Protein 3P1W (pdb70)

Sequence (442 aa):
QGEHYDVIILGTGLKECILSGLLSHYGKKILVLDRNPYYGGETASLNLTNLYNTFKPKENIPSKYGENRHWNVDLIPKFILVGGNLVKILKKTRVTNYLEWLVVEGSYVYQHQKKGFLTSEKFIHKVPATDMEALVSPLLSLLMMEKNRCKNFYQYVSEWDANKRNTWDNLDPYKLTMLEIYKHFNLCQLTIDFLGHAVALYLNDDYLKQPAYLTLERIKLYMQSIISAFGKSPFIYPLYGLGGIPEGFSRMCAINTFMLNKNVVDFVFDDDNKVCGIKSSDGEIAYCDKVICDPSYVMHHLKNNKIKKIGQVIRCICILSNPIPETNQTNSCQIIIPQNNQLNNRKSDIYINLVSFQHGVTLKGKYIIAIVSATVETNNNPIKEIEKKPLELLGTIEEKFVKISDLYVSTSKKPADNIFVTSSYDATSHFETATNDLLQIWENLWWGQKLNF

Nearest PDB structures (foldseek):
  3p1w-assembly1_A  TM=1.002E+00  e=5.437E-101  Plasmodium falciparum 3D7
  1d5t-assembly1_A  TM=9.720E-01  e=1.118E-64  Bos taurus
  1gnd-assembly1_A  TM=9.706E-01  e=2.286E-63  Bos taurus
  6c87-assembly1_A  TM=9.485E-01  e=7.546E-61  Naegleria fowleri
  3cph-assembly1_G  TM=9.203E-01  e=1.746E-58  Saccharomyces cerevisiae

Foldseek 3Di:
DFAEFAEEEEAQALLSLLLLLVCLLVLGGYEYEYQAPAHHVLFAWFFQVRLCCPFPVPDDRDCVQPDRQLATHTNFFFWAFQLDCVVVSCVSSVLPVLFDKDFFQFEKEFDWDDCDPPDGTDTIFGDDQALVCLLVGPLADNVLSNLVSVVRVLLLQDDLPDPVSCPPDNQQPDALLVVCVVSPHDDSRVQCLVCRQLNDWDCPSRRHRNVSSSVSNNSQNVQCVVPVSGSIMATQSGPSSSSVSSQVSSVVSHHYYSWAWDDFDADPVRATFWTATPVGGIHTHRAYEYAPVVCPVPPQWKDWDAKKKKKKFKDQFFQPPRPRGQWYKYKYRQVNLPHDTIKIKIKHESVSSRGDPRMIIIMIMDTDDDPCVVVVCPVVVVRGPDTPDIRMDMGTWMDTNDLADPNRYHYATDDHRHNHCNVNVVRSQSNVCNNVVHGDDD

Organism: Plasmodium falciparum (isolate 3D7) (NCBI:txid36329)

CATH classification: 3.50.50.60 (+2 more: 3.30.519.10, 1.10.405.10)

Structure (mmCIF, N/CA/C/O backbone):
data_3P1W
#
_entry.id   3P1W
#
_cell.length_a   80.885
_cell.length_b   116.565
_cell.length_c   125.916
_cell.angle_alpha   90.000
_cell.angle_beta   90.000
_cell.angle_gamma   90.000
#
_symmetry.space_group_name_H-M   'C 2 2 21'
#
loop_
_entity.id
_entity.type
_entity.pdbx_description
1 polymer 'RabGDI protein'
2 water water
#
loop_
_atom_site.group_PDB
_atom_site.id
_atom_site.type_symbol
_atom_site.label_atom_id
_atom_site.label_alt_id
_atom_site.label_comp_id
_atom_site.label_asym_id
_atom_site.label_entity_id
_atom_site.label_seq_id
_atom_site.pdbx_PDB_ins_code
_atom_site.Cartn_x
_atom_site.Cartn_y
_atom_site.Cartn_z
_atom_site.occupancy
_atom_site.B_iso_or_equiv
_atom_site.auth_seq_id
_atom_site.auth_comp_id
_atom_site.auth_asym_id
_atom_site.auth_atom_id
_atom_site.pdbx_PDB_model_num
ATOM 1 N N . GLN A 1 17 ? -5.631 46.276 44.938 1.00 63.45 1 GLN A N 1
ATOM 2 C CA . GLN A 1 17 ? -4.705 47.299 45.506 1.00 63.00 1 GLN A CA 1
ATOM 3 C C . GLN A 1 17 ? -3.244 46.794 45.556 1.00 60.73 1 GLN A C 1
ATOM 4 O O . GLN A 1 17 ? -2.387 47.300 44.823 1.00 61.20 1 GLN A O 1
ATOM 6 N N . GLY A 1 18 ? -2.976 45.781 46.384 1.00 58.32 2 GLY A N 1
ATOM 7 C CA . GLY A 1 18 ? -1.604 45.335 46.667 1.00 55.85 2 GLY A CA 1
ATOM 8 C C . GLY A 1 18 ? -0.941 44.507 45.572 1.00 54.70 2 GLY A C 1
ATOM 9 O O . GLY A 1 18 ? -1.607 44.033 44.657 1.00 55.62 2 GLY A O 1
ATOM 10 N N . GLU A 1 19 ? 0.379 44.340 45.669 1.00 52.66 3 GLU A N 1
ATOM 11 C CA . GLU A 1 19 ? 1.143 43.462 44.755 1.00 51.37 3 GLU A CA 1
ATOM 12 C C . GLU A 1 19 ? 0.571 42.042 44.733 1.00 49.73 3 GLU A C 1
ATOM 13 O O . GLU A 1 19 ? 0.207 41.514 45.787 1.00 49.18 3 GLU A O 1
ATOM 19 N N . HIS A 1 20 ? 0.492 41.431 43.552 1.00 49.06 4 HIS A N 1
ATOM 20 C CA . HIS A 1 20 ? -0.033 40.062 43.430 1.00 47.90 4 HIS A CA 1
ATOM 21 C C . HIS A 1 20 ? 0.798 39.203 42.482 1.00 46.47 4 HIS A C 1
ATOM 22 O O . HIS A 1 20 ? 1.135 39.627 41.374 1.00 47.78 4 HIS A O 1
ATOM 29 N N . TYR A 1 21 ? 1.090 37.978 42.919 1.00 43.23 5 TYR A N 1
ATOM 30 C CA . TYR A 1 21 ? 1.865 37.028 42.131 1.00 41.37 5 TYR A CA 1
ATOM 31 C C . TYR A 1 21 ? 1.127 35.698 42.053 1.00 40.62 5 TYR A C 1
ATOM 32 O O . TYR A 1 21 ? 0.351 35.346 42.936 1.00 39.94 5 TYR A O 1
ATOM 41 N N . ASP A 1 22 ? 1.378 34.947 40.993 1.00 40.02 6 ASP A N 1
ATOM 42 C CA . ASP A 1 22 ? 0.858 33.587 40.915 1.00 39.04 6 ASP A CA 1
ATOM 43 C C . ASP A 1 22 ? 1.523 32.737 42.007 1.00 36.39 6 ASP A C 1
ATOM 44 O O . ASP A 1 22 ? 0.847 32.046 42.771 1.00 36.28 6 ASP A O 1
ATOM 49 N N . VAL A 1 23 ? 2.848 32.813 42.080 1.00 34.63 7 VAL A N 1
ATOM 50 C CA . VAL A 1 23 ? 3.606 32.045 43.070 1.00 31.27 7 VAL A CA 1
ATOM 51 C C . VAL A 1 23 ? 4.664 32.949 43.689 1.00 30.10 7 VAL A C 1
ATOM 52 O O . VAL A 1 23 ? 5.344 33.695 42.979 1.00 30.19 7 VAL A O 1
ATOM 56 N N . ILE A 1 24 ? 4.782 32.898 45.013 1.00 28.47 8 ILE A N 1
ATOM 57 C CA . ILE A 1 24 ? 5.941 33.474 45.700 1.00 27.19 8 ILE A CA 1
ATOM 58 C C . ILE A 1 24 ? 6.826 32.295 46.169 1.00 25.50 8 ILE A C 1
ATOM 59 O O . ILE A 1 24 ? 6.344 31.296 46.716 1.00 23.49 8 ILE A O 1
ATOM 64 N N . ILE A 1 25 ? 8.116 32.430 45.918 1.00 25.08 9 ILE A N 1
ATOM 65 C CA . ILE A 1 25 ? 9.073 31.369 46.194 1.00 23.85 9 ILE A CA 1
ATOM 66 C C . ILE A 1 25 ? 10.010 31.877 47.262 1.00 23.41 9 ILE A C 1
ATOM 67 O O . ILE A 1 25 ? 10.533 32.975 47.128 1.00 24.68 9 ILE A O 1
ATOM 72 N N . LEU A 1 26 ? 10.217 31.096 48.333 1.00 22.66 10 LEU A N 1
ATOM 73 C CA . LEU A 1 26 ? 11.035 31.522 49.444 1.00 22.55 10 LEU A CA 1
ATOM 74 C C . LEU A 1 26 ? 12.240 30.583 49.520 1.00 22.28 10 LEU A C 1
ATOM 75 O O . LEU A 1 26 ? 12.058 29.376 49.650 1.00 22.58 10 LEU A O 1
ATOM 80 N N . GLY A 1 27 ? 13.440 31.155 49.429 1.00 22.72 11 GLY A N 1
ATOM 81 C CA . GLY A 1 27 ? 14.701 30.404 49.401 1.00 22.06 11 GLY A CA 1
ATOM 82 C C . GLY A 1 27 ? 15.200 30.355 47.970 1.00 23.00 11 GLY A C 1
ATOM 83 O O . GLY A 1 27 ? 14.385 30.296 47.041 1.00 24.44 11 GLY A O 1
ATOM 84 N N . THR A 1 28 ? 16.522 30.412 47.785 1.00 22.40 12 THR A N 1
ATOM 85 C CA . THR A 1 28 ? 17.133 30.231 46.471 1.00 22.50 12 THR A CA 1
ATOM 86 C C . THR A 1 28 ? 18.011 28.954 46.399 1.00 22.14 12 THR A C 1
ATOM 87 O O . THR A 1 28 ? 18.942 28.888 45.597 1.00 22.44 12 THR A O 1
ATOM 91 N N . GLY A 1 29 ? 17.622 27.926 47.155 1.00 21.25 13 GLY A N 1
ATOM 92 C CA . GLY A 1 29 ? 18.188 26.586 46.975 1.00 21.19 13 GLY A CA 1
ATOM 93 C C . GLY A 1 29 ? 17.924 26.190 45.538 1.00 21.32 13 GLY A C 1
ATOM 94 O O . GLY A 1 29 ? 17.066 26.786 44.845 1.00 21.80 13 GLY A O 1
ATOM 95 N N . LEU A 1 30 ? 18.677 25.207 45.076 1.00 19.27 14 LEU A N 1
ATOM 96 C CA . LEU A 1 30 ? 18.611 24.743 43.704 1.00 20.68 14 LEU A CA 1
ATOM 97 C C . LEU A 1 30 ? 17.201 24.374 43.280 1.00 20.15 14 LEU A C 1
ATOM 98 O O . LEU A 1 30 ? 16.734 24.820 42.221 1.00 21.36 14 LEU A O 1
ATOM 103 N N . LYS A 1 31 ? 16.484 23.611 44.098 1.00 19.69 15 LYS A N 1
ATOM 104 C CA . LYS A 1 31 ? 15.115 23.229 43.734 1.00 19.99 15 LYS A CA 1
ATOM 105 C C . LYS A 1 31 ? 14.200 24.456 43.510 1.00 21.37 15 LYS A C 1
ATOM 106 O O . LYS A 1 31 ? 13.443 24.507 42.534 1.00 22.61 15 LYS A O 1
ATOM 112 N N . GLU A 1 32 ? 14.292 25.423 44.410 1.00 20.49 16 GLU A N 1
ATOM 113 C CA . GLU A 1 32 ? 13.488 26.661 44.297 1.00 22.30 16 GLU A CA 1
ATOM 114 C C . GLU A 1 32 ? 13.810 27.433 43.012 1.00 23.39 16 GLU A C 1
ATOM 115 O O . GLU A 1 32 ? 12.903 27.939 42.323 1.00 25.46 16 GLU A O 1
ATOM 121 N N . CYS A 1 33 ? 15.101 27.547 42.710 1.00 24.23 17 CYS A N 1
ATOM 122 C CA . CYS A 1 33 ? 15.550 28.232 41.501 1.00 25.87 17 CYS A CA 1
ATOM 123 C C . CYS A 1 33 ? 15.045 27.540 40.225 1.00 26.73 17 CYS A C 1
ATOM 124 O O . CYS A 1 33 ? 14.525 28.198 39.293 1.00 27.46 17 CYS A O 1
ATOM 127 N N . ILE A 1 34 ? 15.167 26.214 40.191 1.00 25.73 18 ILE A N 1
ATOM 128 C CA . ILE A 1 34 ? 14.704 25.417 39.039 1.00 26.83 18 ILE A CA 1
ATOM 129 C C . ILE A 1 34 ? 13.190 25.551 38.830 1.00 28.08 18 ILE A C 1
ATOM 130 O O . ILE A 1 34 ? 12.710 25.790 37.688 1.00 29.36 18 ILE A O 1
ATOM 135 N N . LEU A 1 35 ? 12.434 25.443 39.918 1.00 27.38 19 LEU A N 1
ATOM 136 C CA . LEU A 1 35 ? 10.989 25.606 39.869 1.00 28.39 19 LEU A CA 1
ATOM 137 C C . LEU A 1 35 ? 10.610 27.032 39.440 1.00 29.29 19 LEU A C 1
ATOM 138 O O . LEU A 1 35 ? 9.689 27.219 38.655 1.00 30.10 19 LEU A O 1
ATOM 143 N N . SER A 1 36 ? 11.336 28.033 39.935 1.00 29.22 20 SER A N 1
ATOM 144 C CA . SER A 1 36 ? 11.115 29.422 39.521 1.00 30.25 20 SER A CA 1
ATOM 145 C C . SER A 1 36 ? 11.315 29.583 38.008 1.00 31.96 20 SER A C 1
ATOM 146 O O . SER A 1 36 ? 10.526 30.272 37.324 1.00 32.55 20 SER A O 1
ATOM 149 N N . GLY A 1 37 ? 12.378 28.958 37.499 1.00 30.98 21 GLY A N 1
ATOM 150 C CA . GLY A 1 37 ? 12.694 28.918 36.075 1.00 32.94 21 GLY A CA 1
ATOM 151 C C . GLY A 1 37 ? 11.568 28.334 35.244 1.00 34.33 21 GLY A C 1
ATOM 152 O O . GLY A 1 37 ? 11.134 28.945 34.258 1.00 36.33 21 GLY A O 1
ATOM 153 N N . LEU A 1 38 ? 11.077 27.169 35.659 1.00 33.45 22 LEU A N 1
ATOM 154 C CA . LEU A 1 38 ? 9.929 26.528 35.014 1.00 34.72 22 LEU A CA 1
ATOM 155 C C . LEU A 1 38 ? 8.650 27.375 35.060 1.00 36.22 22 LEU A C 1
ATOM 156 O O . LEU A 1 38 ? 7.908 27.447 34.058 1.00 37.38 22 LEU A O 1
ATOM 161 N N . LEU A 1 39 ? 8.366 27.995 36.212 1.00 35.49 23 LEU A N 1
ATOM 162 C CA . LEU A 1 39 ? 7.186 28.882 36.329 1.00 37.35 23 LEU A CA 1
ATOM 163 C C . LEU A 1 39 ? 7.296 30.085 35.390 1.00 39.44 23 LEU A C 1
ATOM 164 O O . LEU A 1 39 ? 6.340 30.424 34.677 1.00 41.05 23 LEU A O 1
ATOM 169 N N . SER A 1 40 ? 8.457 30.733 35.398 1.00 40.05 24 SER A N 1
ATOM 170 C CA . SER A 1 40 ? 8.714 31.876 34.522 1.00 42.55 24 SER A CA 1
ATOM 171 C C . SER A 1 40 ? 8.653 31.461 33.049 1.00 44.14 24 SER A C 1
ATOM 172 O O . SER A 1 40 ? 8.136 32.198 32.197 1.00 45.02 24 SER A O 1
ATOM 175 N N . HIS A 1 41 ? 9.177 30.277 32.736 1.00 43.93 25 HIS A N 1
ATOM 176 C CA . HIS A 1 41 ? 9.115 29.770 31.361 1.00 46.00 25 HIS A CA 1
ATOM 177 C C . HIS A 1 41 ? 7.674 29.559 30.874 1.00 47.52 25 HIS A C 1
ATOM 178 O O . HIS A 1 41 ? 7.350 29.873 29.713 1.00 49.84 25 HIS A O 1
ATOM 185 N N . TYR A 1 42 ? 6.807 29.041 31.745 1.00 46.57 26 TYR A N 1
ATOM 186 C CA . TYR A 1 42 ? 5.413 28.767 31.375 1.00 47.68 26 TYR A CA 1
ATOM 187 C C . TYR A 1 42 ? 4.484 29.964 31.653 1.00 48.21 26 TYR A C 1
ATOM 188 O O . TYR A 1 42 ? 3.274 29.801 31.799 1.00 48.33 26 TYR A O 1
ATOM 197 N N . GLY A 1 43 ? 5.067 31.157 31.742 1.00 47.82 27 GLY A N 1
ATOM 198 C CA . GLY A 1 43 ? 4.309 32.395 31.738 1.00 48.67 27 GLY A CA 1
ATOM 199 C C . GLY A 1 43 ? 3.722 32.801 33.073 1.00 47.45 27 GLY A C 1
ATOM 200 O O . GLY A 1 43 ? 2.870 33.670 33.113 1.00 47.02 27 GLY A O 1
ATOM 201 N N . LYS A 1 44 ? 4.166 32.198 34.179 1.00 44.62 28 LYS A N 1
ATOM 202 C CA . LYS A 1 44 ? 3.590 32.557 35.480 1.00 44.29 28 LYS A CA 1
ATOM 203 C C . LYS A 1 44 ? 4.298 33.785 36.064 1.00 43.61 28 LYS A C 1
ATOM 204 O O . LYS A 1 44 ? 5.462 34.033 35.765 1.00 43.00 28 LYS A O 1
ATOM 210 N N . LYS A 1 45 ? 3.565 34.572 36.855 1.00 43.61 29 LYS A N 1
ATOM 211 C CA . LYS A 1 45 ? 4.104 35.777 37.488 1.00 43.39 29 LYS A CA 1
ATOM 212 C C . LYS A 1 45 ? 4.598 35.406 38.884 1.00 40.65 29 LYS A C 1
ATOM 213 O O . LYS A 1 45 ? 3.813 34.958 39.718 1.00 39.52 29 LYS A O 1
ATOM 219 N N . ILE A 1 46 ? 5.893 35.601 39.131 1.00 38.75 30 ILE A N 1
ATOM 220 C CA . ILE A 1 46 ? 6.523 35.115 40.354 1.00 36.85 30 ILE A CA 1
ATOM 221 C C . ILE A 1 46 ? 7.380 36.175 41.032 1.00 36.19 30 ILE A C 1
ATOM 222 O O . ILE A 1 46 ? 7.847 37.127 40.393 1.00 37.18 30 ILE A O 1
ATOM 227 N N . LEU A 1 47 ? 7.595 35.969 42.328 1.00 33.78 31 LEU A N 1
ATOM 228 C CA . LEU A 1 47 ? 8.530 36.752 43.131 1.00 32.70 31 LEU A CA 1
ATOM 229 C C . LEU A 1 47 ? 9.369 35.724 43.893 1.00 30.45 31 LEU A C 1
ATOM 230 O O . LEU A 1 47 ? 8.805 34.789 44.461 1.00 29.66 31 LEU A O 1
ATOM 235 N N . VAL A 1 48 ? 10.687 35.915 43.917 1.00 29.64 32 VAL A N 1
ATOM 236 C CA . VAL A 1 48 ? 11.601 35.002 44.636 1.00 27.68 32 VAL A CA 1
ATOM 237 C C . VAL A 1 48 ? 12.321 35.792 45.718 1.00 27.88 32 VAL A C 1
ATOM 238 O O . VAL A 1 48 ? 12.961 36.813 45.401 1.00 29.57 32 VAL A O 1
ATOM 242 N N . LEU A 1 49 ? 12.187 35.353 46.976 1.00 26.54 33 LEU A N 1
ATOM 243 C CA . LEU A 1 49 ? 12.721 36.056 48.143 1.00 26.76 33 LEU A CA 1
ATOM 244 C C . LEU A 1 49 ? 13.616 35.147 48.950 1.00 25.84 33 LEU A C 1
ATOM 245 O O . LEU A 1 49 ? 13.289 33.970 49.121 1.00 25.76 33 LEU A O 1
ATOM 250 N N . ASP A 1 50 ? 14.702 35.703 49.492 1.00 25.80 34 ASP A N 1
ATOM 251 C CA . ASP A 1 50 ? 15.615 34.956 50.341 1.00 25.86 34 ASP A CA 1
ATOM 252 C C . ASP A 1 50 ? 16.094 35.845 51.476 1.00 27.03 34 ASP A C 1
ATOM 253 O O . ASP A 1 50 ? 16.522 36.992 51.257 1.00 28.02 34 ASP A O 1
ATOM 258 N N . ARG A 1 51 ? 16.030 35.319 52.692 1.00 26.84 35 ARG A N 1
ATOM 259 C CA . ARG A 1 51 ? 16.486 36.054 53.865 1.00 28.54 35 ARG A CA 1
ATOM 260 C C . ARG A 1 51 ? 18.000 36.318 53.876 1.00 29.17 35 ARG A C 1
ATOM 261 O O . ARG A 1 51 ? 18.458 37.250 54.515 1.00 30.51 35 ARG A O 1
ATOM 269 N N . ASN A 1 52 ? 18.762 35.463 53.191 1.00 28.79 36 ASN A N 1
ATOM 270 C CA . ASN A 1 52 ? 20.211 35.506 53.209 1.00 29.16 36 ASN A CA 1
ATOM 271 C C . ASN A 1 52 ? 20.765 36.584 52.291 1.00 29.78 36 ASN A C 1
ATOM 272 O O . ASN A 1 52 ? 20.083 37.000 51.348 1.00 29.97 36 ASN A O 1
ATOM 277 N N . PRO A 1 53 ? 22.026 37.010 52.532 1.00 30.97 37 PRO A N 1
ATOM 278 C CA . PRO A 1 53 ? 22.709 37.945 51.626 1.00 32.06 37 PRO A CA 1
ATOM 279 C C . PRO A 1 53 ? 23.436 37.303 50.437 1.00 31.90 37 PRO A C 1
ATOM 280 O O . PRO A 1 53 ? 24.091 38.010 49.683 1.00 32.44 37 PRO A O 1
ATOM 284 N N . TYR A 1 54 ? 23.276 35.992 50.252 1.00 30.49 38 TYR A N 1
ATOM 285 C CA . TYR A 1 54 ? 23.904 35.222 49.167 1.00 30.41 38 TYR A CA 1
ATOM 286 C C . TYR A 1 54 ? 22.827 34.273 48.606 1.00 29.36 38 TYR A C 1
ATOM 287 O O . TYR A 1 54 ? 21.878 33.950 49.307 1.00 29.62 38 TYR A O 1
ATOM 296 N N . TYR A 1 55 ? 22.990 33.814 47.371 1.00 29.83 39 TYR A N 1
ATOM 297 C CA . TYR A 1 55 ? 22.069 32.849 46.754 1.00 28.89 39 TYR A CA 1
ATOM 298 C C . TYR A 1 55 ? 22.427 31.420 47.171 1.00 27.57 39 TYR A C 1
ATOM 299 O O . TYR A 1 55 ? 23.567 31.160 47.531 1.00 27.09 39 TYR A O 1
ATOM 308 N N . GLY A 1 56 ? 21.463 30.502 47.096 1.00 25.90 40 GLY A N 1
ATOM 309 C CA . GLY A 1 56 ? 21.767 29.055 47.133 1.00 25.21 40 GLY A CA 1
ATOM 310 C C . GLY A 1 56 ? 21.187 28.272 48.284 1.00 23.71 40 GLY A C 1
ATOM 311 O O . GLY A 1 56 ? 21.089 27.033 48.204 1.00 23.79 40 GLY A O 1
ATOM 312 N N . GLY A 1 57 ? 20.791 28.974 49.352 1.00 22.83 41 GLY A N 1
ATOM 313 C CA . GLY A 1 57 ? 20.311 28.331 50.568 1.00 22.27 41 GLY A CA 1
ATOM 314 C C . GLY A 1 57 ? 21.248 27.220 51.048 1.00 20.93 41 GLY A C 1
ATOM 315 O O . GLY A 1 57 ? 22.464 27.442 51.207 1.00 20.69 41 GLY A O 1
ATOM 316 N N . GLU A 1 58 ? 20.689 26.025 51.260 1.00 19.78 42 GLU A N 1
ATOM 317 C CA . GLU A 1 58 ? 21.475 24.868 51.722 1.00 19.42 42 GLU A CA 1
ATOM 318 C C . GLU A 1 58 ? 22.456 24.383 50.655 1.00 18.50 42 GLU A C 1
ATOM 319 O O . GLU A 1 58 ? 23.430 23.693 50.982 1.00 16.38 42 GLU A O 1
ATOM 325 N N . THR A 1 59 ? 22.185 24.739 49.398 1.00 18.75 43 THR A N 1
ATOM 326 C CA . THR A 1 59 ? 23.055 24.446 48.259 1.00 19.65 43 THR A CA 1
ATOM 327 C C . THR A 1 59 ? 23.978 25.610 47.900 1.00 21.82 43 THR A C 1
ATOM 328 O O . THR A 1 59 ? 24.491 25.668 46.798 1.00 23.49 43 THR A O 1
ATOM 332 N N . ALA A 1 60 ? 24.277 26.492 48.841 1.00 22.32 44 ALA A N 1
ATOM 333 C CA . ALA A 1 60 ? 25.181 27.625 48.549 1.00 23.15 44 ALA A CA 1
ATOM 334 C C . ALA A 1 60 ? 26.587 27.189 48.167 1.00 23.41 44 ALA A C 1
ATOM 335 O O . ALA A 1 60 ? 27.057 26.133 48.593 1.00 20.84 44 ALA A O 1
ATOM 337 N N . SER A 1 61 ? 27.243 28.048 47.386 1.00 23.28 45 SER A N 1
ATOM 338 C CA . SER A 1 61 ? 28.630 27.899 46.997 1.00 25.22 45 SER A CA 1
ATOM 339 C C . SER A 1 61 ? 29.497 28.881 47.805 1.00 25.22 45 SER A C 1
ATOM 340 O O . SER A 1 61 ? 29.191 30.069 47.831 1.00 25.33 45 SER A O 1
ATOM 343 N N . LEU A 1 62 ? 30.553 28.402 48.454 1.00 24.21 46 LEU A N 1
ATOM 344 C CA . LEU A 1 62 ? 31.404 29.250 49.325 1.00 25.24 46 LEU A CA 1
ATOM 345 C C . LEU A 1 62 ? 32.831 29.421 48.786 1.00 25.89 46 LEU A C 1
ATOM 346 O O . LEU A 1 62 ? 33.455 28.471 48.304 1.00 24.81 46 LEU A O 1
ATOM 351 N N . ASN A 1 63 ? 33.357 30.636 48.879 1.00 26.47 47 ASN A N 1
ATOM 352 C CA . ASN A 1 63 ? 34.782 30.849 48.651 1.00 27.70 47 ASN A CA 1
ATOM 353 C C . ASN A 1 63 ? 35.566 30.519 49.916 1.00 27.64 47 ASN A C 1
ATOM 354 O O . ASN A 1 63 ? 34.999 30.012 50.876 1.00 26.50 47 ASN A O 1
ATOM 359 N N . LEU A 1 64 ? 36.864 30.804 49.939 1.00 29.11 48 LEU A N 1
ATOM 360 C CA . LEU A 1 64 ? 37.654 30.480 51.128 1.00 30.01 48 LEU A CA 1
ATOM 361 C C . LEU A 1 64 ? 37.200 31.236 52.346 1.00 30.56 48 LEU A C 1
ATOM 362 O O . LEU A 1 64 ? 37.018 30.651 53.397 1.00 30.13 48 LEU A O 1
ATOM 367 N N . THR A 1 65 ? 37.077 32.561 52.217 1.00 31.74 49 THR A N 1
ATOM 368 C CA . THR A 1 65 ? 36.638 33.397 53.332 1.00 32.30 49 THR A CA 1
ATOM 369 C C . THR A 1 65 ? 35.364 32.852 53.945 1.00 31.43 49 THR A C 1
ATOM 370 O O . THR A 1 65 ? 35.246 32.726 55.160 1.00 31.29 49 THR A O 1
ATOM 374 N N . ASN A 1 66 ? 34.409 32.501 53.103 1.00 30.54 50 ASN A N 1
ATOM 375 C CA . ASN A 1 66 ? 33.127 32.111 53.618 1.00 30.38 50 ASN A CA 1
ATOM 376 C C . ASN A 1 66 ? 33.142 30.685 54.144 1.00 27.96 50 ASN A C 1
ATOM 377 O O . ASN A 1 66 ? 32.491 30.419 55.126 1.00 27.68 50 ASN A O 1
ATOM 382 N N . LEU A 1 67 ? 33.961 29.808 53.557 1.00 27.05 51 LEU A N 1
ATOM 383 C CA . LEU A 1 67 ? 34.095 28.441 54.051 1.00 25.77 51 LEU A CA 1
ATOM 384 C C . LEU A 1 67 ? 34.637 28.505 55.473 1.00 25.12 51 LEU A C 1
ATOM 385 O O . LEU A 1 67 ? 34.095 27.886 56.397 1.00 22.33 51 LEU A O 1
ATOM 390 N N . TYR A 1 68 ? 35.686 29.315 55.654 1.00 25.07 52 TYR A N 1
ATOM 391 C CA . TYR A 1 68 ? 36.323 29.439 56.954 1.00 25.84 52 TYR A CA 1
ATOM 392 C C . TYR A 1 68 ? 35.439 30.172 57.952 1.00 26.05 52 TYR A C 1
ATOM 393 O O . TYR A 1 68 ? 35.363 29.776 59.111 1.00 25.72 52 TYR A O 1
ATOM 402 N N . ASN A 1 69 ? 34.756 31.229 57.520 1.00 26.68 53 ASN A N 1
ATOM 403 C CA . ASN A 1 69 ? 33.862 31.953 58.427 1.00 27.42 53 ASN A CA 1
ATOM 404 C C . ASN A 1 69 ? 32.760 31.046 58.936 1.00 26.70 53 ASN A C 1
ATOM 405 O O . ASN A 1 69 ? 32.323 31.169 60.096 1.00 26.61 53 ASN A O 1
ATOM 410 N N . THR A 1 70 ? 32.301 30.156 58.054 1.00 24.42 54 THR A N 1
ATOM 411 C CA . THR A 1 70 ? 31.168 29.279 58.340 1.00 24.07 54 THR A CA 1
ATOM 412 C C . THR A 1 70 ? 31.535 28.123 59.248 1.00 22.73 54 THR A C 1
ATOM 413 O O . THR A 1 70 ? 30.820 27.845 60.187 1.00 22.51 54 THR A O 1
ATOM 417 N N . PHE A 1 71 ? 32.660 27.477 58.975 1.00 21.96 55 PHE A N 1
ATOM 418 C CA . PHE A 1 71 ? 33.054 26.263 59.669 1.00 22.22 55 PHE A CA 1
ATOM 419 C C . PHE A 1 71 ? 34.203 26.433 60.665 1.00 23.04 55 PHE A C 1
ATOM 420 O O . PHE A 1 71 ? 34.307 25.653 61.594 1.00 22.48 55 PHE A O 1
ATOM 428 N N . LYS A 1 72 ? 35.092 27.397 60.412 1.00 23.82 56 LYS A N 1
ATOM 429 C CA . LYS A 1 72 ? 36.305 27.580 61.237 1.00 24.94 56 LYS A CA 1
ATOM 430 C C . LYS A 1 72 ? 36.531 29.071 61.520 1.00 26.24 56 LYS A C 1
ATOM 431 O O . LYS A 1 72 ? 37.565 29.633 61.189 1.00 27.31 56 LYS A O 1
ATOM 437 N N . PRO A 1 73 ? 35.542 29.728 62.128 1.00 27.63 57 PRO A N 1
ATOM 438 C CA . PRO A 1 73 ? 35.547 31.153 62.328 1.00 28.79 57 PRO A CA 1
ATOM 439 C C . PRO A 1 73 ? 36.642 31.667 63.254 1.00 29.70 57 PRO A C 1
ATOM 440 O O . PRO A 1 73 ? 36.898 32.856 63.245 1.00 29.91 57 PRO A O 1
ATOM 444 N N . LYS A 1 74 ? 37.274 30.798 64.033 1.00 29.13 58 LYS A N 1
ATOM 445 C CA . LYS A 1 74 ? 38.363 31.244 64.923 1.00 30.83 58 LYS A CA 1
ATOM 446 C C . LYS A 1 74 ? 39.737 31.207 64.264 1.00 31.90 58 LYS A C 1
ATOM 447 O O . LYS A 1 74 ? 40.710 31.697 64.846 1.00 32.84 58 LYS A O 1
ATOM 453 N N . GLU A 1 75 ? 39.807 30.659 63.048 1.00 31.05 59 GLU A N 1
ATOM 454 C CA . GLU A 1 75 ? 41.068 30.360 62.370 1.00 32.31 59 GLU A CA 1
ATOM 455 C C . GLU A 1 75 ? 41.404 31.319 61.232 1.00 32.71 59 GLU A C 1
ATOM 456 O O . GLU A 1 75 ? 40.508 31.797 60.525 1.00 33.04 59 GLU A O 1
ATOM 462 N N . ASN A 1 76 ? 42.694 31.562 61.047 1.00 33.39 60 ASN A N 1
ATOM 463 C CA . ASN A 1 76 ? 43.202 32.252 59.873 1.00 34.12 60 ASN A CA 1
ATOM 464 C C . ASN A 1 76 ? 43.115 31.292 58.702 1.00 33.05 60 ASN A C 1
ATOM 465 O O . ASN A 1 76 ? 43.278 30.080 58.868 1.00 32.15 60 ASN A O 1
ATOM 470 N N . ILE A 1 77 ? 42.890 31.823 57.511 1.00 33.38 61 ILE A N 1
ATOM 471 C CA . ILE A 1 77 ? 42.910 30.987 56.309 1.00 33.09 61 ILE A CA 1
ATOM 472 C C . ILE A 1 77 ? 44.367 30.747 55.942 1.00 34.86 61 ILE A C 1
ATOM 473 O O . ILE A 1 77 ? 45.130 31.709 55.836 1.00 35.81 61 ILE A O 1
ATOM 478 N N . PRO A 1 78 ? 44.772 29.479 55.759 1.00 34.88 62 PRO A N 1
ATOM 479 C CA . PRO A 1 78 ? 46.146 29.225 55.357 1.00 36.20 62 PRO A CA 1
ATOM 480 C C . PRO A 1 78 ? 46.529 29.919 54.044 1.00 37.24 62 PRO A C 1
ATOM 481 O O . PRO A 1 78 ? 45.793 29.847 53.056 1.00 35.04 62 PRO A O 1
ATOM 485 N N . SER A 1 79 ? 47.682 30.587 54.055 1.00 39.16 63 SER A N 1
ATOM 486 C CA . SER A 1 79 ? 48.213 31.257 52.868 1.00 41.18 63 SER A CA 1
ATOM 487 C C . SER A 1 79 ? 48.355 30.358 51.657 1.00 40.31 63 SER A C 1
ATOM 488 O O . SER A 1 79 ? 48.199 30.818 50.535 1.00 40.93 63 SER A O 1
ATOM 491 N N . LYS A 1 80 ? 48.646 29.081 51.875 1.00 39.74 64 LYS A N 1
ATOM 492 C CA . LYS A 1 80 ? 48.868 28.170 50.756 1.00 39.85 64 LYS A CA 1
ATOM 493 C C . LYS A 1 80 ? 47.641 27.969 49.876 1.00 38.15 64 LYS A C 1
ATOM 494 O O . LYS A 1 80 ? 47.772 27.458 48.766 1.00 37.90 64 LYS A O 1
ATOM 500 N N . TYR A 1 81 ? 46.459 28.360 50.358 1.00 36.88 65 TYR A N 1
ATOM 501 C CA . TYR A 1 81 ? 45.234 28.181 49.576 1.00 35.24 65 TYR A CA 1
ATOM 502 C C . TYR A 1 81 ? 44.969 29.324 48.613 1.00 36.15 65 TYR A C 1
ATOM 503 O O . TYR A 1 81 ? 44.084 29.229 47.772 1.00 35.37 65 TYR A O 1
ATOM 512 N N . GLY A 1 82 ? 45.738 30.402 48.732 1.00 38.30 66 GLY A N 1
ATOM 513 C CA . GLY A 1 82 ? 45.702 31.457 47.732 1.00 39.93 66 GLY A CA 1
ATOM 514 C C . G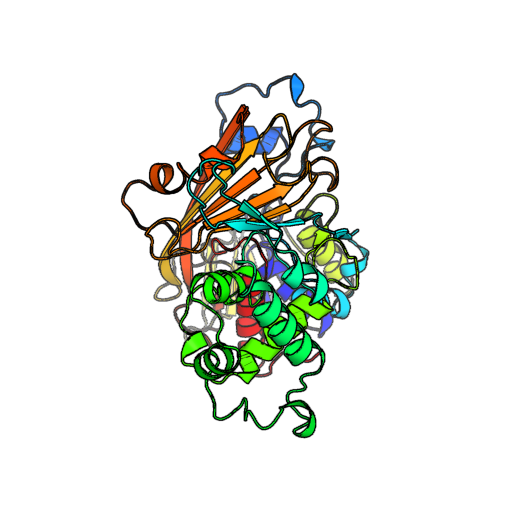LY A 1 82 ? 44.441 32.286 47.824 1.00 39.57 66 GLY A C 1
ATOM 515 O O . GLY A 1 82 ? 43.868 32.436 48.907 1.00 38.88 66 GLY A O 1
ATOM 516 N N . GLU A 1 83 ? 44.013 32.829 46.686 1.00 40.45 67 GLU A N 1
ATOM 517 C CA . GLU A 1 83 ? 42.941 33.826 46.649 1.00 41.35 67 GLU A CA 1
ATOM 518 C C . GLU A 1 83 ? 41.561 33.212 46.551 1.00 38.98 67 GLU A C 1
ATOM 519 O O . GLU A 1 83 ? 41.397 32.140 45.991 1.00 38.51 67 GLU A O 1
ATOM 525 N N . ASN A 1 84 ? 40.569 33.948 47.050 1.00 38.22 68 ASN A N 1
ATOM 526 C CA . ASN A 1 84 ? 39.173 33.525 47.014 1.00 36.98 68 ASN A CA 1
ATOM 527 C C . ASN A 1 84 ? 38.636 33.096 45.644 1.00 37.10 68 ASN A C 1
ATOM 528 O O . ASN A 1 84 ? 37.824 32.170 45.572 1.00 35.37 68 ASN A O 1
ATOM 533 N N . ARG A 1 85 ? 39.083 33.746 44.567 1.00 38.53 69 ARG A N 1
ATOM 534 C CA . ARG A 1 85 ? 38.501 33.494 43.235 1.00 38.79 69 ARG A CA 1
ATOM 535 C C . ARG A 1 85 ? 38.693 32.053 42.718 1.00 37.27 69 ARG A C 1
ATOM 536 O O . ARG A 1 85 ? 37.965 31.611 41.836 1.00 37.84 69 ARG A O 1
ATOM 544 N N . HIS A 1 86 ? 39.663 31.328 43.266 1.00 36.03 70 HIS A N 1
ATOM 545 C CA . HIS A 1 86 ? 39.938 29.947 42.852 1.00 34.94 70 HIS A CA 1
ATOM 546 C C . HIS A 1 86 ? 38.995 28.957 43.514 1.00 32.10 70 HIS A C 1
ATOM 547 O O . HIS A 1 86 ? 38.928 27.807 43.096 1.00 31.51 70 HIS A O 1
ATOM 554 N N . TRP A 1 87 ? 38.317 29.396 44.571 1.00 30.80 71 TRP A N 1
ATOM 555 C CA . TRP A 1 87 ? 37.501 28.486 45.383 1.00 29.01 71 TRP A CA 1
ATOM 556 C C . TRP A 1 87 ? 36.020 28.715 45.211 1.00 28.02 71 TRP A C 1
ATOM 557 O O . TRP A 1 87 ? 35.511 29.807 45.457 1.00 28.59 71 TRP A O 1
ATOM 568 N N . ASN A 1 88 ? 35.319 27.655 44.810 1.00 26.78 72 ASN A N 1
ATOM 569 C CA . ASN A 1 88 ? 33.864 27.671 44.723 1.00 25.55 72 ASN A CA 1
ATOM 570 C C . ASN A 1 88 ? 33.342 26.344 45.282 1.00 24.54 72 ASN A C 1
ATOM 571 O O . ASN A 1 88 ? 33.092 25.410 44.529 1.00 24.39 72 ASN A O 1
ATOM 576 N N . VAL A 1 89 ? 33.203 26.284 46.607 1.00 23.92 73 VAL A N 1
ATOM 577 C CA . VAL A 1 89 ? 32.916 25.032 47.312 1.00 22.64 73 VAL A CA 1
ATOM 578 C C . VAL A 1 89 ? 31.424 24.893 47.583 1.00 22.21 73 VAL A C 1
ATOM 579 O O . VAL A 1 89 ? 30.860 25.591 48.435 1.00 22.11 73 VAL A O 1
ATOM 583 N N . ASP A 1 90 ? 30.782 24.014 46.822 1.00 21.37 74 ASP A N 1
ATOM 584 C CA . ASP A 1 90 ? 29.387 23.722 47.003 1.00 20.99 74 ASP A CA 1
ATOM 585 C C . ASP A 1 90 ? 29.199 22.999 48.341 1.00 18.89 74 ASP A C 1
ATOM 586 O O . ASP A 1 90 ? 29.936 22.053 48.649 1.00 19.42 74 ASP A O 1
ATOM 591 N N . LEU A 1 91 ? 28.246 23.442 49.155 1.00 17.92 75 LEU A N 1
ATOM 592 C CA . LEU A 1 91 ? 27.923 22.710 50.380 1.00 17.41 75 LEU A CA 1
ATOM 593 C C . LEU A 1 91 ? 27.358 21.320 50.049 1.00 16.88 75 LEU A C 1
ATOM 594 O O . LEU A 1 91 ? 27.577 20.361 50.780 1.00 15.96 75 LEU A O 1
ATOM 599 N N . ILE A 1 92 ? 26.640 21.234 48.929 1.00 16.36 76 ILE A N 1
ATOM 600 C CA . ILE A 1 92 ? 25.957 20.019 48.528 1.00 15.70 76 ILE A CA 1
ATOM 601 C C . ILE A 1 92 ? 26.264 19.760 47.045 1.00 17.10 76 ILE A C 1
ATOM 602 O O . ILE A 1 92 ? 25.429 20.040 46.171 1.00 17.85 76 ILE A O 1
ATOM 607 N N . PRO A 1 93 ? 27.475 19.238 46.761 1.00 18.27 77 PRO A N 1
ATOM 608 C CA . PRO A 1 93 ? 27.872 18.988 45.382 1.00 19.21 77 PRO A CA 1
ATOM 609 C C . PRO A 1 93 ? 27.213 17.711 44.910 1.00 20.09 77 PRO A C 1
ATOM 610 O O . PRO A 1 93 ? 27.503 16.597 45.421 1.00 22.20 77 PRO A O 1
ATOM 614 N N . LYS A 1 94 ? 26.269 17.859 44.014 1.00 18.26 78 LYS A N 1
ATOM 615 C CA . LYS A 1 94 ? 25.653 16.700 43.391 1.00 18.49 78 LYS A CA 1
ATOM 616 C C . LYS A 1 94 ? 25.970 16.715 41.901 1.00 19.62 78 LYS A C 1
ATOM 617 O O . LYS A 1 94 ? 25.692 17.699 41.202 1.00 21.36 78 LYS A O 1
ATOM 623 N N . PHE A 1 95 ? 26.488 15.614 41.406 1.00 19.36 79 PHE A N 1
ATOM 624 C CA . PHE A 1 95 ? 26.679 15.487 39.968 1.00 20.09 79 PHE A CA 1
ATOM 625 C C . PHE A 1 95 ? 25.376 15.160 39.212 1.00 20.43 79 PHE A C 1
ATOM 626 O O . PHE A 1 95 ? 24.398 14.683 39.772 1.00 20.66 79 PHE A O 1
ATOM 634 N N . ILE A 1 96 ? 25.368 15.441 37.913 1.00 21.46 80 ILE A N 1
ATOM 635 C CA . ILE A 1 96 ? 24.138 15.405 37.114 1.00 22.32 80 ILE A CA 1
ATOM 636 C C . ILE A 1 96 ? 24.262 14.377 35.990 1.00 23.60 80 ILE A C 1
ATOM 637 O O . ILE A 1 96 ? 25.213 14.412 35.203 1.00 23.62 80 ILE A O 1
ATOM 642 N N . LEU A 1 97 ? 23.318 13.443 35.935 1.00 23.71 81 LEU A N 1
ATOM 643 C CA . LEU A 1 97 ? 23.316 12.407 34.914 1.00 24.74 81 LEU A CA 1
ATOM 644 C C . LEU A 1 97 ? 22.978 13.028 33.547 1.00 26.14 81 LEU A C 1
ATOM 645 O O . LEU A 1 97 ? 21.950 13.709 33.399 1.00 26.45 81 LEU A O 1
ATOM 650 N N . VAL A 1 98 ? 23.864 12.822 32.574 1.00 26.93 82 VAL A N 1
ATOM 651 C CA . VAL A 1 98 ? 23.700 13.401 31.219 1.00 29.00 82 VAL A CA 1
ATOM 652 C C . VAL A 1 98 ? 22.305 13.139 30.652 1.00 29.72 82 VAL A C 1
ATOM 653 O O . VAL A 1 98 ? 21.692 14.036 30.089 1.00 31.65 82 VAL A O 1
ATOM 657 N N . GLY A 1 99 ? 21.782 11.934 30.850 1.00 29.92 83 GLY A N 1
ATOM 658 C CA . GLY A 1 99 ? 20.463 11.567 30.312 1.00 31.19 83 GLY A CA 1
ATOM 659 C C . GLY A 1 99 ? 19.278 11.774 31.250 1.00 31.09 83 GLY A C 1
ATOM 660 O O . GLY A 1 99 ? 18.148 11.392 30.928 1.00 32.06 83 GLY A O 1
ATOM 661 N N . GLY A 1 100 ? 19.522 12.371 32.414 1.00 29.72 84 GLY A N 1
ATOM 662 C CA . GLY A 1 100 ? 18.462 12.579 33.378 1.00 29.35 84 GLY A CA 1
ATOM 663 C C . GLY A 1 100 ? 17.612 13.799 33.058 1.00 30.29 84 GLY A C 1
ATOM 664 O O . GLY A 1 100 ? 17.860 14.523 32.088 1.00 30.63 84 GLY A O 1
ATOM 665 N N . ASN A 1 101 ? 16.649 14.048 33.942 1.00 30.04 85 ASN A N 1
ATOM 666 C CA . ASN A 1 101 ? 15.664 15.105 33.776 1.00 30.67 85 ASN A CA 1
ATOM 667 C C . ASN A 1 101 ? 16.125 16.520 34.085 1.00 30.17 85 ASN A C 1
ATOM 668 O O . ASN A 1 101 ? 15.579 17.463 33.494 1.00 32.15 85 ASN A O 1
ATOM 673 N N . LEU A 1 102 ? 17.100 16.701 34.988 1.00 29.02 86 LEU A N 1
ATOM 674 C CA . LEU A 1 102 ? 17.568 18.057 35.256 1.00 28.59 86 LEU A CA 1
ATOM 675 C C . LEU A 1 102 ? 18.128 18.654 33.973 1.00 29.52 86 LEU A C 1
ATOM 676 O O . LEU A 1 102 ? 17.883 19.820 33.673 1.00 29.43 86 LEU A O 1
ATOM 681 N N . VAL A 1 103 ? 18.887 17.849 33.236 1.00 29.08 87 VAL A N 1
ATOM 682 C CA . VAL A 1 103 ? 19.426 18.304 31.954 1.00 30.35 87 VAL A CA 1
ATOM 683 C C . VAL A 1 103 ? 18.300 18.729 31.017 1.00 32.05 87 VAL A C 1
ATOM 684 O O . VAL A 1 103 ? 18.407 19.767 30.369 1.00 33.62 87 VAL A O 1
ATOM 688 N N . LYS A 1 104 ? 17.215 17.955 30.976 1.00 32.46 88 LYS A N 1
ATOM 689 C CA . LYS A 1 104 ? 16.073 18.283 30.116 1.00 34.75 88 LYS A CA 1
ATOM 690 C C . LYS A 1 104 ? 15.423 19.589 30.559 1.00 34.94 88 LYS A C 1
ATOM 691 O O . LYS A 1 104 ? 15.065 20.421 29.732 1.00 34.86 88 LYS A O 1
ATOM 697 N N . ILE A 1 105 ? 15.288 19.766 31.872 1.00 33.12 89 ILE A N 1
ATOM 698 C CA . ILE A 1 105 ? 14.744 20.989 32.447 1.00 34.24 89 ILE A CA 1
ATOM 699 C C . ILE A 1 105 ? 15.598 22.198 32.114 1.00 35.85 89 ILE A C 1
ATOM 700 O O . ILE A 1 105 ? 15.062 23.256 31.752 1.00 37.70 89 ILE A O 1
ATOM 705 N N . LEU A 1 106 ? 16.915 22.050 32.217 1.00 36.48 90 LEU A N 1
ATOM 706 C CA . LEU A 1 106 ? 17.815 23.153 31.908 1.00 38.48 90 LEU A CA 1
ATOM 707 C C . LEU A 1 106 ? 17.761 23.493 30.419 1.00 41.40 90 LEU A C 1
ATOM 708 O O . LEU A 1 106 ? 17.944 24.646 30.057 1.00 42.61 90 LEU A O 1
ATOM 713 N N . LYS A 1 107 ? 17.542 22.487 29.566 1.00 43.00 91 LYS A N 1
ATOM 714 C CA . LYS A 1 107 ? 17.385 22.725 28.128 1.00 46.05 91 LYS A CA 1
ATOM 715 C C . LYS A 1 107 ? 16.110 23.514 27.880 1.00 47.51 91 LYS A C 1
ATOM 716 O O . LYS A 1 107 ? 16.135 24.572 27.238 1.00 49.52 91 LYS A O 1
ATOM 722 N N . LYS A 1 108 ? 14.994 22.995 28.383 1.00 47.58 92 LYS A N 1
ATOM 723 C CA . LYS A 1 108 ? 13.690 23.629 28.204 1.00 49.21 92 LYS A CA 1
ATOM 724 C C . LYS A 1 108 ? 13.673 25.100 28.627 1.00 49.72 92 LYS A C 1
ATOM 725 O O . LYS A 1 108 ? 13.147 25.954 27.904 1.00 51.37 92 LYS A O 1
ATOM 731 N N . THR A 1 109 ? 14.228 25.386 29.799 1.00 48.51 93 THR A N 1
ATOM 732 C CA . THR A 1 109 ? 14.219 26.749 30.362 1.00 48.80 93 THR A CA 1
ATOM 733 C C . THR A 1 109 ? 15.322 27.641 29.766 1.00 50.10 93 THR A C 1
ATOM 734 O O . THR A 1 109 ? 15.397 28.829 30.078 1.00 50.00 93 THR A O 1
ATOM 738 N N . ARG A 1 110 ? 16.184 27.044 28.941 1.00 50.93 94 ARG A N 1
ATOM 739 C CA . ARG A 1 110 ? 17.267 27.746 28.258 1.00 52.76 94 ARG A CA 1
ATOM 740 C C . ARG A 1 110 ? 18.248 28.368 29.244 1.00 52.02 94 ARG A C 1
ATOM 741 O O . ARG A 1 110 ? 18.771 29.461 29.015 1.00 53.89 94 ARG A O 1
ATOM 744 N N . VAL A 1 111 ? 18.478 27.674 30.350 1.00 49.82 95 VAL A N 1
ATOM 745 C CA . VAL A 1 111 ? 19.475 28.089 31.321 1.00 48.93 95 VAL A CA 1
ATOM 746 C C . VAL A 1 111 ? 20.821 27.385 31.070 1.00 48.59 95 VAL A C 1
ATOM 747 O O . VAL A 1 111 ? 21.858 27.884 31.494 1.00 47.82 95 VAL A O 1
ATOM 751 N N . THR A 1 112 ? 20.801 26.273 30.334 1.00 49.56 96 THR A N 1
ATOM 752 C CA . THR A 1 112 ? 22.011 25.478 30.054 1.00 50.71 96 THR A CA 1
ATOM 753 C C . THR A 1 112 ? 23.204 26.329 29.630 1.00 52.39 96 THR A C 1
ATOM 754 O O . THR A 1 112 ? 24.339 26.062 30.035 1.00 52.25 96 THR A O 1
ATOM 758 N N . ASN A 1 113 ? 22.930 27.346 28.815 1.00 54.18 97 ASN A N 1
ATOM 759 C CA . ASN A 1 113 ? 23.969 28.120 28.139 1.00 56.04 97 ASN A CA 1
ATOM 760 C C . ASN A 1 113 ? 24.589 29.216 29.005 1.00 55.26 97 ASN A C 1
ATOM 761 O O . ASN A 1 113 ? 25.584 29.827 28.604 1.00 56.13 97 ASN A O 1
ATOM 766 N N . TYR A 1 114 ? 24.008 29.469 30.181 1.00 52.70 98 TYR A N 1
ATOM 767 C CA . TYR A 1 114 ? 24.662 30.321 31.171 1.00 51.90 98 TYR A CA 1
ATOM 768 C C . TYR A 1 114 ? 25.763 29.539 31.893 1.00 49.86 98 TYR A C 1
ATOM 769 O O . TYR A 1 114 ? 26.526 30.119 32.659 1.00 49.95 98 TYR A O 1
ATOM 778 N N . LEU A 1 115 ? 25.822 28.227 31.667 1.00 48.02 99 LEU A N 1
ATOM 779 C CA . LEU A 1 115 ? 26.795 27.371 32.323 1.00 45.99 99 LEU A CA 1
ATOM 780 C C . LEU A 1 115 ? 27.672 26.667 31.313 1.00 46.04 99 LEU A C 1
ATOM 781 O O . LEU A 1 115 ? 27.264 26.418 30.174 1.00 47.28 99 LEU A O 1
ATOM 786 N N . GLU A 1 116 ? 28.881 26.335 31.751 1.00 44.45 100 GLU A N 1
ATOM 787 C CA . GLU A 1 116 ? 29.816 25.536 30.983 1.00 43.98 100 GLU A CA 1
ATOM 788 C C . GLU A 1 116 ? 29.864 24.192 31.719 1.00 41.91 100 GLU A C 1
ATOM 789 O O . GLU A 1 116 ? 30.047 24.175 32.924 1.00 39.96 100 GLU A O 1
ATOM 795 N N . TRP A 1 117 ? 29.673 23.098 30.990 1.00 41.58 101 TRP A N 1
ATOM 796 C CA . TRP A 1 117 ? 29.577 21.758 31.570 1.00 40.02 101 TRP A CA 1
ATOM 797 C C . TRP A 1 117 ? 30.842 20.983 31.300 1.00 38.77 101 TRP A C 1
ATOM 798 O O . TRP A 1 117 ? 31.352 20.977 30.166 1.00 39.50 101 TRP A O 1
ATOM 809 N N . LEU A 1 118 ? 31.358 20.321 32.328 1.00 35.30 102 LEU A N 1
ATOM 810 C CA . LEU A 1 118 ? 32.512 19.467 32.164 1.00 34.50 102 LEU A CA 1
ATOM 811 C C . LEU A 1 118 ? 32.214 18.091 32.740 1.00 32.82 102 LEU A C 1
ATOM 812 O O . LEU A 1 118 ? 31.571 17.977 33.797 1.00 30.16 102 LEU A O 1
ATOM 817 N N . VAL A 1 119 ? 32.663 17.056 32.039 1.00 32.74 103 VAL A N 1
ATOM 818 C CA . VAL A 1 119 ? 32.398 15.677 32.453 1.00 31.56 103 VAL A CA 1
ATOM 819 C C . VAL A 1 119 ? 33.154 15.362 33.725 1.00 29.89 103 VAL A C 1
ATOM 820 O O . VAL A 1 119 ? 34.277 15.831 33.945 1.00 30.01 103 VAL A O 1
ATOM 824 N N . VAL A 1 120 ? 32.519 14.568 34.574 1.00 27.09 104 VAL A N 1
ATOM 825 C CA . VAL A 1 120 ? 33.163 14.004 35.722 1.00 25.14 104 VAL A CA 1
ATOM 826 C C . VAL A 1 120 ? 34.027 12.863 35.233 1.00 25.93 104 VAL A C 1
ATOM 827 O O . VAL A 1 120 ? 33.567 12.013 34.489 1.00 26.16 104 VAL A O 1
ATOM 831 N N . GLU A 1 121 ? 35.285 12.850 35.640 1.00 26.22 105 GLU A N 1
ATOM 832 C CA . GLU A 1 121 ? 36.277 12.014 34.950 1.00 27.89 105 GLU A CA 1
ATOM 833 C C . GLU A 1 121 ? 36.179 10.531 35.263 1.00 28.31 105 GLU A C 1
ATOM 834 O O . GLU A 1 121 ? 36.672 9.710 34.481 1.00 30.08 105 GLU A O 1
ATOM 840 N N . GLY A 1 122 ? 35.551 10.165 36.376 1.00 26.82 106 GLY A N 1
ATOM 841 C CA . GLY A 1 122 ? 35.368 8.763 36.661 1.00 27.30 106 GLY A CA 1
ATOM 842 C C . GLY A 1 122 ? 34.272 8.425 37.633 1.00 26.10 106 GLY A C 1
ATOM 843 O O . GLY A 1 122 ? 33.866 9.243 38.442 1.00 25.01 106 GLY A O 1
ATOM 844 N N . SER A 1 123 ? 33.800 7.196 37.514 1.00 26.52 107 SER A N 1
ATOM 845 C CA . SER A 1 123 ? 32.750 6.654 38.366 1.00 26.06 107 SER A CA 1
ATOM 846 C C . SER A 1 123 ? 33.286 5.376 38.975 1.00 24.31 107 SER A C 1
ATOM 847 O O . SER A 1 123 ? 33.752 4.493 38.229 1.00 24.73 107 SER A O 1
ATOM 850 N N . TYR A 1 124 ? 33.230 5.280 40.303 1.00 21.80 108 TYR A N 1
ATOM 851 C CA . TYR A 1 124 ? 33.798 4.180 41.072 1.00 21.08 108 TYR A CA 1
ATOM 852 C C . TYR A 1 124 ? 32.736 3.610 41.990 1.00 20.72 108 TYR A C 1
ATOM 853 O O . TYR A 1 124 ? 31.791 4.329 42.426 1.00 19.79 108 TYR A O 1
ATOM 862 N N . VAL A 1 125 ? 32.932 2.341 42.348 1.00 19.82 109 VAL A N 1
ATOM 863 C CA . VAL A 1 125 ? 32.087 1.675 43.312 1.00 17.91 109 VAL A CA 1
ATOM 864 C C . VAL A 1 125 ? 32.970 0.909 44.312 1.00 19.07 109 VAL A C 1
ATOM 865 O O . VAL A 1 125 ? 34.036 0.393 43.951 1.00 20.19 109 VAL A O 1
ATOM 869 N N . TYR A 1 126 ? 32.518 0.844 45.563 1.00 18.64 110 TYR A N 1
ATOM 870 C CA . TYR A 1 126 ? 33.266 0.137 46.625 1.00 19.31 110 TYR A CA 1
ATOM 871 C C . TYR A 1 126 ? 32.872 -1.335 46.669 1.00 20.32 110 TYR A C 1
ATOM 872 O O . TYR A 1 126 ? 31.687 -1.676 46.737 1.00 21.26 110 TYR A O 1
ATOM 881 N N . GLN A 1 127 ? 33.882 -2.206 46.610 1.00 22.32 111 GLN A N 1
ATOM 882 C CA . GLN A 1 127 ? 33.731 -3.627 46.805 1.00 23.21 111 GLN A CA 1
ATOM 883 C C . GLN A 1 127 ? 35.081 -4.098 47.400 1.00 24.09 111 GLN A C 1
ATOM 884 O O . GLN A 1 127 ? 36.108 -4.118 46.719 1.00 23.09 111 GLN A O 1
ATOM 890 N N . HIS A 1 128 ? 35.073 -4.391 48.689 1.00 24.62 112 HIS A N 1
ATOM 891 C CA . HIS A 1 128 ? 36.290 -4.786 49.372 1.00 25.61 112 HIS A CA 1
ATOM 892 C C . HIS A 1 128 ? 36.750 -6.167 48.878 1.00 27.49 112 HIS A C 1
ATOM 893 O O . HIS A 1 128 ? 35.965 -7.119 48.813 1.00 27.89 112 HIS A O 1
ATOM 900 N N . GLN A 1 129 ? 38.018 -6.236 48.514 1.00 28.09 113 GLN A N 1
ATOM 901 C CA . GLN A 1 129 ? 38.641 -7.497 48.142 1.00 29.65 113 GLN A CA 1
ATOM 902 C C . GLN A 1 129 ? 39.821 -7.686 49.072 1.00 30.72 113 GLN A C 1
ATOM 903 O O . GLN A 1 129 ? 40.712 -6.833 49.155 1.00 29.53 113 GLN A O 1
ATOM 909 N N . LYS A 1 130 ? 39.813 -8.795 49.801 1.00 32.60 114 LYS A N 1
ATOM 910 C CA . LYS A 1 130 ? 40.881 -9.065 50.768 1.00 33.80 114 LYS A CA 1
ATOM 911 C C . LYS A 1 130 ? 42.221 -9.345 50.081 1.00 33.66 114 LYS A C 1
ATOM 912 O O . LYS A 1 130 ? 42.254 -9.862 48.980 1.00 32.52 114 LYS A O 1
ATOM 918 N N . LYS A 1 131 ? 43.312 -8.974 50.743 1.00 34.17 115 LYS A N 1
ATOM 919 C CA . LYS A 1 131 ? 44.673 -9.258 50.255 1.00 35.59 115 LYS A CA 1
ATOM 920 C C . LYS A 1 131 ? 44.827 -10.744 49.977 1.00 36.45 115 LYS A C 1
ATOM 921 O O . LYS A 1 131 ? 44.433 -11.576 50.789 1.00 36.55 115 LYS A O 1
ATOM 927 N N . GLY A 1 132 ? 45.352 -11.065 48.800 1.00 37.00 116 GLY A N 1
ATOM 928 C CA . GLY A 1 132 ? 45.686 -12.439 48.443 1.00 38.77 116 GLY A CA 1
ATOM 929 C C . GLY A 1 132 ? 47.182 -12.640 48.406 1.00 40.10 116 GLY A C 1
ATOM 930 O O . GLY A 1 132 ? 47.952 -11.797 48.876 1.00 39.89 116 GLY A O 1
ATOM 931 N N . PHE A 1 133 ? 47.584 -13.774 47.852 1.00 41.85 117 PHE A N 1
ATOM 932 C CA . PHE A 1 133 ? 48.997 -14.129 47.711 1.00 43.77 117 PHE A CA 1
ATOM 933 C C . PHE A 1 133 ? 49.662 -13.392 46.540 1.00 44.26 117 PHE A C 1
ATOM 934 O O . PHE A 1 133 ? 50.854 -13.069 46.617 1.00 45.53 117 PHE A O 1
ATOM 942 N N . LEU A 1 134 ? 48.889 -13.134 45.478 1.00 43.96 118 LEU A N 1
ATOM 943 C CA . LEU A 1 134 ? 49.363 -12.439 44.277 1.00 44.21 118 LEU A CA 1
ATOM 944 C C . LEU A 1 134 ? 48.606 -11.131 43.982 1.00 43.46 118 LEU A C 1
ATOM 945 O O . LEU A 1 134 ? 48.822 -10.523 42.937 1.00 44.16 118 LEU A O 1
ATOM 950 N N . THR A 1 135 ? 47.714 -10.729 44.874 1.00 41.87 119 THR A N 1
ATOM 951 C CA . THR A 1 135 ? 46.867 -9.533 44.648 1.00 40.86 119 THR A CA 1
ATOM 952 C C . THR A 1 135 ? 46.791 -8.701 45.916 1.00 40.43 119 THR A C 1
ATOM 953 O O . THR A 1 135 ? 46.742 -9.235 47.023 1.00 40.73 119 THR A O 1
ATOM 957 N N . SER A 1 136 ? 46.788 -7.380 45.743 1.00 39.93 120 SER A N 1
ATOM 958 C CA . SER A 1 136 ? 46.692 -6.445 46.838 1.00 39.16 120 SER A CA 1
ATOM 959 C C . SER A 1 136 ? 45.236 -6.344 47.312 1.00 36.14 120 SER A C 1
ATOM 960 O O . SER A 1 136 ? 44.306 -6.681 46.585 1.00 35.42 120 SER A O 1
ATOM 963 N N . GLU A 1 137 ? 45.072 -5.909 48.547 1.00 34.92 121 GLU A N 1
ATOM 964 C CA . GLU A 1 137 ? 43.768 -5.556 49.078 1.00 33.54 121 GLU A CA 1
ATOM 965 C C . GLU A 1 137 ? 43.235 -4.386 48.232 1.00 31.52 121 GLU A C 1
ATOM 966 O O . GLU A 1 137 ? 44.001 -3.510 47.829 1.00 30.80 121 GLU A O 1
ATOM 972 N N . LYS A 1 138 ? 41.950 -4.415 47.919 1.00 29.87 122 LYS A N 1
ATOM 973 C CA . LYS A 1 138 ? 41.343 -3.329 47.137 1.00 28.44 122 LYS A CA 1
ATOM 974 C C . LYS A 1 138 ? 40.022 -2.925 47.739 1.00 26.38 122 LYS A C 1
ATOM 975 O O . LYS A 1 138 ? 39.360 -3.742 48.398 1.00 25.49 122 LYS A O 1
ATOM 981 N N . PHE A 1 139 ? 39.635 -1.679 47.451 1.00 24.77 123 PHE A N 1
ATOM 982 C CA . PHE A 1 139 ? 38.413 -1.090 47.993 1.00 23.39 123 PHE A CA 1
ATOM 983 C C . PHE A 1 139 ? 37.497 -0.532 46.932 1.00 22.53 123 PHE A C 1
ATOM 984 O O . PHE A 1 139 ? 36.296 -0.758 47.001 1.00 21.67 123 PHE A O 1
ATOM 992 N N . ILE A 1 140 ? 38.046 0.204 45.977 1.00 21.59 124 ILE A N 1
ATOM 993 C CA . ILE A 1 140 ? 37.205 0.852 44.974 1.00 22.48 124 ILE A CA 1
ATOM 994 C C . ILE A 1 140 ? 37.651 0.553 43.558 1.00 23.06 124 ILE A C 1
ATOM 995 O O . ILE A 1 140 ? 38.847 0.299 43.305 1.00 24.26 124 ILE A O 1
ATOM 1000 N N . HIS A 1 141 ? 36.673 0.549 42.652 1.00 22.83 125 HIS A N 1
ATO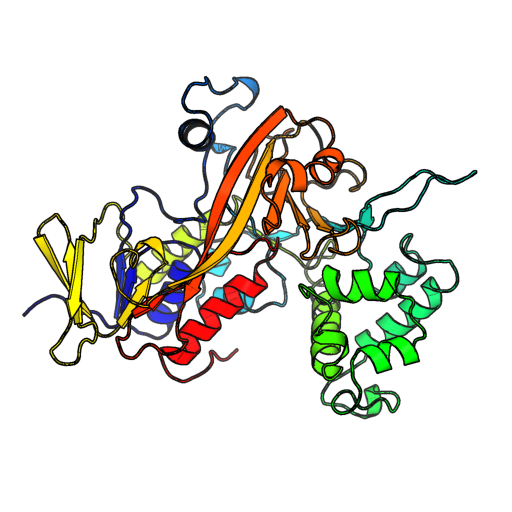M 1001 C CA . HIS A 1 141 ? 36.837 0.058 41.293 1.00 23.60 125 HIS A CA 1
ATOM 1002 C C . HIS A 1 141 ? 36.010 0.896 40.311 1.00 24.23 125 HIS A C 1
ATOM 1003 O O . HIS A 1 141 ? 34.946 1.393 40.658 1.00 22.24 125 HIS A O 1
ATOM 1010 N N . LYS A 1 142 ? 36.513 1.044 39.089 1.00 24.53 126 LYS A N 1
ATOM 1011 C CA . LYS A 1 142 ? 35.768 1.679 38.023 1.00 25.95 126 LYS A CA 1
ATOM 1012 C C . LYS A 1 142 ? 34.489 0.926 37.786 1.00 25.56 126 LYS A C 1
ATOM 1013 O O . LYS A 1 142 ? 34.480 -0.305 37.821 1.00 25.39 126 LYS A O 1
ATOM 1019 N N . VAL A 1 143 ? 33.412 1.678 37.594 1.00 24.86 127 VAL A N 1
ATOM 1020 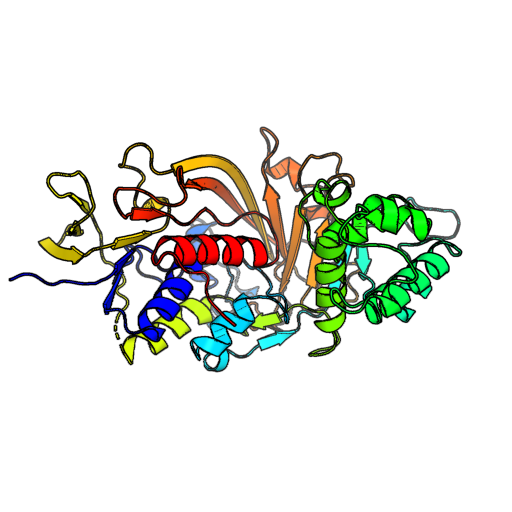C CA . VAL A 1 143 ? 32.115 1.117 37.280 1.00 25.02 127 VAL A CA 1
ATOM 1021 C C . VAL A 1 143 ? 32.070 0.824 35.780 1.00 27.36 127 VAL A C 1
ATOM 1022 O O . VAL A 1 143 ? 32.174 1.744 34.977 1.00 27.93 127 VAL A O 1
ATOM 1026 N N . PRO A 1 144 ? 31.908 -0.453 35.409 1.00 28.90 128 PRO A N 1
ATOM 1027 C CA . PRO A 1 144 ? 31.874 -0.778 33.982 1.00 30.86 128 PRO A CA 1
ATOM 1028 C C . PRO A 1 144 ? 30.546 -0.400 33.377 1.00 31.95 128 PRO A C 1
ATOM 1029 O O . PRO A 1 144 ? 29.493 -0.612 33.990 1.00 31.51 128 PRO A O 1
ATOM 1033 N N . ALA A 1 145 ? 30.600 0.216 32.201 1.00 33.44 129 ALA A N 1
ATOM 1034 C CA . ALA A 1 145 ? 29.394 0.708 31.554 1.00 34.67 129 ALA A CA 1
ATOM 1035 C C . ALA A 1 145 ? 29.228 0.241 30.115 1.00 36.63 129 ALA A C 1
ATOM 1036 O O . ALA A 1 145 ? 28.262 0.611 29.483 1.00 37.39 129 ALA A O 1
ATOM 1038 N N . THR A 1 146 ? 30.156 -0.564 29.605 1.00 37.90 130 THR A N 1
ATOM 1039 C CA . THR A 1 146 ? 29.968 -1.195 28.305 1.00 39.87 130 THR A CA 1
ATOM 1040 C C . THR A 1 146 ? 30.267 -2.676 28.424 1.00 40.80 130 THR A C 1
ATOM 1041 O O . THR A 1 146 ? 30.897 -3.127 29.396 1.00 38.31 130 THR A O 1
ATOM 1045 N N . ASP A 1 147 ? 29.822 -3.425 27.420 1.00 42.69 131 ASP A N 1
ATOM 1046 C CA . ASP A 1 147 ? 30.060 -4.857 27.376 1.00 45.07 131 ASP A CA 1
ATOM 1047 C C . ASP A 1 147 ? 31.558 -5.153 27.498 1.00 45.57 131 ASP A C 1
ATOM 1048 O O . ASP A 1 147 ? 31.960 -6.050 28.238 1.00 45.39 131 ASP A O 1
ATOM 1053 N N . MET A 1 148 ? 32.373 -4.363 26.805 1.00 46.92 132 MET A N 1
ATOM 1054 C CA . MET A 1 148 ? 33.817 -4.554 26.806 1.00 48.42 132 MET A CA 1
ATOM 1055 C C . MET A 1 148 ? 34.434 -4.217 28.170 1.00 46.54 132 MET A C 1
ATOM 1056 O O . MET A 1 148 ? 35.374 -4.876 28.602 1.00 46.10 132 MET A O 1
ATOM 1061 N N . GLU A 1 149 ? 33.883 -3.217 28.856 1.00 45.30 133 GLU A N 1
ATOM 1062 C CA . GLU A 1 149 ? 34.359 -2.855 30.196 1.00 43.83 133 GLU A CA 1
ATOM 1063 C C . GLU A 1 149 ? 34.039 -3.957 31.199 1.00 42.80 133 GLU A C 1
ATOM 1064 O O . GLU A 1 149 ? 34.873 -4.282 32.035 1.00 42.43 133 GLU A O 1
ATOM 1070 N N . ALA A 1 150 ? 32.867 -4.573 31.071 1.00 42.68 134 ALA A N 1
ATOM 1071 C CA . ALA A 1 150 ? 32.466 -5.686 31.928 1.00 43.02 134 ALA A CA 1
ATOM 1072 C C . ALA A 1 150 ? 33.390 -6.905 31.813 1.00 45.03 134 ALA A C 1
ATOM 1073 O O . ALA A 1 150 ? 33.749 -7.526 32.826 1.00 44.47 134 ALA A O 1
ATOM 1075 N N . LEU A 1 151 ? 33.782 -7.236 30.582 1.00 46.79 135 LEU A N 1
ATOM 1076 C CA . LEU A 1 151 ? 34.583 -8.446 30.321 1.00 48.89 135 LEU A CA 1
ATOM 1077 C C . LEU A 1 151 ? 35.970 -8.359 30.976 1.00 49.00 135 LEU A C 1
ATOM 1078 O O . LEU A 1 151 ? 36.624 -9.379 31.199 1.00 51.00 135 LEU A O 1
ATOM 1083 N N . VAL A 1 152 ? 36.362 -7.125 31.295 1.00 47.96 136 VAL A N 1
ATOM 1084 C CA . VAL A 1 152 ? 37.666 -6.728 31.826 1.00 47.66 136 VAL A CA 1
ATOM 1085 C C . VAL A 1 152 ? 37.577 -6.169 33.271 1.00 45.48 136 VAL A C 1
ATOM 1086 O O . VAL A 1 152 ? 38.542 -5.569 33.777 1.00 45.72 136 VAL A O 1
ATOM 1090 N N . SER A 1 153 ? 36.441 -6.352 33.943 1.00 43.82 137 SER A N 1
ATOM 1091 C CA . SER A 1 153 ? 36.242 -5.655 35.226 1.00 41.24 137 SER A CA 1
ATOM 1092 C C . SER A 1 153 ? 36.792 -6.406 36.426 1.00 39.96 137 SER A C 1
ATOM 1093 O O . SER A 1 153 ? 36.383 -7.532 36.671 1.00 40.88 137 SER A O 1
ATOM 1096 N N . PRO A 1 154 ? 37.654 -5.753 37.235 1.00 38.51 138 PRO A N 1
ATOM 1097 C CA . PRO A 1 154 ? 38.142 -6.362 38.489 1.00 37.37 138 PRO A CA 1
ATOM 1098 C C . PRO A 1 154 ? 37.044 -6.627 39.535 1.00 35.64 138 PRO A C 1
ATOM 1099 O O . PRO A 1 154 ? 37.279 -7.307 40.539 1.00 34.78 138 PRO A O 1
ATOM 1103 N N . LEU A 1 155 ? 35.843 -6.119 39.287 1.00 34.18 139 LEU A N 1
ATOM 1104 C CA . LEU A 1 155 ? 34.702 -6.400 40.148 1.00 33.54 139 LEU A CA 1
ATOM 1105 C C . LEU A 1 155 ? 34.154 -7.811 40.001 1.00 35.31 139 LEU A C 1
ATOM 1106 O O . LEU A 1 155 ? 33.364 -8.265 40.830 1.00 34.85 139 LEU A O 1
ATOM 1111 N N . LEU A 1 156 ? 34.570 -8.512 38.946 1.00 36.79 140 LEU A N 1
ATOM 1112 C CA . LEU A 1 156 ? 33.933 -9.756 38.555 1.00 38.26 140 LEU A CA 1
ATOM 1113 C C . LEU A 1 156 ? 34.987 -10.856 38.401 1.00 39.97 140 LEU A C 1
ATOM 1114 O O . LEU A 1 156 ? 36.049 -10.610 37.868 1.00 40.02 140 LEU A O 1
ATOM 1119 N N . SER A 1 157 ? 34.684 -12.052 38.875 1.00 41.77 141 SER A N 1
ATOM 1120 C CA . SER A 1 157 ? 35.521 -13.230 38.571 1.00 43.71 141 SER A CA 1
ATOM 1121 C C . SER A 1 157 ? 35.611 -13.462 37.064 1.00 44.81 141 SER A C 1
ATOM 1122 O O . SER A 1 157 ? 34.750 -13.003 36.317 1.00 44.72 141 SER A O 1
ATOM 1125 N N A LEU A 1 158 ? 36.598 -14.254 36.628 0.50 45.59 142 LEU A N 1
ATOM 1126 N N B LEU A 1 158 ? 36.653 -14.162 36.609 0.50 46.47 142 LEU A N 1
ATOM 1127 C CA A LEU A 1 158 ? 36.854 -14.480 35.203 0.50 46.20 142 LEU A CA 1
ATOM 1128 C CA B LEU A 1 158 ? 36.633 -14.687 35.262 0.50 47.90 142 LEU A CA 1
ATOM 1129 C C A LEU A 1 158 ? 35.596 -14.877 34.430 0.50 46.75 142 LEU A C 1
ATOM 1130 C C B LEU A 1 158 ? 35.431 -15.622 35.279 0.50 48.92 142 LEU A C 1
ATOM 1131 O O A LEU A 1 158 ? 35.388 -14.417 33.315 0.50 46.22 142 LEU A O 1
ATOM 1132 O O B LEU A 1 158 ? 35.209 -16.351 36.249 0.50 49.45 142 LEU A O 1
ATOM 1141 N N A MET A 1 159 ? 34.763 -15.722 35.037 0.50 47.50 143 MET A N 1
ATOM 1142 N N B MET A 1 159 ? 34.629 -15.564 34.231 0.50 49.52 143 MET A N 1
ATOM 1143 C CA A MET A 1 159 ? 33.570 -16.262 34.372 0.50 49.16 143 MET A CA 1
ATOM 1144 C CA B MET A 1 159 ? 33.381 -16.310 34.198 0.50 50.38 143 MET A CA 1
ATOM 1145 C C A MET A 1 159 ? 32.407 -15.276 34.450 0.50 48.40 143 MET A C 1
ATOM 1146 C C B MET A 1 159 ? 32.255 -15.323 34.456 0.50 49.06 143 MET A C 1
ATOM 1147 O O A MET A 1 159 ? 31.691 -15.060 33.474 0.50 48.63 143 MET A O 1
ATOM 1148 O O B MET A 1 159 ? 31.403 -15.138 33.594 0.50 49.29 143 MET A O 1
ATOM 1151 N N . GLU A 1 160 ? 32.254 -14.665 35.621 1.00 47.61 144 GLU A N 1
ATOM 1152 C CA . GLU A 1 160 ? 31.261 -13.611 35.861 1.00 46.71 144 GLU A CA 1
ATOM 1153 C C . GLU A 1 160 ? 31.438 -12.473 34.856 1.00 46.26 144 GLU A C 1
ATOM 1154 O O . GLU A 1 160 ? 30.466 -11.831 34.466 1.00 46.64 144 GLU A O 1
ATOM 1160 N N . LYS A 1 161 ? 32.671 -12.252 34.412 1.00 46.73 145 LYS A N 1
ATOM 1161 C CA . LYS A 1 161 ? 32.956 -11.240 33.400 1.00 46.73 145 LYS A CA 1
ATOM 1162 C C . LYS A 1 161 ? 32.164 -11.490 32.120 1.00 47.96 145 LYS A C 1
ATOM 1163 O O . LYS A 1 161 ? 31.560 -10.570 31.570 1.00 47.68 145 LYS A O 1
ATOM 1169 N N . ASN A 1 162 ? 32.165 -12.741 31.663 1.00 49.79 146 ASN A N 1
ATOM 1170 C CA . ASN A 1 162 ? 31.445 -13.125 30.448 1.00 51.31 146 ASN A CA 1
ATOM 1171 C C . ASN A 1 162 ? 29.948 -12.925 30.646 1.00 50.18 146 ASN A C 1
ATOM 1172 O O . ASN A 1 162 ? 29.263 -12.406 29.772 1.00 50.61 146 ASN A O 1
ATOM 1177 N N . ARG A 1 163 ? 29.451 -13.349 31.804 1.00 49.13 147 ARG A N 1
ATOM 1178 C CA . ARG A 1 163 ? 28.032 -13.231 32.130 1.00 48.80 147 ARG A CA 1
ATOM 1179 C C . ARG A 1 163 ? 27.590 -11.760 32.138 1.00 46.16 147 ARG A C 1
ATOM 1180 O O . ARG A 1 163 ? 26.566 -11.412 31.554 1.00 45.42 147 ARG A O 1
ATOM 1188 N N . CYS A 1 164 ? 28.379 -10.896 32.777 1.00 44.05 148 CYS A N 1
ATOM 1189 C CA . CYS A 1 164 ? 28.065 -9.465 32.802 1.00 41.97 148 CYS A CA 1
ATOM 1190 C C . CYS A 1 164 ? 28.165 -8.836 31.400 1.00 42.14 148 CYS A C 1
ATOM 1191 O O . CYS A 1 164 ? 27.353 -7.981 31.043 1.00 40.32 148 CYS A O 1
ATOM 1194 N N . LYS A 1 165 ? 29.125 -9.294 30.589 1.00 43.12 149 LYS A N 1
ATOM 1195 C CA . LYS A 1 165 ? 29.220 -8.849 29.190 1.00 44.18 149 LYS A CA 1
ATOM 1196 C C . LYS A 1 165 ? 27.921 -9.179 28.466 1.00 45.12 149 LYS A C 1
ATOM 1197 O O . LYS A 1 165 ? 27.379 -8.338 27.759 1.00 45.04 149 LYS A O 1
ATOM 1203 N N . ASN A 1 166 ? 27.421 -10.395 28.663 1.00 46.59 150 ASN A N 1
ATOM 1204 C CA . ASN A 1 166 ? 26.186 -10.845 28.017 1.00 47.72 150 ASN A CA 1
ATOM 1205 C C . ASN A 1 166 ? 25.002 -10.001 28.482 1.00 46.14 150 ASN A C 1
ATOM 1206 O O . ASN A 1 166 ? 24.131 -9.625 27.688 1.00 46.07 150 ASN A O 1
ATOM 1211 N N . PHE A 1 167 ? 24.988 -9.673 29.770 1.00 43.75 151 PHE A N 1
ATOM 1212 C CA . PHE A 1 167 ? 23.935 -8.832 30.319 1.00 42.53 151 PHE A CA 1
ATOM 1213 C C . PHE A 1 167 ? 23.954 -7.448 29.677 1.00 41.99 151 PHE A C 1
ATOM 1214 O O . PHE A 1 167 ? 22.931 -6.956 29.229 1.00 42.37 151 PHE A O 1
ATOM 1222 N N . TYR A 1 168 ? 25.119 -6.816 29.628 1.00 41.75 152 TYR A N 1
ATOM 1223 C CA . TYR A 1 168 ? 25.220 -5.501 29.003 1.00 41.15 152 TYR A CA 1
ATOM 1224 C C . TYR A 1 168 ? 24.858 -5.527 27.515 1.00 43.05 152 TYR A C 1
ATOM 1225 O O . TYR A 1 168 ? 24.222 -4.606 27.018 1.00 43.47 152 TYR A O 1
ATOM 1234 N N . GLN A 1 169 ? 25.269 -6.570 26.808 1.00 44.18 153 GLN A N 1
ATOM 1235 C CA . GLN A 1 169 ? 24.868 -6.730 25.409 1.00 46.02 153 GLN A CA 1
ATOM 1236 C C . GLN A 1 169 ? 23.345 -6.770 25.285 1.00 46.95 153 GLN A C 1
ATOM 1237 O O . GLN A 1 169 ? 22.769 -6.039 24.481 1.00 48.39 153 GLN A O 1
ATOM 1243 N N . TYR A 1 170 ? 22.704 -7.592 26.111 1.00 47.01 154 TYR A N 1
ATOM 1244 C CA . TYR A 1 170 ? 21.238 -7.670 26.153 1.00 47.64 154 TYR A CA 1
ATOM 1245 C C . TYR A 1 170 ? 20.582 -6.313 26.390 1.00 46.64 154 TYR A C 1
ATOM 1246 O O . TYR A 1 170 ? 19.695 -5.914 25.633 1.00 46.69 154 TYR A O 1
ATOM 1255 N N . VAL A 1 171 ? 21.016 -5.602 27.437 1.00 44.87 155 VAL A N 1
ATOM 1256 C CA . VAL A 1 171 ? 20.409 -4.311 27.779 1.00 44.61 155 VAL A CA 1
ATOM 1257 C C . VAL A 1 171 ? 20.631 -3.295 26.660 1.00 46.02 155 VAL A C 1
ATOM 1258 O O . VAL A 1 171 ? 19.749 -2.504 26.338 1.00 45.54 155 VAL A O 1
ATOM 1262 N N . SER A 1 172 ? 21.820 -3.332 26.067 1.00 47.79 156 SER A N 1
ATOM 1263 C CA . SER A 1 172 ? 22.177 -2.410 24.997 1.00 50.08 156 SER A CA 1
ATOM 1264 C C . SER A 1 172 ? 21.203 -2.499 23.803 1.00 52.94 156 SER A C 1
ATOM 1265 O O . SER A 1 172 ? 20.950 -1.496 23.134 1.00 53.79 156 SER A O 1
ATOM 1268 N N . GLU A 1 173 ? 20.641 -3.682 23.564 1.00 54.80 157 GLU A N 1
ATOM 1269 C CA . GLU A 1 173 ? 19.685 -3.887 22.456 1.00 57.49 157 GLU A CA 1
ATOM 1270 C C . GLU A 1 173 ? 18.224 -3.984 22.893 1.00 57.45 157 GLU A C 1
ATOM 1271 O O . GLU A 1 173 ? 17.325 -4.077 22.058 1.00 58.94 157 GLU A O 1
ATOM 1277 N N . TRP A 1 174 ? 18.000 -3.945 24.201 1.00 55.56 158 TRP A N 1
ATOM 1278 C CA . TRP A 1 174 ? 16.669 -4.058 24.777 1.00 55.48 158 TRP A CA 1
ATOM 1279 C C . TRP A 1 174 ? 15.834 -2.790 24.550 1.00 56.17 158 TRP A C 1
ATOM 1280 O O . TRP A 1 174 ? 16.350 -1.666 24.606 1.00 55.26 158 TRP A O 1
ATOM 1291 N N . ASP A 1 175 ? 14.539 -2.994 24.302 1.00 58.16 159 ASP A N 1
ATOM 1292 C CA . ASP A 1 175 ? 13.587 -1.906 24.078 1.00 59.02 159 ASP A CA 1
ATOM 1293 C C . ASP A 1 175 ? 12.276 -2.236 24.775 1.00 59.46 159 ASP A C 1
ATOM 1294 O O . ASP A 1 175 ? 11.672 -3.288 24.518 1.00 61.41 159 ASP A O 1
ATOM 1299 N N . ALA A 1 176 ? 11.820 -1.316 25.620 1.00 58.62 160 ALA A N 1
ATOM 1300 C CA . ALA A 1 176 ? 10.608 -1.511 26.406 1.00 59.16 160 ALA A CA 1
ATOM 1301 C C . ALA A 1 176 ? 9.373 -1.794 25.536 1.00 62.12 160 ALA A C 1
ATOM 1302 O O . ALA A 1 176 ? 8.415 -2.412 26.010 1.00 62.93 160 ALA A O 1
ATOM 1304 N N . ASN A 1 177 ? 9.411 -1.360 24.273 1.00 64.07 161 ASN A N 1
ATOM 1305 C CA . ASN A 1 177 ? 8.253 -1.439 23.369 1.00 66.60 161 ASN A CA 1
ATOM 1306 C C . ASN A 1 177 ? 8.428 -2.382 22.180 1.00 68.83 161 ASN A C 1
ATOM 1307 O O . ASN A 1 177 ? 7.528 -2.493 21.339 1.00 71.24 161 ASN A O 1
ATOM 1312 N N . LYS A 1 178 ? 9.567 -3.066 22.107 1.00 68.54 162 LYS A N 1
ATOM 1313 C CA . LYS A 1 178 ? 9.834 -4.011 21.030 1.00 70.50 162 LYS A CA 1
ATOM 1314 C C . LYS A 1 178 ? 10.108 -5.400 21.605 1.00 70.33 162 LYS A C 1
ATOM 1315 O O . LYS A 1 178 ? 11.196 -5.673 22.131 1.00 68.16 162 LYS A O 1
ATOM 1321 N N . ARG A 1 179 ? 9.104 -6.269 21.488 1.00 71.67 163 ARG A N 1
ATOM 1322 C CA . ARG A 1 179 ? 9.145 -7.621 22.050 1.00 72.08 163 ARG A CA 1
ATOM 1323 C C . ARG A 1 179 ? 10.244 -8.496 21.450 1.00 72.23 163 ARG A C 1
ATOM 1324 O O . ARG A 1 179 ? 10.788 -9.364 22.137 1.00 71.52 163 ARG A O 1
ATOM 1332 N N . ASN A 1 180 ? 10.581 -8.269 20.182 1.00 73.18 164 ASN A N 1
ATOM 1333 C CA . ASN A 1 180 ? 11.616 -9.073 19.523 1.00 73.75 164 ASN A CA 1
ATOM 1334 C C . ASN A 1 180 ? 13.041 -8.796 20.041 1.00 71.15 164 ASN A C 1
ATOM 1335 O O . ASN A 1 180 ? 13.981 -9.490 19.654 1.00 71.71 164 ASN A O 1
ATOM 1340 N N . THR A 1 181 ? 13.189 -7.788 20.908 1.00 68.47 165 THR A N 1
ATOM 1341 C CA . THR A 1 181 ? 14.458 -7.520 21.609 1.00 65.95 165 THR A CA 1
ATOM 1342 C C . THR A 1 181 ? 14.504 -8.103 23.034 1.00 64.26 165 THR A C 1
ATOM 1343 O O . THR A 1 181 ? 15.489 -7.905 23.750 1.00 62.63 165 THR A O 1
ATOM 1347 N N . TRP A 1 182 ? 13.456 -8.821 23.442 1.00 64.64 166 TRP A N 1
ATOM 1348 C CA . TRP A 1 182 ? 13.354 -9.327 24.812 1.00 63.18 166 TRP A CA 1
ATOM 1349 C C . TRP A 1 182 ? 13.962 -10.702 25.035 1.00 63.72 166 TRP A C 1
ATOM 1350 O O . TRP A 1 182 ? 14.151 -11.098 26.184 1.00 62.39 166 TRP A O 1
ATOM 1361 N N . ASP A 1 183 ? 14.234 -11.440 23.954 1.00 65.73 167 ASP A N 1
ATOM 1362 C CA . ASP A 1 183 ? 14.665 -12.840 24.045 1.00 66.58 167 ASP A CA 1
ATOM 1363 C C . ASP A 1 183 ? 13.719 -13.644 24.956 1.00 67.35 167 ASP A C 1
ATOM 1364 O O . ASP A 1 183 ? 14.160 -14.486 25.744 1.00 67.19 167 ASP A O 1
ATOM 1369 N N . ASN A 1 184 ? 12.419 -13.361 24.828 1.00 68.36 168 ASN A N 1
ATOM 1370 C CA . ASN A 1 184 ? 11.341 -14.051 25.557 1.00 69.31 168 ASN A CA 1
ATOM 1371 C C . ASN A 1 184 ? 11.316 -13.849 27.063 1.00 67.36 168 ASN A C 1
ATOM 1372 O O . ASN A 1 184 ? 10.792 -14.695 27.790 1.00 68.27 168 ASN A O 1
ATOM 1377 N N . LEU A 1 185 ? 11.870 -12.724 27.519 1.00 64.54 169 LEU A N 1
ATOM 1378 C CA . LEU A 1 185 ? 11.776 -12.300 28.906 1.00 62.39 169 LEU A CA 1
ATOM 1379 C C . LEU A 1 185 ? 10.822 -11.107 28.959 1.00 60.99 169 LEU A C 1
ATOM 1380 O O . LEU A 1 185 ? 11.175 -10.014 28.519 1.00 59.72 169 LEU A O 1
ATOM 1385 N N . ASP A 1 186 ? 9.609 -11.328 29.467 1.00 60.97 170 ASP A N 1
ATOM 1386 C CA . ASP A 1 186 ? 8.612 -10.259 29.612 1.00 60.28 170 ASP A CA 1
ATOM 1387 C C . ASP A 1 186 ? 9.033 -9.326 30.761 1.00 57.31 170 ASP A C 1
ATOM 1388 O O . ASP A 1 186 ? 8.965 -9.724 31.919 1.00 56.80 170 ASP A O 1
ATOM 1393 N N . PRO A 1 187 ? 9.456 -8.086 30.446 1.00 55.68 171 PRO A N 1
ATOM 1394 C CA . PRO A 1 187 ? 9.937 -7.187 31.515 1.00 53.38 171 PRO A CA 1
ATOM 1395 C C . PRO A 1 187 ? 8.823 -6.542 32.347 1.00 53.31 171 PRO A C 1
ATOM 1396 O O . PRO A 1 187 ? 9.123 -5.881 33.358 1.00 51.25 171 PRO A O 1
ATOM 1400 N N . TYR A 1 188 ? 7.565 -6.701 31.923 1.00 54.98 172 TYR A N 1
ATOM 1401 C CA . TYR A 1 188 ? 6.413 -6.199 32.686 1.00 55.63 172 TYR A CA 1
ATOM 1402 C C . TYR A 1 188 ? 5.868 -7.235 33.659 1.00 56.21 172 TYR A C 1
ATOM 1403 O O . TYR A 1 188 ? 5.205 -6.875 34.625 1.00 56.09 172 TYR A O 1
ATOM 1412 N N . LYS A 1 189 ? 6.174 -8.506 33.415 1.00 57.38 173 LYS A N 1
ATOM 1413 C CA . LYS A 1 189 ? 5.701 -9.606 34.255 1.00 58.51 173 LYS A CA 1
ATOM 1414 C C . LYS A 1 189 ? 6.821 -10.127 35.159 1.00 57.11 173 LYS A C 1
ATOM 1415 O O . LYS A 1 189 ? 6.605 -10.373 36.349 1.00 57.60 173 LYS A O 1
ATOM 1417 N N . LEU A 1 190 ? 8.024 -10.278 34.608 1.00 55.79 174 LEU A N 1
ATOM 1418 C CA . LEU A 1 190 ? 9.167 -10.718 35.403 1.00 53.56 174 LEU A CA 1
ATOM 1419 C C . LEU A 1 190 ? 9.717 -9.563 36.231 1.00 50.35 174 LEU A C 1
ATOM 1420 O O . LEU A 1 190 ? 9.679 -8.400 35.804 1.00 48.69 174 LEU A O 1
ATOM 1425 N N . THR A 1 191 ? 10.241 -9.899 37.408 1.00 48.76 175 THR A N 1
ATOM 1426 C CA . THR A 1 191 ? 10.924 -8.931 38.250 1.00 45.82 175 THR A CA 1
ATOM 1427 C C . THR A 1 191 ? 12.369 -8.755 37.787 1.00 43.97 175 THR A C 1
ATOM 1428 O O . THR A 1 191 ? 12.894 -9.575 37.040 1.00 43.92 175 THR A O 1
ATOM 1432 N N . MET A 1 192 ? 13.041 -7.696 38.245 1.00 41.15 176 MET A N 1
ATOM 1433 C CA . MET A 1 192 ? 14.442 -7.534 37.859 1.00 39.65 176 MET A CA 1
ATOM 1434 C C . MET A 1 192 ? 15.283 -8.696 38.368 1.00 39.18 176 MET A C 1
ATOM 1435 O O . MET A 1 192 ? 16.245 -9.092 37.711 1.00 38.97 176 MET A O 1
ATOM 1440 N N . LEU A 1 193 ? 14.931 -9.232 39.534 1.00 39.34 177 LEU A N 1
ATOM 1441 C CA . LEU A 1 193 ? 15.685 -10.333 40.126 1.00 40.91 177 LEU A CA 1
ATOM 1442 C C . LEU A 1 193 ? 15.631 -11.553 39.204 1.00 42.86 177 LEU A C 1
ATOM 1443 O O . LEU A 1 193 ? 16.631 -12.224 38.997 1.00 42.85 177 LEU A O 1
ATOM 1448 N N . GLU A 1 194 ? 14.462 -11.814 38.632 1.00 44.78 178 GLU A N 1
ATOM 1449 C CA . GLU A 1 194 ? 14.327 -12.937 37.697 1.00 47.14 178 GLU A CA 1
ATOM 1450 C C . GLU A 1 194 ? 15.191 -12.707 36.454 1.00 46.80 178 GLU A C 1
ATOM 1451 O O . GLU A 1 194 ? 15.769 -13.653 35.933 1.00 47.30 178 GLU A O 1
ATOM 1457 N N . ILE A 1 195 ? 15.330 -11.449 36.018 1.00 45.60 179 ILE A N 1
ATOM 1458 C CA . ILE A 1 195 ? 16.217 -11.132 34.890 1.00 45.42 179 ILE A CA 1
ATOM 1459 C C . ILE A 1 195 ? 17.687 -11.369 35.253 1.00 44.76 179 ILE A C 1
ATOM 1460 O O . ILE A 1 195 ? 18.441 -11.918 34.457 1.00 45.16 179 ILE A O 1
ATOM 1465 N N . TYR A 1 196 ? 18.099 -10.948 36.452 1.00 43.76 180 TYR A N 1
ATOM 1466 C CA . TYR A 1 196 ? 19.459 -11.220 36.917 1.00 43.09 180 TYR A CA 1
ATOM 1467 C C . TYR A 1 196 ? 19.745 -12.728 36.921 1.00 45.42 180 TYR A C 1
ATOM 1468 O O . TYR A 1 196 ? 20.760 -13.175 36.395 1.00 45.24 180 TYR A O 1
ATOM 1477 N N . LYS A 1 197 ? 18.851 -13.486 37.549 1.00 47.54 181 LYS A N 1
ATOM 1478 C CA . LYS A 1 197 ? 18.954 -14.954 37.611 1.00 49.82 181 LYS A CA 1
ATOM 1479 C C . LYS A 1 197 ? 19.004 -15.605 36.234 1.00 51.16 181 LYS 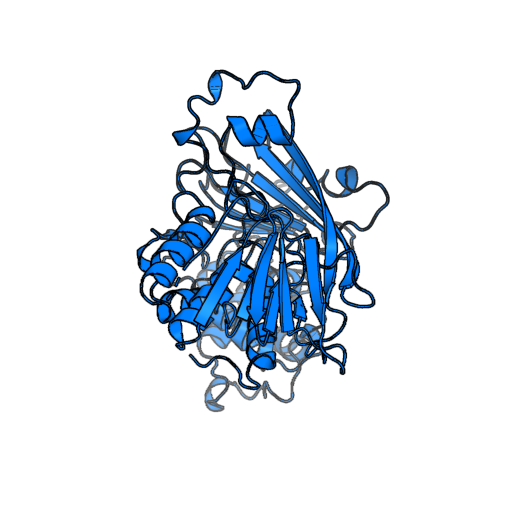A C 1
ATOM 1480 O O . LYS A 1 197 ? 19.656 -16.634 36.070 1.00 52.95 181 LYS A O 1
ATOM 1484 N N . HIS A 1 198 ? 18.329 -15.013 35.250 1.00 50.98 182 HIS A N 1
ATOM 1485 C CA . HIS A 1 198 ? 18.400 -15.522 33.882 1.00 52.50 182 HIS A CA 1
ATOM 1486 C C . HIS A 1 198 ? 19.832 -15.428 33.357 1.00 51.82 182 HIS A C 1
ATOM 1487 O O . HIS A 1 198 ? 20.303 -16.343 32.693 1.00 52.05 182 HIS A O 1
ATOM 1494 N N . PHE A 1 199 ? 20.525 -14.330 33.674 1.00 49.20 183 PHE A N 1
ATOM 1495 C CA . PHE A 1 199 ? 21.931 -14.193 33.269 1.00 48.82 183 PHE A CA 1
ATOM 1496 C C . PHE A 1 199 ? 22.903 -14.804 34.280 1.00 48.32 183 PHE A C 1
ATOM 1497 O O . PHE A 1 199 ? 24.112 -14.748 34.080 1.00 48.50 183 PHE A O 1
ATOM 1505 N N . ASN A 1 200 ? 22.368 -15.398 35.346 1.00 48.50 184 ASN A N 1
ATOM 1506 C CA . ASN A 1 200 ? 23.167 -16.043 36.384 1.00 48.76 184 ASN A CA 1
ATOM 1507 C C . ASN A 1 200 ? 24.215 -15.096 37.002 1.00 46.65 184 ASN A C 1
ATOM 1508 O O . ASN A 1 200 ? 25.354 -15.495 37.267 1.00 46.48 184 ASN A O 1
ATOM 1513 N N . LEU A 1 201 ? 23.823 -13.840 37.219 1.00 44.61 185 LEU A N 1
ATOM 1514 C CA . LEU A 1 201 ? 24.713 -12.864 37.871 1.00 42.87 185 LEU A CA 1
ATOM 1515 C C . LEU A 1 201 ? 24.762 -13.102 39.388 1.00 42.56 185 LEU A C 1
ATOM 1516 O O . LEU A 1 201 ? 23.734 -13.383 39.996 1.00 42.66 185 LEU A O 1
ATOM 1521 N N . CYS A 1 202 ? 25.955 -12.985 39.991 1.00 42.35 186 CYS A N 1
ATOM 1522 C CA . CYS A 1 202 ? 26.121 -13.154 41.449 1.00 42.30 186 CYS A CA 1
ATOM 1523 C C . CYS A 1 202 ? 25.794 -11.874 42.260 1.00 40.52 186 CYS A C 1
ATOM 1524 O O . CYS A 1 202 ? 25.599 -10.801 41.690 1.00 37.34 186 CYS A O 1
ATOM 1527 N N . GLN A 1 203 ? 25.761 -12.018 43.584 1.00 40.13 187 GLN A N 1
ATOM 1528 C CA . GLN A 1 203 ? 25.263 -10.983 44.464 1.00 39.89 187 GLN A CA 1
ATOM 1529 C C . GLN A 1 203 ? 26.069 -9.685 44.362 1.00 37.28 187 GLN A C 1
ATOM 1530 O O . GLN A 1 203 ? 25.484 -8.614 44.256 1.00 36.17 187 GLN A O 1
ATOM 1536 N N . LEU A 1 204 ? 27.396 -9.784 44.384 1.00 36.40 188 LEU A N 1
ATOM 1537 C CA . LEU A 1 204 ? 28.257 -8.616 44.247 1.00 33.88 188 LEU A CA 1
ATOM 1538 C C . LEU A 1 204 ? 28.027 -7.898 42.919 1.00 33.00 188 LEU A C 1
ATOM 1539 O O . LEU A 1 204 ? 28.055 -6.662 42.857 1.00 30.99 188 LEU A O 1
ATOM 1544 N N . THR A 1 205 ? 27.738 -8.652 41.858 1.00 32.59 189 THR A N 1
ATOM 1545 C CA . THR A 1 205 ? 27.408 -8.034 40.566 1.00 31.85 189 THR A CA 1
ATOM 1546 C C . THR A 1 205 ? 26.109 -7.252 40.651 1.00 30.92 189 THR A C 1
ATOM 1547 O O . THR A 1 205 ? 26.040 -6.106 40.199 1.00 28.78 189 THR A O 1
ATOM 1551 N N . ILE A 1 206 ? 25.098 -7.887 41.239 1.00 30.86 190 ILE A N 1
ATOM 1552 C CA . ILE A 1 206 ? 23.794 -7.277 41.497 1.00 30.75 190 ILE A CA 1
ATOM 1553 C C . ILE A 1 206 ? 23.963 -5.999 42.330 1.00 29.26 190 ILE A C 1
ATOM 1554 O O . ILE A 1 206 ? 23.331 -4.970 42.053 1.00 27.99 190 ILE A O 1
ATOM 1559 N N . ASP A 1 207 ? 24.841 -6.069 43.324 1.00 28.12 191 ASP A N 1
ATOM 1560 C CA . ASP A 1 207 ? 25.138 -4.915 44.164 1.00 27.39 191 ASP A CA 1
ATOM 1561 C C . ASP A 1 207 ? 25.567 -3.690 43.383 1.00 25.59 191 ASP A C 1
ATOM 1562 O O . ASP A 1 207 ? 24.980 -2.615 43.574 1.00 24.17 191 ASP A O 1
ATOM 1567 N N . PHE A 1 208 ? 26.593 -3.806 42.532 1.00 24.62 192 PHE A N 1
ATOM 1568 C CA . PHE A 1 208 ? 27.063 -2.601 41.825 1.00 24.07 192 PHE A CA 1
ATOM 1569 C C . PHE A 1 208 ? 26.127 -2.227 40.685 1.00 24.19 192 PHE A C 1
ATOM 1570 O O . PHE A 1 208 ? 25.967 -1.041 40.378 1.00 22.22 192 PHE A O 1
ATOM 1578 N N . LEU A 1 209 ? 25.495 -3.218 40.051 1.00 24.61 193 LEU A N 1
ATOM 1579 C CA . LEU A 1 209 ? 24.495 -2.871 39.025 1.00 25.64 193 LEU A CA 1
ATOM 1580 C C . LEU A 1 209 ? 23.355 -2.034 39.591 1.00 24.54 193 LEU A C 1
ATOM 1581 O O . LEU A 1 209 ? 22.961 -1.033 39.000 1.00 24.29 193 LEU A O 1
ATOM 1586 N N . GLY A 1 210 ? 22.808 -2.459 40.718 1.00 24.60 194 GLY A N 1
ATOM 1587 C CA . GLY A 1 210 ? 21.669 -1.779 41.305 1.00 24.01 194 GLY A CA 1
ATOM 1588 C C . GLY A 1 210 ? 22.001 -0.392 41.846 1.00 23.14 194 GLY A C 1
ATOM 1589 O O . GLY A 1 210 ? 21.246 0.567 41.626 1.00 23.68 194 GLY A O 1
ATOM 1590 N N . HIS A 1 211 ? 23.115 -0.303 42.563 1.00 22.17 195 HIS A N 1
ATOM 1591 C CA . HIS A 1 211 ? 23.467 0.895 43.291 1.00 21.71 195 HIS A C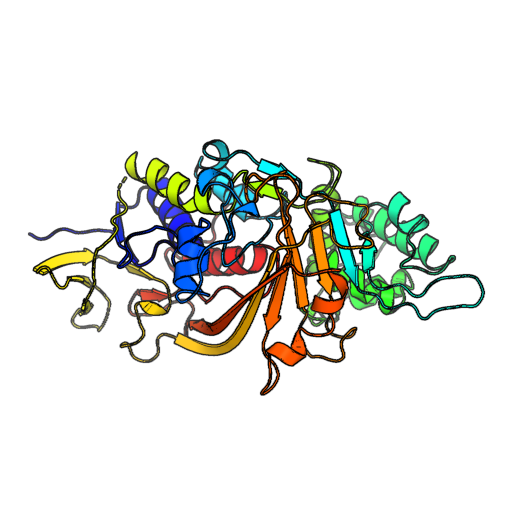A 1
ATOM 1592 C C . HIS A 1 211 ? 24.282 1.881 42.465 1.00 20.60 195 HIS A C 1
ATOM 1593 O O . HIS A 1 211 ? 24.115 3.077 42.633 1.00 20.37 195 HIS A O 1
ATOM 1600 N N . ALA A 1 212 ? 25.135 1.394 41.566 1.00 20.97 196 ALA A N 1
ATOM 1601 C CA . ALA A 1 212 ? 26.085 2.264 40.855 1.00 20.79 196 ALA A CA 1
ATOM 1602 C C . ALA A 1 212 ? 25.781 2.471 39.366 1.00 21.87 196 ALA A C 1
ATOM 1603 O O . ALA A 1 212 ? 26.388 3.336 38.737 1.00 22.29 196 ALA A O 1
ATOM 1605 N N . VAL A 1 213 ? 24.903 1.652 38.795 1.00 22.56 197 VAL A N 1
ATOM 1606 C CA . VAL A 1 213 ? 24.545 1.767 37.363 1.00 23.38 197 VAL A CA 1
ATOM 1607 C C . VAL A 1 213 ? 23.057 2.156 37.242 1.00 24.38 197 VAL A C 1
ATOM 1608 O O . VAL A 1 213 ? 22.739 3.165 36.612 1.00 24.06 197 VAL A O 1
ATOM 1612 N N . ALA A 1 214 ? 22.162 1.380 37.858 1.00 23.77 198 ALA A N 1
ATOM 1613 C CA . ALA A 1 214 ? 20.756 1.767 37.968 1.00 24.13 198 ALA A CA 1
ATOM 1614 C C . ALA A 1 214 ? 20.516 2.935 38.962 1.00 23.30 198 ALA A C 1
ATOM 1615 O O . ALA A 1 214 ? 19.443 3.562 38.960 1.00 23.91 198 ALA A O 1
ATOM 1617 N N . LEU A 1 215 ? 21.506 3.197 39.815 1.00 21.94 199 LEU A N 1
ATOM 1618 C CA . LEU A 1 215 ? 21.509 4.354 40.738 1.00 21.40 199 LEU A CA 1
ATOM 1619 C C . LEU A 1 215 ? 20.373 4.351 41.758 1.00 21.52 199 LEU A C 1
ATOM 1620 O O . LEU A 1 215 ? 19.880 5.410 42.210 1.00 20.34 199 LEU A O 1
ATOM 1625 N N . TYR A 1 216 ? 20.009 3.148 42.178 1.00 21.63 200 TYR A N 1
ATOM 1626 C CA . TYR A 1 216 ? 19.027 2.993 43.229 1.00 22.71 200 TYR A CA 1
ATOM 1627 C C . TYR A 1 216 ? 19.691 3.151 44.610 1.00 21.77 200 TYR A C 1
ATOM 1628 O O . TYR A 1 216 ? 20.907 3.032 44.756 1.00 21.81 200 TYR A O 1
ATOM 1637 N N . LEU A 1 217 ? 18.852 3.376 45.617 1.00 21.71 201 LEU A N 1
ATOM 1638 C CA . LEU A 1 217 ? 19.283 3.605 46.998 1.00 22.16 201 LEU A CA 1
ATOM 1639 C C . LEU A 1 217 ? 19.245 2.351 47.860 1.00 23.02 201 LEU A C 1
ATOM 1640 O O . LEU A 1 217 ? 19.825 2.311 48.931 1.00 21.84 201 LEU A O 1
ATOM 1645 N N . ASN A 1 218 ? 18.521 1.336 47.390 1.00 25.63 202 ASN A N 1
ATOM 1646 C CA . ASN A 1 218 ? 18.338 0.100 48.140 1.00 27.63 202 ASN A CA 1
ATOM 1647 C C . ASN A 1 218 ? 17.935 -0.997 47.152 1.00 29.35 202 ASN A C 1
ATOM 1648 O O . ASN A 1 218 ? 17.857 -0.740 45.947 1.00 29.24 202 ASN A O 1
ATOM 1653 N N . ASP A 1 219 ? 17.649 -2.188 47.666 1.00 30.70 203 ASP A N 1
ATOM 1654 C CA . ASP A 1 219 ? 17.348 -3.337 46.806 1.00 32.92 203 ASP A CA 1
ATOM 1655 C C . ASP A 1 219 ? 15.854 -3.649 46.639 1.00 34.05 203 ASP A C 1
ATOM 1656 O O . ASP A 1 219 ? 15.513 -4.744 46.184 1.00 36.08 203 ASP A O 1
ATOM 1661 N N . ASP A 1 220 ? 14.971 -2.690 46.928 1.00 34.46 204 ASP A N 1
ATOM 1662 C CA . ASP A 1 220 ? 13.514 -2.882 46.692 1.00 35.94 204 ASP A CA 1
ATOM 1663 C C . ASP A 1 220 ? 13.194 -3.165 45.217 1.00 36.43 204 ASP A C 1
ATOM 1664 O O . ASP A 1 220 ? 12.268 -3.927 44.915 1.00 37.88 204 ASP A O 1
ATOM 1669 N N . TYR A 1 221 ? 13.958 -2.571 44.299 1.00 34.77 205 TYR A N 1
ATOM 1670 C CA . TYR A 1 221 ? 13.748 -2.782 42.860 1.00 35.66 205 TYR A CA 1
ATOM 1671 C C . TYR A 1 221 ? 13.763 -4.249 42.432 1.00 37.22 205 TYR A C 1
ATOM 1672 O O . TYR A 1 221 ? 13.159 -4.585 41.419 1.00 38.80 205 TYR A O 1
ATOM 1681 N N . LEU A 1 222 ? 14.449 -5.098 43.196 1.00 37.55 206 LEU A N 1
ATOM 1682 C CA . LEU A 1 222 ? 14.599 -6.518 42.867 1.00 39.59 206 LEU A CA 1
ATOM 1683 C C . LEU A 1 222 ? 13.250 -7.196 42.722 1.00 42.16 206 LEU A C 1
ATOM 1684 O O . LEU A 1 222 ? 13.085 -8.058 41.875 1.00 43.19 206 LEU A O 1
ATOM 1689 N N . LYS A 1 223 ? 12.294 -6.776 43.543 1.00 43.35 207 LYS A N 1
ATOM 1690 C CA . LYS A 1 223 ? 10.952 -7.361 43.561 1.00 46.18 207 LYS A CA 1
ATOM 1691 C C . LYS A 1 223 ? 9.980 -6.663 42.613 1.00 46.23 207 LYS A C 1
ATOM 1692 O O . LYS A 1 223 ? 8.893 -7.153 42.395 1.00 48.32 207 LYS A O 1
ATOM 1698 N N . GLN A 1 224 ? 10.373 -5.519 42.065 1.00 45.02 208 GLN A N 1
ATOM 1699 C CA . GLN A 1 224 ? 9.553 -4.767 41.118 1.00 45.16 208 GLN A CA 1
ATOM 1700 C C . GLN A 1 224 ? 9.762 -5.257 39.678 1.00 45.32 208 GLN A C 1
ATOM 1701 O O . GLN A 1 224 ? 10.770 -5.907 39.382 1.00 44.65 208 GLN A O 1
ATOM 1707 N N . PRO A 1 225 ? 8.813 -4.940 38.774 1.00 45.74 209 PRO A N 1
ATOM 1708 C CA . PRO A 1 225 ? 8.958 -5.330 37.361 1.00 46.39 209 PRO A CA 1
ATOM 1709 C C . PRO A 1 225 ? 10.269 -4.861 36.710 1.00 44.71 209 PRO A C 1
ATOM 1710 O O . PRO A 1 225 ? 10.727 -3.745 36.975 1.00 41.91 209 PRO A O 1
ATOM 1714 N N . ALA A 1 226 ? 10.829 -5.707 35.841 1.00 44.80 210 ALA A N 1
ATOM 1715 C CA . ALA A 1 226 ? 12.181 -5.528 35.297 1.00 43.88 210 ALA A CA 1
ATOM 1716 C C . ALA A 1 226 ? 12.363 -4.259 34.451 1.00 43.53 210 ALA A C 1
ATOM 1717 O O . ALA A 1 226 ? 13.405 -3.612 34.545 1.00 41.70 210 ALA A O 1
ATOM 1719 N N . TYR A 1 227 ? 11.359 -3.903 33.638 1.00 43.93 211 TYR A N 1
ATOM 1720 C CA . TYR A 1 227 ? 11.492 -2.781 32.687 1.00 43.95 211 TYR A CA 1
ATOM 1721 C C . TYR A 1 227 ? 11.971 -1.472 33.333 1.00 42.07 211 TYR A C 1
ATOM 1722 O O . TYR A 1 227 ? 12.719 -0.711 32.722 1.00 42.02 211 TYR A O 1
ATOM 1731 N N . LEU A 1 228 ? 11.520 -1.214 34.555 1.00 41.11 212 LEU A N 1
ATOM 1732 C CA . LEU A 1 228 ? 11.908 -0.013 35.295 1.00 39.67 212 LEU A CA 1
ATOM 1733 C C . LEU A 1 228 ? 13.426 0.057 35.441 1.00 37.85 212 LEU A C 1
ATOM 1734 O O . LEU A 1 228 ? 14.037 1.113 35.251 1.00 37.74 212 LEU A O 1
ATOM 1739 N N . THR A 1 229 ? 14.034 -1.086 35.737 1.00 37.18 213 THR A N 1
ATOM 1740 C CA . THR A 1 229 ? 15.459 -1.142 36.012 1.00 35.14 213 THR A CA 1
ATOM 1741 C C . THR A 1 229 ? 16.258 -1.237 34.710 1.00 35.30 213 THR A C 1
ATOM 1742 O O . THR A 1 229 ? 17.296 -0.599 34.554 1.00 34.22 213 THR A O 1
ATOM 1746 N N . LEU A 1 230 ? 15.743 -1.996 33.748 1.00 36.24 214 LEU A N 1
ATOM 1747 C CA . LEU A 1 230 ? 16.395 -2.088 32.462 1.00 36.97 214 LEU A CA 1
ATOM 1748 C C . LEU A 1 230 ? 16.521 -0.705 31.822 1.00 36.59 214 LEU A C 1
ATOM 1749 O O . LEU A 1 230 ? 17.558 -0.388 31.249 1.00 36.66 214 LEU A O 1
ATOM 1754 N N . GLU A 1 231 ? 15.475 0.109 31.919 1.00 36.79 215 GLU A N 1
ATOM 1755 C CA . GLU A 1 231 ? 15.503 1.452 31.339 1.00 37.53 215 GLU A CA 1
ATOM 1756 C C . GLU A 1 231 ? 16.593 2.298 31.977 1.00 35.28 215 GLU A C 1
ATOM 1757 O O . GLU A 1 231 ? 17.291 3.042 31.305 1.00 35.23 215 GLU A O 1
ATOM 1763 N N . ARG A 1 232 ? 16.728 2.173 33.286 1.00 33.64 216 ARG A N 1
ATOM 1764 C CA . ARG A 1 232 ? 17.714 2.943 34.031 1.00 31.97 216 ARG A CA 1
ATOM 1765 C C . ARG A 1 232 ? 19.135 2.506 33.704 1.00 31.33 216 ARG A C 1
ATOM 1766 O O . ARG A 1 232 ? 20.023 3.339 33.506 1.00 30.68 216 ARG A O 1
ATOM 1774 N N . ILE A 1 233 ? 19.349 1.199 33.638 1.00 32.20 217 ILE A N 1
ATOM 1775 C CA . ILE A 1 233 ? 20.659 0.657 33.248 1.00 32.23 217 ILE A CA 1
ATOM 1776 C C . ILE A 1 233 ? 20.980 1.080 31.822 1.00 33.72 217 ILE A C 1
ATOM 1777 O O . ILE A 1 233 ? 22.062 1.590 31.556 1.00 33.02 217 ILE A O 1
ATOM 1782 N N . LYS A 1 234 ? 20.017 0.936 30.911 1.00 36.19 218 LYS A N 1
ATOM 1783 C CA . LYS A 1 234 ? 20.222 1.411 29.538 1.00 38.14 218 LYS A CA 1
ATOM 1784 C C . LYS A 1 234 ? 20.540 2.903 29.482 1.00 37.01 218 LYS A C 1
ATOM 1785 O O . LYS A 1 234 ? 21.424 3.325 28.743 1.00 37.46 218 LYS A O 1
ATOM 1791 N N . LEU A 1 235 ? 19.832 3.693 30.279 1.00 37.00 219 LEU A N 1
ATOM 1792 C CA . LEU A 1 235 ? 20.069 5.142 30.333 1.00 36.63 219 LEU A CA 1
ATOM 1793 C C . LEU A 1 235 ? 21.476 5.492 30.788 1.00 35.44 219 LEU A C 1
ATOM 1794 O O . LEU A 1 235 ? 22.097 6.393 30.223 1.00 36.04 219 LEU A O 1
ATOM 1799 N N . TYR A 1 236 ? 21.977 4.795 31.810 1.00 34.17 220 TYR A N 1
ATOM 1800 C CA . TYR A 1 236 ? 23.350 4.981 32.255 1.00 32.98 220 TYR A CA 1
ATOM 1801 C C . TYR A 1 236 ? 24.292 4.718 31.071 1.00 34.79 220 TYR A C 1
ATOM 1802 O O . TYR A 1 236 ? 25.164 5.535 30.727 1.00 33.95 220 TYR A O 1
ATOM 1811 N N . MET A 1 237 ? 24.096 3.561 30.450 1.00 36.73 221 MET A N 1
ATOM 1812 C CA . MET A 1 237 ? 24.917 3.140 29.314 1.00 38.87 221 MET A CA 1
ATOM 1813 C C . MET A 1 237 ? 24.901 4.141 28.146 1.00 40.65 221 MET A C 1
ATOM 1814 O O . MET A 1 237 ? 25.951 4.440 27.584 1.00 41.23 221 MET A O 1
ATOM 1819 N N . GLN A 1 238 ? 23.720 4.651 27.799 1.00 42.10 222 GLN A N 1
ATOM 1820 C CA . GLN A 1 238 ? 23.568 5.682 26.746 1.00 44.08 222 GLN A CA 1
ATOM 1821 C C . GLN A 1 238 ? 24.225 7.006 27.131 1.00 43.92 222 GLN A C 1
ATOM 1822 O O . GLN A 1 238 ? 24.809 7.680 26.278 1.00 45.00 222 GLN A O 1
ATOM 1828 N N . SER A 1 239 ? 24.121 7.361 28.417 1.00 42.27 223 SER A N 1
ATOM 1829 C CA . SER A 1 239 ? 24.608 8.643 28.924 1.00 41.72 223 SER A CA 1
ATOM 1830 C C . SER A 1 239 ? 26.125 8.836 28.832 1.00 42.51 223 SER A C 1
ATOM 1831 O O . SER A 1 239 ? 26.590 9.975 28.820 1.00 41.95 223 SER A O 1
ATOM 1834 N N A ILE A 1 240 ? 26.877 7.734 28.788 0.50 43.38 224 ILE A N 1
ATOM 1835 N N B ILE A 1 240 ? 26.891 7.748 28.768 0.50 43.45 224 ILE A N 1
ATOM 1836 C CA A ILE A 1 240 ? 28.337 7.785 28.673 0.50 44.23 224 ILE A CA 1
ATOM 1837 C CA B ILE A 1 240 ? 28.349 7.865 28.707 0.50 44.28 224 ILE A CA 1
ATOM 1838 C C A ILE A 1 240 ? 28.791 8.349 27.331 0.50 46.24 224 ILE A C 1
ATOM 1839 C C B ILE A 1 240 ? 28.859 8.242 27.315 0.50 46.36 224 ILE A C 1
ATOM 1840 O O A ILE A 1 240 ? 29.776 9.085 27.261 0.50 46.60 224 ILE A O 1
ATOM 1841 O O B ILE A 1 240 ? 29.983 8.720 27.190 0.50 46.87 224 ILE A O 1
ATOM 1850 N N . SER A 1 241 ? 28.051 8.028 26.278 1.00 47.79 225 SER A N 1
ATOM 1851 C CA . SER A 1 241 ? 28.478 8.317 24.901 1.00 50.43 225 SER A CA 1
ATOM 1852 C C . SER A 1 241 ? 28.702 9.812 24.632 1.00 51.10 225 SER A C 1
ATOM 1853 O O . SER A 1 241 ? 29.551 10.161 23.808 1.00 52.65 225 SER A O 1
ATOM 1856 N N . ALA A 1 242 ? 27.959 10.674 25.330 1.00 50.10 226 ALA A N 1
ATOM 1857 C CA . ALA A 1 242 ? 28.142 12.129 25.227 1.00 50.33 226 ALA A CA 1
ATOM 1858 C C . ALA A 1 242 ? 29.618 12.516 25.449 1.00 50.16 226 ALA A C 1
ATOM 1859 O O . ALA A 1 242 ? 30.265 13.025 24.526 1.00 51.77 226 ALA A O 1
ATOM 1861 N N . PHE A 1 243 ? 30.156 12.220 26.637 1.00 47.35 227 PHE A N 1
ATOM 1862 C CA . PHE A 1 243 ? 31.516 12.626 27.012 1.00 46.71 227 PHE A CA 1
ATOM 1863 C C . PHE A 1 243 ? 32.493 11.463 27.247 1.00 45.53 227 PHE A C 1
ATOM 1864 O O . PHE A 1 243 ? 33.646 11.690 27.594 1.00 45.85 227 PHE A O 1
ATOM 1872 N N . GLY A 1 244 ? 32.047 10.219 27.126 1.00 44.58 228 GLY A N 1
ATOM 1873 C CA . GLY A 1 244 ? 32.948 9.056 27.285 1.00 43.68 228 GLY A CA 1
ATOM 1874 C C . GLY A 1 244 ? 33.431 8.649 28.676 1.00 41.56 228 GLY A C 1
ATOM 1875 O O . GLY A 1 244 ? 33.350 7.462 29.046 1.00 41.92 228 GLY A O 1
ATOM 1876 N N . LYS A 1 245 ? 33.976 9.604 29.435 1.00 38.19 229 LYS A N 1
ATOM 1877 C CA . LYS A 1 245 ? 34.662 9.310 30.661 1.00 35.82 229 LYS A CA 1
ATOM 1878 C C . LYS A 1 245 ? 33.694 8.787 31.741 1.00 33.83 229 LYS A C 1
ATOM 1879 O O . LYS A 1 245 ? 34.035 7.879 32.496 1.00 32.65 229 LYS A O 1
ATOM 1885 N N . SER A 1 246 ? 32.523 9.404 31.826 1.00 32.04 230 SER A N 1
ATOM 1886 C CA . SER A 1 246 ? 31.463 8.957 32.740 1.00 30.36 230 SER A CA 1
ATOM 1887 C C . SER A 1 246 ? 30.135 9.493 32.230 1.00 30.37 230 SER A C 1
ATOM 1888 O O . SER A 1 246 ? 30.114 10.326 31.312 1.00 30.91 230 SER A O 1
ATOM 1891 N N . PRO A 1 247 ? 29.002 9.038 32.811 1.00 28.59 231 PRO A N 1
ATOM 1892 C CA . PRO A 1 247 ? 27.716 9.596 32.406 1.00 28.68 231 PRO A CA 1
ATOM 1893 C C . PRO A 1 247 ? 27.289 10.827 33.221 1.00 26.51 231 PRO A C 1
ATOM 1894 O O . PRO A 1 247 ? 26.133 11.226 33.159 1.00 26.41 231 PRO A O 1
ATOM 1898 N N . PHE A 1 248 ? 28.209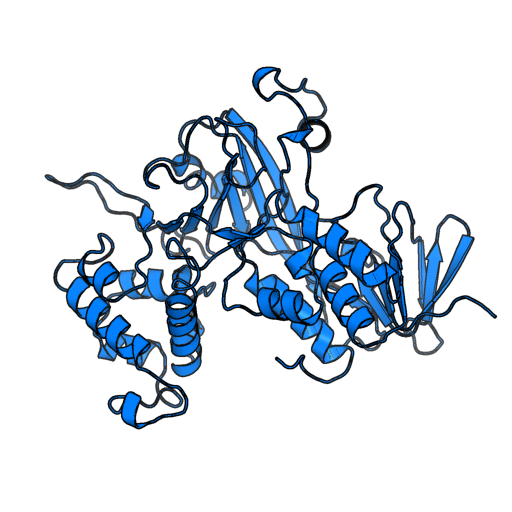 11.428 33.964 1.00 25.53 232 PHE A N 1
ATOM 1899 C CA . PHE A 1 248 ? 27.891 12.570 34.833 1.00 24.69 232 PHE A CA 1
ATOM 1900 C C . PHE A 1 248 ? 28.635 13.832 34.429 1.00 25.41 232 PHE A C 1
ATOM 1901 O O . PHE A 1 248 ? 29.797 13.768 34.000 1.00 26.81 232 PHE A O 1
ATOM 1909 N N . ILE A 1 249 ? 27.950 14.966 34.602 1.00 26.24 233 ILE A N 1
ATOM 1910 C CA . ILE A 1 249 ? 28.527 16.294 34.395 1.00 26.79 233 ILE A CA 1
ATOM 1911 C C . ILE A 1 249 ? 28.327 17.178 35.605 1.00 25.95 233 ILE A C 1
ATOM 1912 O O . ILE A 1 249 ? 27.490 16.900 36.483 1.00 24.22 233 ILE A O 1
ATOM 1917 N N . TYR A 1 250 ? 29.099 18.266 35.620 1.00 26.03 234 TYR A N 1
ATOM 1918 C CA . TYR A 1 250 ? 29.085 19.236 36.699 1.00 24.89 234 TYR A CA 1
ATOM 1919 C C . TYR A 1 250 ? 29.559 20.554 36.092 1.00 26.36 234 TYR A C 1
ATOM 1920 O O . TYR A 1 250 ? 30.414 20.553 35.200 1.00 27.25 234 TYR A O 1
ATOM 1929 N N . PRO A 1 251 ? 28.953 21.670 36.501 1.00 27.14 235 PRO A N 1
ATOM 1930 C CA . PRO A 1 251 ? 29.305 22.923 35.852 1.00 29.01 235 PRO A CA 1
ATOM 1931 C C . PRO A 1 251 ? 30.648 23.453 36.280 1.00 29.66 235 PRO A C 1
ATOM 1932 O O . PRO A 1 251 ? 31.046 23.271 37.417 1.00 28.01 235 PRO A O 1
ATOM 1936 N N . LEU A 1 252 ? 31.321 24.141 35.366 1.00 31.84 236 LEU A N 1
ATOM 1937 C CA . LEU A 1 252 ? 32.491 24.903 35.718 1.00 33.05 236 LEU A CA 1
ATOM 1938 C C . LEU A 1 252 ? 32.105 25.891 36.824 1.00 33.15 236 LEU A C 1
ATOM 1939 O O . LEU A 1 252 ? 31.104 26.612 36.715 1.00 34.06 236 LEU A O 1
ATOM 1944 N N . TYR A 1 253 ? 32.896 25.909 37.897 1.00 32.86 237 TYR A N 1
ATOM 1945 C CA . TYR A 1 253 ? 32.660 26.764 39.068 1.00 33.25 237 TYR A CA 1
ATOM 1946 C C . TYR A 1 253 ? 31.576 26.220 39.994 1.00 32.19 237 TYR A C 1
ATOM 1947 O O . TYR A 1 253 ? 31.258 26.841 41.012 1.00 31.66 237 TYR A O 1
ATOM 1956 N N . GLY A 1 254 ? 31.012 25.065 39.645 1.00 32.29 238 GLY A N 1
ATOM 1957 C CA . GLY A 1 254 ? 30.076 24.372 40.514 1.00 31.83 238 GLY A CA 1
ATOM 1958 C C . GLY A 1 254 ? 28.628 24.791 40.382 1.00 32.85 238 GLY A C 1
ATOM 1959 O O . GLY A 1 254 ? 28.262 25.591 39.501 1.00 34.13 238 GLY A O 1
ATOM 1960 N N . LEU A 1 255 ? 27.803 24.247 41.268 1.00 31.69 239 LEU A N 1
ATOM 1961 C CA . LEU A 1 255 ? 26.358 24.411 41.174 1.00 32.66 239 LEU A CA 1
ATOM 1962 C C . LEU A 1 255 ? 25.860 25.842 41.515 1.00 33.93 239 LEU A C 1
ATOM 1963 O O . LEU A 1 255 ? 24.658 26.072 41.526 1.00 33.62 239 LEU A O 1
ATOM 1968 N N . GLY A 1 256 ? 26.783 26.786 41.748 1.00 35.63 240 GLY A N 1
ATOM 1969 C CA . GLY A 1 256 ? 26.446 28.183 42.061 1.00 35.76 240 GLY A CA 1
ATOM 1970 C C . GLY A 1 256 ? 26.113 28.987 40.829 1.00 37.54 240 GLY A C 1
ATOM 1971 O O . GLY A 1 256 ? 25.486 30.044 40.906 1.00 38.81 240 GLY A O 1
ATOM 1972 N N . GLY A 1 257 ? 26.528 28.500 39.669 1.00 37.81 241 GLY A N 1
ATOM 1973 C CA . GLY A 1 257 ? 26.071 29.084 38.433 1.00 39.07 241 GLY A CA 1
ATOM 1974 C C . GLY A 1 257 ? 24.589 28.873 38.24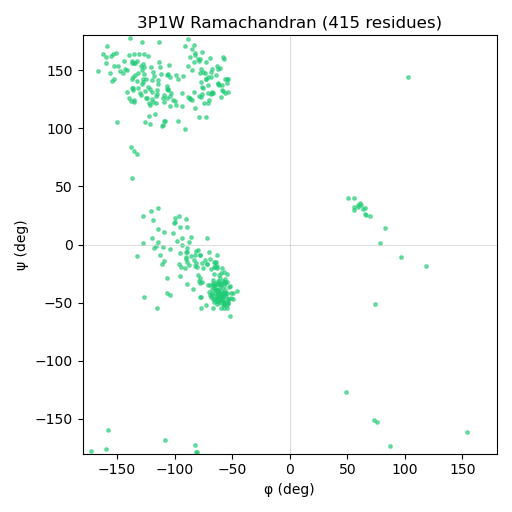7 1.00 38.28 241 GLY A C 1
ATOM 1975 O O . GLY A 1 257 ? 23.977 29.553 37.429 1.00 39.84 241 GLY A O 1
ATOM 1976 N N . ILE A 1 258 ? 23.979 27.959 39.012 1.00 36.15 242 ILE A N 1
ATOM 1977 C CA . ILE A 1 258 ? 22.595 27.633 38.730 1.00 35.51 242 ILE A CA 1
ATOM 1978 C C . ILE A 1 258 ? 21.653 28.728 39.258 1.00 35.08 242 ILE A C 1
ATOM 1979 O O . ILE A 1 258 ? 20.886 29.283 38.465 1.00 35.26 242 ILE A O 1
ATOM 1984 N N . PRO A 1 259 ? 21.737 29.080 40.557 1.00 33.80 243 PRO A N 1
ATOM 1985 C CA . PRO A 1 259 ? 20.857 30.172 40.998 1.00 34.90 243 PRO A CA 1
ATOM 1986 C C . PRO A 1 259 ? 21.080 31.487 40.231 1.00 36.79 243 PRO A C 1
ATOM 1987 O O . PRO A 1 259 ? 20.112 32.165 39.890 1.00 37.70 243 PRO A O 1
ATOM 1991 N N . GLU A 1 260 ? 22.342 31.805 39.944 1.00 38.24 244 GLU A N 1
ATOM 1992 C CA . GLU A 1 260 ? 22.729 32.964 39.108 1.00 40.31 244 GLU A CA 1
ATOM 1993 C C . GLU A 1 260 ? 22.080 32.897 37.728 1.00 40.72 244 GLU A C 1
ATOM 1994 O O . GLU A 1 260 ? 21.474 33.870 37.254 1.00 42.52 244 GLU A O 1
ATOM 2000 N N . GLY A 1 261 ? 22.232 31.742 37.093 1.00 39.45 245 GLY A N 1
ATOM 2001 C CA . GLY A 1 261 ? 21.598 31.439 35.829 1.00 40.09 245 GLY A CA 1
ATOM 2002 C C . GLY A 1 261 ? 20.105 31.646 35.824 1.00 40.00 245 GLY A C 1
ATOM 2003 O O . GLY A 1 261 ? 19.564 32.313 34.934 1.00 40.89 245 GLY A O 1
ATOM 2004 N N . PHE A 1 262 ? 19.419 31.083 36.813 1.00 37.63 246 PHE A N 1
ATOM 2005 C CA . PHE A 1 262 ? 17.961 31.196 36.867 1.00 37.80 246 PHE A CA 1
ATOM 2006 C C . PHE A 1 262 ? 17.499 32.622 37.214 1.00 38.93 246 PHE A C 1
ATOM 2007 O O . PHE A 1 262 ? 16.480 33.090 36.692 1.00 39.64 246 PHE A O 1
ATOM 2015 N N . SER A 1 263 ? 18.265 33.319 38.057 1.00 38.58 247 SER A N 1
ATOM 2016 C CA . SER A 1 263 ? 17.967 34.710 38.373 1.00 40.17 247 SER A CA 1
ATOM 2017 C C . SER A 1 263 ? 18.019 35.558 37.097 1.00 41.69 247 SER A C 1
ATOM 2018 O O . SER A 1 263 ? 17.110 36.351 36.819 1.00 42.00 247 SER A O 1
ATOM 2021 N N . ARG A 1 264 ? 19.078 35.360 36.322 1.00 41.91 248 ARG A N 1
ATOM 2022 C CA . ARG A 1 264 ? 19.269 36.074 35.066 1.00 43.91 248 ARG A CA 1
ATOM 2023 C C . ARG A 1 264 ? 18.137 35.767 34.090 1.00 45.04 248 ARG A C 1
ATOM 2024 O O . ARG A 1 264 ? 17.540 36.696 33.516 1.00 46.69 248 ARG A O 1
ATOM 2026 N N . MET A 1 265 ? 17.820 34.486 33.915 1.00 44.03 249 MET A N 1
ATOM 2027 C CA . MET A 1 265 ? 16.743 34.073 33.017 1.00 45.82 249 MET A CA 1
ATOM 2028 C C . MET A 1 265 ? 15.404 34.673 33.457 1.00 46.51 249 MET A C 1
ATOM 2029 O O . MET A 1 265 ? 14.751 35.353 32.669 1.00 46.49 249 MET A O 1
ATOM 2034 N N . CYS A 1 266 ? 15.010 34.447 34.711 1.00 44.89 250 CYS A N 1
ATOM 2035 C CA . CYS A 1 266 ? 13.701 34.916 35.200 1.00 45.43 250 CYS A CA 1
ATOM 2036 C C . CYS A 1 266 ? 13.474 36.419 35.054 1.00 48.04 250 CYS A C 1
ATOM 2037 O O . CYS A 1 266 ? 12.343 36.863 34.869 1.00 48.60 250 CYS A O 1
ATOM 2040 N N . ALA A 1 267 ? 14.554 37.181 35.184 1.00 49.47 251 ALA A N 1
ATOM 2041 C CA . ALA A 1 267 ? 14.521 38.620 35.067 1.00 52.35 251 ALA A CA 1
ATOM 2042 C C . ALA A 1 267 ? 14.026 39.065 33.669 1.00 55.47 251 ALA A C 1
ATOM 2043 O O . ALA A 1 267 ? 13.407 40.130 33.547 1.00 56.97 251 ALA A O 1
ATOM 2045 N N . ILE A 1 268 ? 14.260 38.233 32.645 1.00 56.70 252 ILE A N 1
ATOM 2046 C CA . ILE A 1 268 ? 13.733 38.449 31.276 1.00 59.75 252 ILE A CA 1
ATOM 2047 C C . ILE A 1 268 ? 12.204 38.571 31.214 1.00 61.08 252 ILE A C 1
ATOM 2048 O O . ILE A 1 268 ? 11.669 39.529 30.649 1.00 63.45 252 ILE A O 1
ATOM 2053 N N . ASN A 1 269 ? 11.515 37.568 31.758 1.00 60.55 253 ASN A N 1
ATOM 2054 C CA . ASN A 1 269 ? 10.050 37.524 31.764 1.00 61.37 253 ASN A CA 1
ATOM 2055 C C . ASN A 1 269 ? 9.449 38.533 32.751 1.00 61.62 253 ASN A C 1
ATOM 2056 O O . ASN A 1 269 ? 9.955 38.709 33.869 1.00 60.55 253 ASN A O 1
ATOM 2058 N N . THR A 1 272 ? 11.600 38.643 39.478 1.00 46.10 256 THR A N 1
ATOM 2059 C CA . THR A 1 272 ? 12.982 38.827 39.899 1.00 45.91 256 THR A CA 1
ATOM 2060 C C . THR A 1 272 ? 13.250 38.234 41.269 1.00 43.62 256 THR A C 1
ATOM 2061 O O . THR A 1 272 ? 12.326 37.978 42.065 1.00 41.87 256 THR A O 1
ATOM 2065 N N . PHE A 1 273 ? 14.539 38.041 41.526 1.00 42.78 257 PHE A N 1
ATOM 2066 C CA . PHE A 1 273 ? 15.022 37.406 42.749 1.00 40.77 257 PHE A CA 1
ATOM 2067 C C . PHE A 1 273 ? 15.434 38.542 43.687 1.00 40.86 257 PHE A C 1
ATOM 2068 O O . PHE A 1 273 ? 15.887 39.608 43.223 1.00 41.77 257 PHE A O 1
ATOM 2076 N N . MET A 1 274 ? 15.233 38.345 44.988 1.00 38.47 258 MET A N 1
ATOM 2077 C CA . MET A 1 274 ? 15.597 39.354 45.969 1.00 38.22 258 MET A CA 1
ATOM 2078 C C . MET A 1 274 ? 16.251 38.731 47.176 1.00 36.58 258 MET A C 1
ATOM 2079 O O . MET A 1 274 ? 15.657 37.898 47.854 1.00 35.19 258 MET A O 1
ATOM 2084 N N . LEU A 1 275 ? 17.458 39.183 47.474 1.00 37.16 259 LEU A N 1
ATOM 2085 C CA . LEU A 1 275 ? 18.163 38.756 48.669 1.00 36.11 259 LEU A CA 1
ATOM 2086 C C . LEU A 1 275 ? 17.857 39.693 49.821 1.00 36.65 259 LEU A C 1
ATOM 2087 O O . LEU A 1 275 ? 17.260 40.749 49.626 1.00 35.78 259 LEU A O 1
ATOM 2092 N N . ASN A 1 276 ? 18.291 39.310 51.017 1.00 36.35 260 ASN A N 1
ATOM 2093 C CA . ASN A 1 276 ? 18.127 40.133 52.223 1.00 37.87 260 ASN A CA 1
ATOM 2094 C C . ASN A 1 276 ? 16.682 40.529 52.521 1.00 39.52 260 ASN A C 1
ATOM 2095 O O . ASN A 1 276 ? 16.423 41.622 53.072 1.00 39.59 260 ASN A O 1
ATOM 2100 N N . LYS A 1 277 ? 15.748 39.646 52.170 1.00 40.13 261 LYS A N 1
ATOM 2101 C CA . LYS A 1 277 ? 14.311 39.892 52.361 1.00 42.39 261 LYS A CA 1
ATOM 2102 C C . LYS A 1 277 ? 13.746 38.978 53.431 1.00 43.11 261 LYS A C 1
ATOM 2103 O O . LYS A 1 277 ? 13.522 37.786 53.185 1.00 43.50 261 LYS A O 1
ATOM 2109 N N . ASN A 1 278 ? 13.544 39.527 54.625 1.00 45.28 262 ASN A N 1
ATOM 2110 C CA . ASN A 1 278 ? 13.148 38.727 55.780 1.00 46.05 262 ASN A CA 1
ATOM 2111 C C . ASN A 1 278 ? 11.629 38.599 55.973 1.00 46.33 262 ASN A C 1
ATOM 2112 O O . ASN A 1 278 ? 10.968 39.480 56.522 1.00 47.72 262 ASN A O 1
ATOM 2117 N N . VAL A 1 279 ? 11.103 37.472 55.532 1.00 46.06 263 VAL A N 1
ATOM 2118 C CA . VAL A 1 279 ? 9.702 37.147 55.701 1.00 46.73 263 VAL A CA 1
ATOM 2119 C C . VAL A 1 279 ? 9.443 36.852 57.171 1.00 47.17 263 VAL A C 1
ATOM 2120 O O . VAL A 1 279 ? 10.207 36.117 57.807 1.00 47.09 263 VAL A O 1
ATOM 2124 N N . VAL A 1 280 ? 8.414 37.478 57.729 1.00 48.37 264 VAL A N 1
ATOM 2125 C CA . VAL A 1 280 ? 8.059 37.253 59.129 1.00 48.39 264 VAL A CA 1
ATOM 2126 C C . VAL A 1 280 ? 6.658 36.656 59.316 1.00 48.49 264 VAL A C 1
AT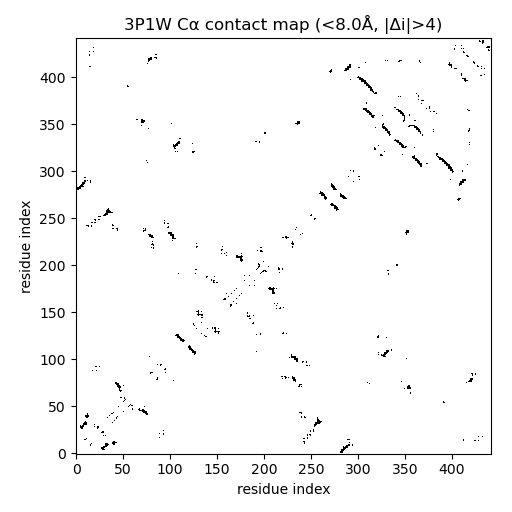OM 2127 O O . VAL A 1 280 ? 6.280 36.358 60.464 1.00 49.52 264 VAL A O 1
ATOM 2131 N N . ASP A 1 281 ? 5.906 36.468 58.218 1.00 46.69 265 ASP A N 1
ATOM 2132 C CA . ASP A 1 281 ? 4.568 35.866 58.281 1.00 45.56 265 ASP A CA 1
ATOM 2133 C C . ASP A 1 281 ? 3.971 35.423 56.933 1.00 43.05 265 ASP A C 1
ATOM 2134 O O . ASP A 1 281 ? 4.253 36.010 55.867 1.00 42.55 265 ASP A O 1
ATOM 2139 N N . PHE A 1 282 ? 3.155 34.371 57.009 1.00 38.97 266 PHE A N 1
ATOM 2140 C CA . PHE A 1 282 ? 2.218 34.030 55.965 1.00 37.66 266 PHE A CA 1
ATOM 2141 C C . PHE A 1 282 ? 0.882 34.678 56.289 1.00 38.10 266 PHE A C 1
ATOM 2142 O O . PHE A 1 282 ? 0.515 34.788 57.458 1.00 38.20 266 PHE A O 1
ATOM 2150 N N . VAL A 1 283 ? 0.169 35.108 55.255 1.00 37.52 267 VAL A N 1
ATOM 2151 C CA . VAL A 1 283 ? -1.209 35.552 55.385 1.00 38.51 267 VAL A CA 1
ATOM 2152 C C . VAL A 1 283 ? -2.101 34.426 54.864 1.00 38.33 267 VAL A C 1
ATOM 2153 O O . VAL A 1 283 ? -1.850 33.876 53.783 1.00 37.68 267 VAL A O 1
ATOM 2157 N N . PHE A 1 284 ? -3.103 34.060 55.660 1.00 38.72 268 PHE A N 1
ATOM 2158 C CA . PHE A 1 284 ? -4.067 33.012 55.320 1.00 39.27 268 PHE A CA 1
ATOM 2159 C C . PHE A 1 284 ? -5.477 33.556 55.142 1.00 42.12 268 PHE A C 1
ATOM 2160 O O . PHE A 1 284 ? -5.897 34.431 55.890 1.00 41.93 268 PHE A O 1
ATOM 2168 N N . ASP A 1 285 ? -6.207 33.028 54.162 1.00 43.75 269 ASP A N 1
ATOM 2169 C CA . ASP A 1 285 ? -7.601 33.421 53.964 1.00 46.94 269 ASP A CA 1
ATOM 2170 C C . ASP A 1 285 ? -8.524 32.679 54.939 1.00 48.18 269 ASP A C 1
ATOM 2171 O O . ASP A 1 285 ? -8.063 31.891 55.764 1.00 47.07 269 ASP A O 1
ATOM 2176 N N . ASP A 1 286 ? -9.824 32.946 54.830 1.00 50.63 270 ASP A N 1
ATOM 2177 C CA . ASP A 1 286 ? -10.846 32.316 55.678 1.00 52.08 270 ASP A CA 1
ATOM 2178 C C . ASP A 1 286 ? -10.903 30.784 55.601 1.00 51.95 270 ASP A C 1
ATOM 2179 O O . ASP A 1 286 ? -11.460 30.154 56.497 1.00 52.91 270 ASP A O 1
ATOM 2184 N N . ASP A 1 287 ? -10.364 30.187 54.540 1.00 50.92 271 ASP A N 1
ATOM 2185 C CA . ASP A 1 287 ? -10.301 28.725 54.449 1.00 50.62 271 ASP A CA 1
ATOM 2186 C C . ASP A 1 287 ? -8.902 28.203 54.806 1.00 47.76 271 ASP A C 1
ATOM 2187 O O . ASP A 1 287 ? -8.571 27.076 54.482 1.00 47.34 271 ASP A O 1
ATOM 2192 N N . ASN A 1 288 ? -8.102 29.025 55.480 1.00 46.81 272 ASN A N 1
ATOM 2193 C CA . ASN A 1 288 ? -6.740 28.668 55.877 1.00 45.15 272 ASN A CA 1
ATOM 2194 C C . ASN A 1 288 ? -5.827 28.311 54.695 1.00 43.30 272 ASN A C 1
ATOM 2195 O O . ASN A 1 288 ? -4.919 27.486 54.827 1.00 42.95 272 ASN A O 1
ATOM 2200 N N . LYS A 1 289 ? -6.062 28.944 53.549 1.00 43.35 273 LYS A N 1
ATOM 2201 C CA . LYS A 1 289 ? -5.192 28.786 52.381 1.00 42.45 273 LYS A CA 1
ATOM 2202 C C . LYS A 1 289 ? -4.327 30.028 52.249 1.00 41.01 273 LYS A C 1
ATOM 2203 O O . LYS A 1 289 ? -4.781 31.149 52.528 1.00 40.90 273 LYS A O 1
ATOM 2209 N N . VAL A 1 290 ? -3.087 29.840 51.812 1.00 38.13 274 VAL A N 1
ATOM 2210 C CA . VAL A 1 290 ? -2.170 30.966 51.708 1.00 36.90 274 VAL A CA 1
ATOM 2211 C C . VAL A 1 290 ? -2.723 31.989 50.708 1.00 38.32 274 VAL A C 1
ATOM 2212 O O . VAL A 1 290 ? -3.272 31.626 49.667 1.00 38.31 274 VAL A O 1
ATOM 2216 N N . CYS A 1 291 ? -2.632 33.265 51.067 1.00 39.49 275 CYS A N 1
ATOM 2217 C CA . CYS A 1 291 ? -3.029 34.345 50.163 1.00 40.60 275 CYS A CA 1
ATOM 2218 C C . CYS A 1 291 ? -1.980 35.453 50.108 1.00 40.37 275 CYS A C 1
ATOM 2219 O O . CYS A 1 291 ? -2.058 36.318 49.248 1.00 41.06 275 CYS A O 1
ATOM 2222 N N . GLY A 1 292 ? -0.973 35.425 50.983 1.00 38.92 276 GLY A N 1
ATOM 2223 C CA . GLY A 1 292 ? 0.108 36.411 50.893 1.00 39.13 276 GLY A CA 1
ATOM 2224 C C . GLY A 1 292 ? 1.274 36.178 51.835 1.00 38.08 276 GLY A C 1
ATOM 2225 O O . GLY A 1 292 ? 1.290 35.187 52.572 1.00 37.09 276 GLY A O 1
ATOM 2226 N N . ILE A 1 293 ? 2.248 37.091 51.799 1.00 38.72 277 ILE A N 1
ATOM 2227 C CA . ILE A 1 293 ? 3.409 37.072 52.725 1.00 38.48 277 ILE A CA 1
ATOM 2228 C C . ILE A 1 293 ? 3.788 38.492 53.166 1.00 39.76 277 ILE A C 1
ATOM 2229 O O . ILE A 1 293 ? 3.571 39.463 52.423 1.00 40.36 277 ILE A O 1
ATOM 2234 N N . LYS A 1 294 ? 4.333 38.612 54.373 1.00 39.79 278 LYS A N 1
ATOM 2235 C CA . LYS A 1 294 ? 4.727 39.904 54.943 1.00 41.85 278 LYS A CA 1
ATOM 2236 C C . LYS A 1 294 ? 6.170 39.837 55.394 1.00 41.53 278 LYS A C 1
ATOM 2237 O O . LYS A 1 294 ? 6.644 38.767 55.787 1.00 40.44 278 LYS A O 1
ATOM 2243 N N . SER A 1 295 ? 6.846 40.987 55.403 1.00 43.15 279 SER A N 1
ATOM 2244 C CA . SER A 1 295 ? 8.250 41.049 55.830 1.00 43.16 279 SER A CA 1
ATOM 2245 C C . SER A 1 295 ? 8.405 41.858 57.124 1.00 44.83 279 SER A C 1
ATOM 2246 O O . SER A 1 295 ? 7.447 42.427 57.620 1.00 46.16 279 SER A O 1
ATOM 2249 N N . SER A 1 296 ? 9.624 41.890 57.669 1.00 45.63 280 SER A N 1
ATOM 2250 C CA . SER A 1 296 ? 9.934 42.698 58.862 1.00 47.18 280 SER A CA 1
ATOM 2251 C C . SER A 1 296 ? 10.057 44.181 58.524 1.00 48.45 280 SER A C 1
ATOM 2252 O O . SER A 1 296 ? 10.026 45.031 59.413 1.00 49.81 280 SER A O 1
ATOM 2255 N N . ASP A 1 297 ? 10.197 44.477 57.233 1.00 48.43 281 ASP A N 1
ATOM 2256 C CA . ASP A 1 297 ? 10.323 45.839 56.734 1.00 49.49 281 ASP A CA 1
ATOM 2257 C C . ASP A 1 297 ? 8.988 46.359 56.193 1.00 49.58 281 ASP A C 1
ATOM 2258 O O . ASP A 1 297 ? 8.954 47.305 55.388 1.00 51.36 281 ASP A O 1
ATOM 2263 N N . GLY A 1 298 ? 7.888 45.765 56.652 1.00 47.75 282 GLY A N 1
ATOM 2264 C CA . GLY A 1 298 ? 6.547 46.259 56.327 1.00 47.36 282 GLY A CA 1
ATOM 2265 C C . GLY A 1 298 ? 6.183 46.144 54.857 1.00 46.11 282 GLY A C 1
ATOM 2266 O O . GLY A 1 298 ? 5.457 46.995 54.324 1.00 47.20 282 GLY A O 1
ATOM 2267 N N . GLU A 1 299 ? 6.717 45.116 54.188 1.00 42.91 283 GLU A N 1
ATOM 2268 C CA . GLU A 1 299 ? 6.350 44.825 52.808 1.00 41.78 283 GLU A CA 1
ATOM 2269 C C . GLU A 1 299 ? 5.285 43.744 52.818 1.00 40.23 283 GLU A C 1
ATOM 2270 O O . GLU A 1 299 ? 5.333 42.837 53.641 1.00 39.21 283 GLU A O 1
ATOM 2276 N N . ILE A 1 300 ? 4.315 43.845 51.918 1.00 39.87 284 ILE A N 1
ATOM 2277 C CA . ILE A 1 300 ? 3.319 42.785 51.752 1.00 38.79 284 ILE A CA 1
ATOM 2278 C C . ILE A 1 300 ? 3.077 42.501 50.263 1.00 39.35 284 ILE A C 1
ATOM 2279 O O . ILE A 1 300 ? 3.086 43.421 49.423 1.00 39.95 284 ILE A O 1
ATOM 2284 N N . ALA A 1 301 ? 2.850 41.230 49.943 1.00 37.55 285 ALA A N 1
ATOM 2285 C CA . ALA A 1 301 ? 2.413 40.834 48.608 1.00 38.16 285 ALA A CA 1
ATOM 2286 C C . ALA A 1 301 ? 1.426 39.688 48.737 1.00 37.93 285 ALA A C 1
ATOM 2287 O O . ALA A 1 301 ? 1.497 38.893 49.686 1.00 37.11 285 ALA A O 1
ATOM 2289 N N . TYR A 1 302 ? 0.520 39.594 47.781 1.00 38.86 286 TYR A N 1
ATOM 2290 C CA . TYR A 1 302 ? -0.478 38.543 47.772 1.00 39.80 286 TYR A CA 1
ATOM 2291 C C . TYR A 1 302 ? -0.094 37.506 46.712 1.00 38.93 286 TYR A C 1
ATOM 2292 O O . TYR A 1 302 ? 0.667 37.807 45.790 1.00 37.76 286 TYR A O 1
ATOM 2301 N N . CYS A 1 303 ? -0.553 36.269 46.896 1.00 38.49 287 CYS A N 1
ATOM 2302 C CA . CYS A 1 303 ? -0.216 35.178 45.984 1.00 37.81 287 CYS A CA 1
ATOM 2303 C C . CYS A 1 303 ? -1.221 34.043 46.091 1.00 37.96 287 CYS A C 1
ATOM 2304 O O . CYS A 1 303 ? -1.991 33.964 47.053 1.00 38.49 287 CYS A O 1
ATOM 2307 N N . ASP A 1 304 ? -1.239 33.193 45.076 1.00 37.83 288 ASP A N 1
ATOM 2308 C CA . ASP A 1 304 ? -2.138 32.034 45.043 1.00 38.46 288 ASP A CA 1
ATOM 2309 C C . ASP A 1 304 ? -1.426 30.779 45.553 1.00 36.52 288 ASP A C 1
ATOM 2310 O O . ASP A 1 304 ? -2.075 29.858 46.062 1.00 36.73 288 ASP A O 1
ATOM 2315 N N . LYS A 1 305 ? -0.103 30.740 45.400 1.00 34.97 289 LYS A N 1
ATOM 2316 C CA . LYS A 1 305 ? 0.696 29.619 45.894 1.00 32.67 289 LYS A CA 1
ATOM 2317 C C . LYS A 1 305 ? 2.040 30.068 46.406 1.00 30.76 289 LYS A C 1
ATOM 2318 O O . LYS A 1 305 ? 2.567 31.102 45.992 1.00 30.09 289 LYS A O 1
ATOM 2324 N N . VAL A 1 306 ? 2.628 29.239 47.272 1.00 29.18 290 VAL A N 1
ATOM 2325 C CA . VAL A 1 306 ? 3.976 29.463 47.736 1.00 27.28 290 VAL A CA 1
ATOM 2326 C C . VAL A 1 306 ? 4.786 28.170 47.521 1.00 26.51 290 VAL A C 1
ATOM 2327 O O . VAL A 1 306 ? 4.262 27.073 47.692 1.00 26.16 290 VAL A O 1
ATOM 2331 N N . ILE A 1 307 ? 6.048 28.320 47.132 1.00 25.54 291 ILE A N 1
ATOM 2332 C CA . ILE A 1 307 ? 7.020 27.193 47.157 1.00 23.16 291 ILE A CA 1
ATOM 2333 C C . ILE A 1 307 ? 8.116 27.625 48.074 1.00 22.09 291 ILE A C 1
ATOM 2334 O O . ILE A 1 307 ? 8.622 28.742 47.946 1.00 23.41 291 ILE A O 1
ATOM 2339 N N . CYS A 1 308 ? 8.510 26.774 49.021 1.00 21.53 292 CYS A N 1
ATOM 2340 C CA . CYS A 1 308 ? 9.576 27.160 49.908 1.00 21.26 292 CYS A CA 1
ATOM 2341 C C . CYS A 1 308 ? 10.316 25.961 50.438 1.00 20.17 292 CYS A C 1
ATOM 2342 O O . CYS A 1 308 ? 9.829 24.848 50.361 1.00 20.92 292 CYS A O 1
ATOM 2345 N N . ASP A 1 309 ? 11.494 26.209 50.977 1.00 19.94 293 ASP A N 1
ATOM 2346 C CA . ASP A 1 309 ? 12.225 25.143 51.673 1.00 19.71 293 ASP A CA 1
ATOM 2347 C C . ASP A 1 309 ? 11.749 25.035 53.133 1.00 19.89 293 ASP A C 1
ATOM 2348 O O . ASP A 1 309 ? 11.028 25.916 53.621 1.00 20.78 293 ASP A O 1
ATOM 2353 N N . PRO A 1 310 ? 12.136 23.963 53.841 1.00 18.87 294 PRO A N 1
ATOM 2354 C CA . PRO A 1 310 ? 11.616 23.727 55.167 1.00 18.85 294 PRO A CA 1
ATOM 2355 C C . PRO A 1 310 ? 11.900 24.841 56.186 1.00 18.98 294 PRO A C 1
ATOM 2356 O O . PRO A 1 310 ? 11.117 25.019 57.137 1.00 20.00 294 PRO A O 1
ATOM 2360 N N . SER A 1 311 ? 12.948 25.622 55.977 1.00 18.90 295 SER A N 1
ATOM 2361 C CA . SER A 1 311 ? 13.297 26.670 56.925 1.00 19.98 295 SER A CA 1
ATOM 2362 C C . SER A 1 311 ? 12.255 27.771 57.008 1.00 20.86 295 SER A C 1
ATOM 2363 O O . SER A 1 311 ? 12.254 28.520 57.995 1.00 23.49 295 SER A O 1
ATOM 2366 N N . TYR A 1 312 ? 11.406 27.888 55.994 1.00 20.13 296 TYR A N 1
ATOM 2367 C CA . TYR A 1 312 ? 10.373 28.934 55.959 1.00 21.18 296 TYR A CA 1
ATOM 2368 C C . TYR A 1 312 ? 9.046 28.533 56.595 1.00 22.54 296 TYR A C 1
ATOM 2369 O O . TYR A 1 312 ? 8.134 29.390 56.744 1.00 24.11 296 TYR A O 1
ATOM 2378 N N . VAL A 1 313 ? 8.939 27.287 57.045 1.00 22.31 297 VAL A N 1
ATOM 2379 C CA . VAL A 1 313 ? 7.697 26.781 57.618 1.00 23.04 297 VAL A CA 1
ATOM 2380 C C . VAL A 1 313 ? 7.897 26.160 58.981 1.00 24.52 297 VAL A C 1
ATOM 2381 O O . VAL A 1 313 ? 7.075 25.351 59.437 1.00 24.28 297 VAL A O 1
ATOM 2385 N N . MET A 1 314 ? 8.950 26.583 59.677 1.00 25.53 298 MET A N 1
ATOM 2386 C CA . MET A 1 314 ? 9.261 25.979 60.970 1.00 27.31 298 MET A CA 1
ATOM 2387 C C . MET A 1 314 ? 8.265 26.391 62.056 1.00 28.85 298 MET A C 1
ATOM 2388 O O . MET A 1 314 ? 8.193 25.724 63.089 1.00 31.12 298 MET A O 1
ATOM 2393 N N A HIS A 1 315 ? 7.527 27.475 61.799 0.50 28.79 299 HIS A N 1
ATOM 2394 N N B HIS A 1 315 ? 7.517 27.478 61.889 0.50 29.52 299 HIS A N 1
ATOM 2395 C CA A HIS A 1 315 ? 6.462 27.960 62.678 0.50 29.18 299 HIS A CA 1
ATOM 2396 C CA B HIS A 1 315 ? 6.455 27.778 62.865 0.50 30.44 299 HIS A CA 1
ATOM 2397 C C A HIS A 1 315 ? 5.064 27.424 62.362 0.50 29.65 299 HIS A C 1
ATOM 2398 C C B HIS A 1 315 ? 5.041 27.561 62.282 0.50 30.35 299 HIS A C 1
ATOM 2399 O O A HIS A 1 315 ? 4.126 27.662 63.123 0.50 30.19 299 HIS A O 1
ATOM 2400 O O B HIS A 1 315 ? 4.072 28.171 62.760 0.50 30.55 299 HIS A O 1
ATOM 2413 N N . LEU A 1 316 ? 4.925 26.704 61.255 1.00 28.55 300 LEU A N 1
ATOM 2414 C CA . LEU A 1 316 ? 3.620 26.244 60.769 1.00 29.29 300 LEU A CA 1
ATOM 2415 C C . LEU A 1 316 ? 3.391 24.786 61.110 1.00 29.79 300 LEU A C 1
ATOM 2416 O O . LEU A 1 316 ? 4.313 23.935 61.023 1.00 28.74 300 LEU A O 1
ATOM 2421 N N . LYS A 1 317 ? 2.146 24.505 61.451 1.00 30.29 301 LYS A N 1
ATOM 2422 C CA . LYS A 1 317 ? 1.685 23.197 61.892 1.00 31.38 301 LYS A CA 1
ATOM 2423 C C . LYS A 1 317 ? 1.568 22.215 60.728 1.00 30.80 301 LYS A C 1
ATOM 2424 O O . LYS A 1 317 ? 1.083 22.571 59.670 1.00 28.46 301 LYS A O 1
ATOM 2430 N N . ASN A 1 318 ? 2.060 20.989 60.931 1.00 31.07 302 ASN A N 1
ATOM 2431 C CA A ASN A 1 318 ? 1.840 19.877 60.014 0.50 31.07 302 ASN A CA 1
ATOM 2432 C CA B ASN A 1 318 ? 1.795 19.883 60.007 0.50 31.08 302 ASN A CA 1
ATOM 2433 C C . ASN A 1 318 ? 2.240 20.184 58.566 1.00 30.14 302 ASN A C 1
ATOM 2434 O O . ASN A 1 318 ? 1.503 19.896 57.609 1.00 31.22 302 ASN A O 1
ATOM 2443 N N . LYS A 1 319 ? 3.416 20.778 58.408 1.00 27.95 303 LYS A N 1
ATOM 2444 C CA . LYS A 1 319 ? 3.974 21.084 57.087 1.00 26.56 303 LYS A CA 1
ATOM 2445 C C . LYS A 1 319 ? 5.117 20.150 56.737 1.00 25.01 303 LYS A C 1
ATOM 2446 O O . LYS A 1 319 ? 5.215 19.705 55.599 1.00 24.28 303 LYS A O 1
ATOM 2452 N N . ILE A 1 320 ? 5.969 19.872 57.710 1.00 24.21 304 ILE A N 1
ATOM 2453 C CA . ILE A 1 320 ? 7.131 19.013 57.483 1.00 23.91 304 ILE A CA 1
ATOM 2454 C C . ILE A 1 320 ? 7.279 17.986 58.588 1.00 24.34 304 ILE A C 1
ATOM 2455 O O . ILE A 1 320 ? 6.805 18.178 59.716 1.00 23.72 304 ILE A O 1
ATOM 2460 N N . LYS A 1 321 ? 7.959 16.901 58.240 1.00 23.76 305 LYS A N 1
ATOM 2461 C CA . LYS A 1 321 ? 8.238 15.818 59.159 1.00 25.27 305 LYS A CA 1
ATOM 2462 C C . LYS A 1 321 ? 9.728 15.534 59.046 1.00 23.22 305 LYS A C 1
ATOM 2463 O O . LYS A 1 321 ? 10.224 15.401 57.947 1.00 22.23 305 LYS A O 1
ATOM 2469 N N . LYS A 1 322 ? 10.424 15.466 60.176 1.00 23.74 306 LYS A N 1
ATOM 2470 C CA . LYS A 1 322 ? 11.822 15.083 60.199 1.00 23.15 306 LYS A CA 1
ATOM 2471 C C . LYS A 1 322 ? 11.938 13.562 60.041 1.00 23.92 306 LYS A C 1
ATOM 2472 O O . LYS A 1 322 ? 11.286 12.783 60.771 1.00 23.90 306 LYS A O 1
ATOM 2478 N N . ILE A 1 323 ? 12.744 13.124 59.074 1.00 22.85 307 ILE A N 1
ATOM 2479 C CA . ILE A 1 323 ? 12.932 11.684 58.830 1.00 24.18 307 ILE A CA 1
ATOM 2480 C C . ILE A 1 323 ? 14.312 11.163 59.197 1.00 23.88 307 ILE A C 1
ATOM 2481 O O . ILE A 1 323 ? 14.577 9.953 59.046 1.00 23.43 307 ILE A O 1
ATOM 2486 N N . GLY A 1 324 ? 15.189 12.062 59.649 1.00 22.14 308 GLY A N 1
ATOM 2487 C CA . GLY A 1 324 ? 16.574 11.702 59.933 1.00 22.33 308 GLY A CA 1
ATOM 2488 C C . GLY A 1 324 ? 17.519 12.887 59.817 1.00 20.44 308 GLY A C 1
ATOM 2489 O O . GLY A 1 324 ? 17.093 14.051 59.920 1.00 20.43 308 GLY A O 1
ATOM 2490 N N . GLN A 1 325 ? 18.804 12.582 59.678 1.00 18.64 309 GLN A N 1
ATOM 2491 C CA . GLN A 1 325 ? 19.854 13.597 59.480 1.00 18.04 309 GLN A CA 1
ATOM 2492 C C . GLN A 1 325 ? 20.827 13.119 58.411 1.00 16.80 309 GLN A C 1
ATOM 2493 O O . GLN A 1 325 ? 20.967 11.919 58.187 1.00 16.74 309 GLN A O 1
ATOM 2499 N N . VAL A 1 326 ? 21.506 14.074 57.793 1.00 15.50 310 VAL A N 1
ATOM 2500 C CA . VAL A 1 326 ? 22.565 13.823 56.816 1.00 14.70 310 VAL A CA 1
ATOM 2501 C C . VAL A 1 326 ? 23.865 14.448 57.351 1.00 15.50 310 VAL A C 1
ATOM 2502 O O . VAL A 1 326 ? 23.820 15.505 57.990 1.00 16.17 310 VAL A O 1
ATOM 2506 N N . ILE A 1 327 ? 25.014 13.774 57.140 1.00 14.92 311 ILE A N 1
ATOM 2507 C CA . ILE A 1 327 ? 26.315 14.345 57.423 1.00 13.93 311 ILE A CA 1
ATOM 2508 C C . ILE A 1 327 ? 27.048 14.482 56.109 1.00 13.51 311 ILE A C 1
ATOM 2509 O O . ILE A 1 327 ? 26.978 13.586 55.241 1.00 13.05 311 ILE A O 1
ATOM 2514 N N . ARG A 1 328 ? 27.641 15.651 55.912 1.00 12.89 312 ARG A N 1
ATOM 2515 C CA . ARG A 1 328 ? 28.562 15.903 54.824 1.00 13.90 312 ARG A CA 1
ATOM 2516 C C . ARG A 1 328 ? 29.858 16.442 55.368 1.00 14.30 312 ARG A C 1
ATOM 2517 O O . ARG A 1 328 ? 29.871 17.339 56.205 1.00 15.02 312 ARG A O 1
ATOM 2525 N N . CYS A 1 329 ? 30.956 15.856 54.897 1.00 14.97 313 CYS A N 1
ATOM 2526 C CA . CYS A 1 329 ? 32.286 16.239 55.312 1.00 16.03 313 CYS A CA 1
ATOM 2527 C C . CYS A 1 329 ? 33.051 16.634 54.075 1.00 17.04 313 CYS A C 1
ATOM 2528 O O . CYS A 1 329 ? 33.356 15.792 53.235 1.00 16.09 313 CYS A O 1
ATOM 2531 N N . ILE A 1 330 ? 33.330 17.930 53.966 1.00 17.37 314 ILE A N 1
ATOM 2532 C CA . ILE A 1 330 ? 34.160 18.488 52.916 1.00 18.31 314 ILE A CA 1
ATOM 2533 C C . ILE A 1 330 ? 35.622 18.420 53.339 1.00 18.65 314 ILE A C 1
ATOM 2534 O O . ILE A 1 330 ? 35.985 18.922 54.409 1.00 18.02 314 ILE A O 1
ATOM 2539 N N . CYS A 1 331 ? 36.464 17.796 52.505 1.00 19.28 315 CYS A N 1
ATOM 2540 C CA . CYS A 1 331 ? 37.860 17.555 52.834 1.00 20.41 315 CYS A CA 1
ATOM 2541 C C . CYS A 1 331 ? 38.762 18.151 51.756 1.00 21.26 315 CYS A C 1
ATOM 2542 O O . CYS A 1 331 ? 38.590 17.860 50.569 1.00 20.83 315 CYS A O 1
ATOM 2545 N N . ILE A 1 332 ? 39.696 18.992 52.170 1.00 20.98 316 ILE A N 1
ATOM 2546 C CA . ILE A 1 332 ? 40.713 19.494 51.267 1.00 21.84 316 ILE A CA 1
ATOM 2547 C C . ILE A 1 332 ? 41.825 18.466 51.240 1.00 22.74 316 ILE A C 1
ATOM 2548 O O . ILE A 1 332 ? 42.379 18.124 52.297 1.00 23.93 316 ILE A O 1
ATOM 2553 N N . LEU A 1 333 ? 42.154 18.007 50.039 1.00 23.61 317 LEU A N 1
ATOM 2554 C CA . LEU A 1 333 ? 43.261 17.058 49.812 1.00 25.18 317 LEU A CA 1
ATOM 2555 C C . LEU A 1 333 ? 44.416 17.692 49.035 1.00 27.45 317 LEU A C 1
ATOM 2556 O O . LEU A 1 333 ? 44.204 18.634 48.259 1.00 27.93 317 LEU A O 1
ATOM 2561 N N . SER A 1 334 ? 45.629 17.162 49.257 1.00 29.33 318 SER A N 1
ATOM 2562 C CA . SER A 1 334 ? 46.848 17.564 48.555 1.00 32.04 318 SER A CA 1
ATOM 2563 C C . SER A 1 334 ? 46.992 16.885 47.186 1.00 32.79 318 SER A C 1
ATOM 2564 O O . SER A 1 334 ? 47.797 17.315 46.357 1.00 34.58 318 SER A O 1
ATOM 2567 N N . ASN A 1 335 ? 46.256 15.794 46.982 1.00 32.03 319 ASN A N 1
ATOM 2568 C CA . ASN A 1 335 ? 46.407 14.938 45.802 1.00 31.70 319 ASN A CA 1
ATOM 2569 C C . ASN A 1 335 ? 45.086 14.267 45.466 1.00 30.10 319 ASN A C 1
ATOM 2570 O O . ASN A 1 335 ? 44.187 14.250 46.312 1.00 27.68 319 ASN A O 1
ATOM 2575 N N . PRO A 1 336 ? 44.963 13.701 44.245 1.00 29.55 320 PRO A N 1
ATOM 2576 C CA . PRO A 1 336 ? 43.755 12.926 43.957 1.00 28.43 320 PRO A CA 1
ATOM 2577 C C . PRO A 1 336 ? 43.523 11.783 44.946 1.00 26.96 320 PRO A C 1
ATOM 2578 O O . PRO A 1 336 ? 44.459 11.319 45.617 1.00 27.19 320 PRO A O 1
ATOM 2582 N N . ILE A 1 337 ? 42.284 11.317 45.027 1.00 25.51 321 ILE A N 1
ATOM 2583 C CA . ILE A 1 337 ? 41.943 10.158 45.843 1.00 25.04 321 ILE A CA 1
ATOM 2584 C C . ILE A 1 337 ? 42.753 8.934 45.362 1.00 26.74 321 ILE A C 1
ATOM 2585 O O . ILE A 1 337 ? 42.687 8.583 44.181 1.00 27.63 321 ILE A O 1
ATOM 2590 N N . PRO A 1 338 ? 43.474 8.262 46.279 1.00 28.39 322 PRO A N 1
ATOM 2591 C CA . PRO A 1 338 ? 44.216 7.060 45.852 1.00 29.52 322 PRO A CA 1
ATOM 2592 C C . PRO A 1 338 ? 43.307 6.045 45.137 1.00 29.19 322 PRO A C 1
ATOM 2593 O O . PRO A 1 338 ? 42.123 5.907 45.487 1.00 28.12 322 PRO A O 1
ATOM 2597 N N . GLU A 1 339 ? 43.841 5.394 44.100 1.00 30.38 323 GLU A N 1
ATOM 2598 C CA . GLU A 1 339 ? 43.120 4.334 43.385 1.00 30.58 323 GLU A CA 1
ATOM 2599 C C . GLU A 1 339 ? 41.918 4.826 42.544 1.00 29.65 323 GLU A C 1
ATOM 2600 O O . GLU A 1 339 ? 40.974 4.065 42.264 1.00 29.38 323 GLU A O 1
ATOM 2606 N N . THR A 1 340 ? 41.949 6.093 42.139 1.00 28.54 324 THR A N 1
ATOM 2607 C CA . THR A 1 340 ? 40.967 6.621 41.206 1.00 27.74 324 THR A CA 1
ATOM 2608 C C . THR A 1 340 ? 41.695 7.145 39.964 1.00 29.95 324 THR A C 1
ATOM 2609 O O . THR A 1 340 ? 41.218 8.056 39.287 1.00 30.40 324 THR A O 1
ATOM 2613 N N . ASN A 1 341 ? 42.849 6.550 39.669 1.00 31.75 325 ASN A N 1
ATOM 2614 C CA . ASN A 1 341 ? 43.545 6.809 38.420 1.00 33.97 325 ASN A CA 1
ATOM 2615 C C . ASN A 1 341 ? 43.912 8.286 38.250 1.00 33.75 325 ASN A C 1
ATOM 2616 O O . ASN A 1 341 ? 43.912 8.824 37.144 1.00 34.24 325 ASN A O 1
ATOM 2621 N N . GLN A 1 342 ? 44.220 8.935 39.377 1.00 33.04 326 GLN A N 1
ATOM 2622 C CA . GLN A 1 342 ? 44.599 10.343 39.410 1.00 33.16 326 GLN A CA 1
ATOM 2623 C C . GLN A 1 342 ? 43.544 11.248 38.770 1.00 31.77 326 GLN A C 1
ATOM 2624 O O . GLN A 1 342 ? 43.868 12.318 38.239 1.00 31.60 326 GLN A O 1
ATOM 2630 N N . THR A 1 343 ? 42.281 10.837 38.844 1.00 30.29 327 THR A N 1
ATOM 2631 C CA . THR A 1 343 ? 41.190 11.643 38.259 1.00 29.88 327 THR A CA 1
ATOM 2632 C C . THR A 1 343 ? 41.043 13.002 38.943 1.00 28.90 327 THR A C 1
ATOM 2633 O O . THR A 1 343 ? 41.284 13.139 40.151 1.00 28.49 327 THR A O 1
ATOM 2637 N N . ASN A 1 344 ? 40.667 14.003 38.154 1.00 28.59 328 ASN A N 1
ATOM 2638 C CA . ASN A 1 344 ? 40.495 15.379 38.653 1.00 27.71 328 ASN A CA 1
ATOM 2639 C C . ASN A 1 344 ? 39.075 15.632 39.143 1.00 25.85 328 ASN A C 1
ATOM 2640 O O . ASN A 1 344 ? 38.790 16.666 39.767 1.00 25.20 328 ASN A O 1
ATOM 2645 N N . SER A 1 345 ? 38.190 14.704 38.813 1.00 23.93 329 SER A N 1
ATOM 2646 C CA . SER A 1 345 ? 36.869 14.658 39.370 1.00 23.06 329 SER A CA 1
ATOM 2647 C C . SER A 1 345 ? 36.386 13.205 39.341 1.00 22.67 329 SER A C 1
ATOM 2648 O O . SER A 1 345 ? 36.695 12.432 38.411 1.00 22.71 329 SER A O 1
ATOM 2651 N N . CYS A 1 346 ? 35.669 12.796 40.375 1.00 21.07 330 CYS A N 1
ATOM 2652 C CA . CYS A 1 346 ? 35.103 11.457 40.380 1.00 21.29 330 CYS A CA 1
ATOM 2653 C C . CYS A 1 346 ? 33.992 11.333 41.412 1.00 19.81 330 CYS A C 1
ATOM 2654 O O . CYS A 1 346 ? 33.815 12.206 42.257 1.00 19.14 330 CYS A O 1
ATOM 2657 N N . GLN A 1 347 ? 33.211 10.269 41.255 1.00 19.87 331 GLN A N 1
ATOM 2658 C CA . GLN A 1 347 ? 32.143 9.856 42.162 1.00 18.97 331 GLN A CA 1
ATOM 2659 C C . GLN A 1 347 ? 32.457 8.430 42.642 1.00 19.98 331 GLN A C 1
ATOM 2660 O O . GLN A 1 347 ? 32.843 7.560 41.827 1.00 21.61 331 GLN A O 1
ATOM 2666 N N . ILE A 1 348 ? 32.327 8.201 43.943 1.00 17.95 332 ILE A N 1
ATOM 2667 C CA . ILE A 1 348 ? 32.449 6.886 44.538 1.00 17.72 332 ILE A CA 1
ATOM 2668 C C . ILE A 1 348 ? 31.164 6.559 45.259 1.00 17.09 332 ILE A C 1
ATOM 2669 O O . ILE A 1 348 ? 30.724 7.318 46.118 1.00 16.89 332 ILE A O 1
ATOM 2674 N N . ILE A 1 349 ? 30.526 5.483 44.842 1.00 16.75 333 ILE A N 1
ATOM 2675 C CA . ILE A 1 349 ? 29.322 4.987 45.448 1.00 16.55 333 ILE A CA 1
ATOM 2676 C C . ILE A 1 349 ? 29.698 3.815 46.345 1.00 17.65 333 ILE A C 1
ATOM 2677 O O . ILE A 1 349 ? 30.302 2.826 45.879 1.00 18.71 333 ILE A O 1
ATOM 2682 N N . ILE A 1 350 ? 29.317 3.910 47.613 1.00 17.05 334 ILE A N 1
ATOM 2683 C CA . ILE A 1 350 ? 29.584 2.821 48.575 1.00 17.48 334 ILE A CA 1
ATOM 2684 C C . ILE A 1 350 ? 28.282 2.105 48.968 1.00 17.14 334 ILE A C 1
ATOM 2685 O O . ILE A 1 350 ? 27.480 2.637 49.767 1.00 15.91 334 ILE A O 1
ATOM 2690 N N . PRO A 1 351 ? 28.048 0.913 48.387 1.00 17.53 335 PRO A N 1
ATOM 2691 C CA . PRO A 1 351 ? 26.808 0.206 48.694 1.00 18.37 335 PRO A CA 1
ATOM 2692 C C . PRO A 1 351 ? 26.741 -0.143 50.173 1.00 18.11 335 PRO A C 1
ATOM 2693 O O . PRO A 1 351 ? 27.741 -0.536 50.768 1.00 18.81 335 PRO A O 1
ATOM 2697 N N . GLN A 1 352 ? 25.564 0.037 50.754 1.00 18.97 336 GLN A N 1
ATOM 2698 C CA . GLN A 1 352 ? 25.373 -0.088 52.195 1.00 19.15 336 GLN A CA 1
ATOM 2699 C C . GLN A 1 352 ? 25.869 -1.423 52.799 1.00 20.94 336 GLN A C 1
ATOM 2700 O O . GLN A 1 352 ? 26.420 -1.437 53.913 1.00 19.88 336 GLN A O 1
ATOM 2706 N N A ASN A 1 353 ? 25.704 -2.530 52.061 0.50 21.30 337 ASN A N 1
ATOM 2707 N N B ASN A 1 353 ? 25.676 -2.534 52.089 0.50 21.82 337 ASN A N 1
ATOM 2708 C CA A ASN A 1 353 ? 26.115 -3.853 52.570 0.50 22.61 337 ASN A CA 1
ATOM 2709 C CA B ASN A 1 353 ? 26.099 -3.830 52.627 0.50 23.55 337 ASN A CA 1
ATOM 2710 C C A ASN A 1 353 ? 27.628 -3.985 52.743 0.50 23.16 337 ASN A C 1
ATOM 2711 C C B ASN A 1 353 ? 27.616 -3.880 52.851 0.50 23.46 337 ASN A C 1
ATOM 2712 O O A ASN A 1 353 ? 28.110 -4.851 53.499 0.50 23.91 337 ASN A O 1
ATOM 2713 O O B ASN A 1 353 ? 28.087 -4.559 53.780 0.50 23.94 337 ASN A O 1
ATOM 2722 N N . GLN A 1 354 ? 28.375 -3.130 52.038 1.00 22.43 338 GLN A N 1
ATOM 2723 C CA . GLN A 1 354 ? 29.829 -3.050 52.177 1.00 22.30 338 GLN A CA 1
ATOM 2724 C C . GLN A 1 354 ? 30.330 -2.472 53.509 1.00 22.79 338 GLN A C 1
ATOM 2725 O O . GLN A 1 354 ? 31.431 -2.818 53.993 1.00 23.41 338 GLN A O 1
ATOM 2731 N N . LEU A 1 355 ? 29.522 -1.644 54.134 1.00 20.98 339 LEU A N 1
ATOM 2732 C CA . LEU A 1 355 ? 29.902 -1.064 55.414 1.00 21.34 339 LEU A CA 1
ATOM 2733 C C . LEU A 1 355 ? 28.927 -1.466 56.509 1.00 20.89 339 LEU A C 1
ATOM 2734 O O . LEU A 1 355 ? 28.817 -0.794 57.520 1.00 21.34 339 LEU A O 1
ATOM 2739 N N . ASN A 1 356 ? 28.191 -2.551 56.288 1.00 20.87 340 ASN A N 1
ATOM 2740 C CA A ASN A 1 356 ? 27.314 -3.144 57.322 0.50 21.11 340 ASN A CA 1
ATOM 2741 C CA B ASN A 1 356 ? 27.380 -3.137 57.339 0.50 21.53 340 ASN A CA 1
ATOM 2742 C C . ASN A 1 356 ? 26.313 -2.183 57.891 1.00 20.58 340 ASN A C 1
ATOM 2743 O O . ASN A 1 356 ? 26.087 -2.131 59.107 1.00 20.03 340 ASN A O 1
ATOM 2752 N N . ARG A 1 357 ? 25.665 -1.432 56.991 1.00 19.89 341 ARG A N 1
ATOM 2753 C CA . ARG A 1 357 ? 24.764 -0.372 57.369 1.00 19.78 341 ARG A CA 1
ATOM 2754 C C . ARG A 1 357 ? 23.548 -0.403 56.463 1.00 20.28 341 ARG A C 1
ATOM 2755 O O . ARG A 1 357 ? 23.440 -1.246 55.595 1.00 19.95 341 ARG A O 1
ATOM 2763 N N . LYS A 1 358 ? 22.610 0.483 56.719 1.00 20.40 342 LYS A N 1
ATOM 2764 C CA . LYS A 1 358 ? 21.297 0.404 56.082 1.00 21.82 342 LYS A CA 1
ATOM 2765 C C . LYS A 1 358 ? 21.072 1.513 55.059 1.00 20.72 342 LYS A C 1
ATOM 2766 O O . LYS A 1 358 ? 19.956 1.696 54.556 1.00 21.04 342 LYS A O 1
ATOM 2772 N N . SER A 1 359 ? 22.128 2.242 54.724 1.00 18.44 343 SER A N 1
ATOM 2773 C CA . SER A 1 359 ? 22.010 3.263 53.666 1.00 18.48 343 SER A CA 1
ATOM 2774 C C . SER A 1 359 ? 23.381 3.532 53.062 1.00 17.80 343 SER A C 1
ATOM 2775 O O . SER A 1 359 ? 24.419 3.415 53.754 1.00 17.27 343 SER A O 1
ATOM 2778 N N . ASP A 1 360 ? 23.408 3.858 51.772 1.00 17.12 344 ASP A N 1
ATOM 2779 C CA . ASP A 1 360 ? 24.677 3.982 51.062 1.00 16.19 344 ASP A CA 1
ATOM 2780 C C . ASP A 1 360 ? 25.470 5.219 51.546 1.00 15.61 344 ASP A C 1
ATOM 2781 O O . ASP A 1 360 ? 24.895 6.175 52.105 1.00 14.89 344 ASP A O 1
ATOM 2786 N N . ILE A 1 361 ? 26.763 5.210 51.291 1.00 14.78 345 ILE A N 1
ATOM 2787 C CA . ILE A 1 361 ? 27.617 6.387 51.502 1.00 14.79 345 ILE A CA 1
ATOM 2788 C C . ILE A 1 361 ? 28.211 6.779 50.158 1.00 14.77 345 ILE A C 1
ATOM 2789 O O . ILE A 1 361 ? 28.439 5.911 49.289 1.00 15.43 345 ILE A O 1
ATOM 2794 N N . TYR A 1 362 ? 28.436 8.076 49.977 1.00 14.49 346 TYR A N 1
ATOM 2795 C CA . TYR A 1 362 ? 28.862 8.633 48.705 1.00 14.50 346 TYR A CA 1
ATOM 2796 C C . TYR A 1 362 ? 30.047 9.571 48.882 1.00 15.34 346 TYR A C 1
ATOM 2797 O O . TYR A 1 362 ? 30.164 10.236 49.891 1.00 14.80 346 TYR A O 1
ATOM 2806 N N . ILE A 1 363 ? 30.926 9.624 47.882 1.00 15.98 347 ILE A N 1
ATOM 2807 C CA . ILE A 1 363 ? 32.046 10.560 47.881 1.00 16.45 347 ILE A CA 1
ATOM 2808 C C . ILE A 1 363 ? 32.148 11.204 46.502 1.00 18.37 347 ILE A C 1
ATOM 2809 O O . ILE A 1 363 ? 32.252 10.490 45.495 1.00 19.99 347 ILE A O 1
ATOM 2814 N N . ASN A 1 364 ? 32.080 12.536 46.452 1.00 17.04 348 ASN A N 1
ATOM 2815 C CA . ASN A 1 364 ? 32.382 13.279 45.223 1.00 18.82 348 ASN A CA 1
ATOM 2816 C C . ASN A 1 364 ? 33.720 13.966 45.338 1.00 19.77 348 ASN A C 1
ATOM 2817 O O . ASN A 1 364 ? 34.099 14.388 46.413 1.00 19.86 348 ASN A O 1
ATOM 2822 N N . LEU A 1 365 ? 34.439 14.054 44.225 1.00 19.03 349 LEU A N 1
ATOM 2823 C CA . LEU A 1 365 ? 35.744 14.674 44.204 1.00 19.55 349 LEU A CA 1
ATOM 2824 C C . LEU A 1 365 ? 35.722 15.684 43.057 1.00 20.13 349 LEU A C 1
ATOM 2825 O O . LEU A 1 365 ? 35.338 15.323 41.932 1.00 19.00 349 LEU A O 1
ATOM 2830 N N . VAL A 1 366 ? 36.122 16.927 43.370 1.00 20.36 350 VAL A N 1
ATOM 2831 C CA . VAL A 1 366 ? 36.284 17.986 42.400 1.00 21.85 350 VAL A CA 1
ATOM 2832 C C . VAL A 1 366 ? 37.527 18.809 42.690 1.00 23.41 350 VAL A C 1
ATOM 2833 O O . VAL A 1 366 ? 38.110 18.732 43.772 1.00 23.67 350 VAL A O 1
ATOM 2837 N N . SER A 1 367 ? 37.966 19.572 41.694 1.00 24.14 351 SER A N 1
ATOM 2838 C CA . SER A 1 367 ? 39.270 20.213 41.784 1.00 25.53 351 SER A CA 1
ATOM 2839 C C . SER A 1 367 ? 39.351 21.418 40.860 1.00 27.67 351 SER A C 1
ATOM 2840 O O . SER A 1 367 ? 38.326 21.977 40.463 1.00 27.71 351 SER A O 1
ATOM 2843 N N . PHE A 1 368 ? 40.580 21.823 40.530 1.00 29.19 352 PHE A N 1
ATOM 2844 C CA . PHE A 1 368 ? 40.818 22.892 39.577 1.00 31.48 352 PHE A CA 1
ATOM 2845 C C . PHE A 1 368 ? 40.163 22.624 38.216 1.00 31.71 352 PHE A C 1
ATOM 2846 O O . PHE A 1 368 ? 39.772 23.570 37.527 1.00 32.53 352 PHE A O 1
ATOM 2854 N N . GLN A 1 369 ? 40.026 21.354 37.834 1.00 31.28 353 GLN A N 1
ATOM 2855 C CA . GLN A 1 369 ? 39.339 21.007 36.574 1.00 32.22 353 GLN A CA 1
ATOM 2856 C C . GLN A 1 369 ? 37.987 21.708 36.442 1.00 31.14 353 GLN A C 1
ATOM 2857 O O . GLN A 1 369 ? 37.678 22.274 35.387 1.00 31.56 353 GLN A O 1
ATOM 2863 N N . HIS A 1 370 ? 37.180 21.668 37.503 1.00 29.46 354 HIS A N 1
ATOM 2864 C CA . HIS A 1 370 ? 35.861 22.327 37.508 1.00 28.76 354 HIS A CA 1
ATOM 2865 C C . HIS A 1 370 ? 35.865 23.744 38.114 1.00 29.41 354 HIS A C 1
ATOM 2866 O O . HIS A 1 370 ? 34.814 24.282 38.443 1.00 29.41 354 HIS A O 1
ATOM 2873 N N . GLY A 1 371 ? 37.041 24.342 38.271 1.00 30.95 355 GLY A N 1
ATOM 2874 C CA . GLY A 1 371 ? 37.153 25.703 38.789 1.00 31.71 355 GLY A CA 1
ATOM 2875 C C . GLY A 1 371 ? 36.675 25.900 40.213 1.00 31.05 355 GLY A C 1
ATOM 2876 O O . GLY A 1 371 ? 36.170 26.983 40.562 1.00 31.36 355 GLY A O 1
ATOM 2877 N N . VAL A 1 372 ? 36.809 24.859 41.040 1.00 28.82 356 VAL A N 1
ATOM 2878 C CA . VAL A 1 372 ? 36.268 24.929 42.394 1.00 27.91 356 VAL A CA 1
ATOM 2879 C C . VAL A 1 372 ? 37.349 24.975 43.491 1.00 27.83 356 VAL A C 1
ATOM 2880 O O . VAL A 1 372 ? 37.038 25.337 44.625 1.00 25.90 356 VAL A O 1
ATOM 2884 N N . THR A 1 373 ? 38.594 24.604 43.154 1.00 28.48 357 THR A N 1
ATOM 2885 C CA . THR A 1 373 ? 39.724 24.702 44.072 1.00 29.46 357 THR A CA 1
ATOM 2886 C C . THR A 1 373 ? 40.961 25.287 43.382 1.00 31.21 357 THR A C 1
ATOM 2887 O O . THR A 1 373 ? 41.057 25.319 42.156 1.00 32.04 357 THR A O 1
ATOM 2891 N N . LEU A 1 374 ? 41.922 25.717 44.196 1.00 32.35 358 LEU A N 1
ATOM 2892 C CA . LEU A 1 374 ? 43.253 26.098 43.741 1.00 33.88 358 LEU A CA 1
ATOM 2893 C C . LEU A 1 374 ? 43.909 24.952 42.989 1.00 34.15 358 LEU A C 1
ATOM 2894 O O . LEU A 1 374 ? 43.748 23.789 43.369 1.00 32.94 358 LEU A O 1
ATOM 2899 N N . LYS A 1 375 ? 44.665 25.266 41.929 1.00 35.48 359 LYS A N 1
ATOM 2900 C CA . LYS A 1 375 ? 45.355 24.222 41.189 1.00 35.68 359 LYS A CA 1
ATOM 2901 C C . LYS A 1 375 ? 46.280 23.502 42.164 1.00 35.70 359 LYS A C 1
ATOM 2902 O O . LYS A 1 375 ? 47.020 24.152 42.923 1.00 37.25 359 LYS A O 1
ATOM 2906 N N . GLY A 1 376 ? 46.250 22.173 42.140 1.00 34.14 360 GLY A N 1
ATOM 2907 C CA . GLY A 1 376 ? 47.100 21.363 43.016 1.00 33.84 360 GLY A CA 1
ATOM 2908 C C . GLY A 1 376 ? 46.363 20.926 44.275 1.00 31.94 360 GLY A C 1
ATOM 2909 O O . GLY A 1 376 ? 46.864 20.113 45.046 1.00 32.49 360 GLY A O 1
ATOM 2910 N N . LYS A 1 377 ? 45.191 21.489 44.516 1.00 30.82 361 LYS A N 1
ATOM 2911 C CA . LYS A 1 377 ? 44.364 21.035 45.641 1.00 28.95 361 LYS A CA 1
ATOM 2912 C C . LYS A 1 377 ? 43.081 20.379 45.113 1.00 27.72 361 LYS A C 1
ATOM 2913 O O . LYS A 1 377 ? 42.640 20.620 43.987 1.00 27.99 361 LYS A O 1
ATOM 2919 N N . TYR A 1 378 ? 42.496 19.524 45.947 1.00 26.11 362 TYR A N 1
ATOM 2920 C CA . TYR A 1 378 ? 41.291 18.797 45.604 1.00 24.80 362 TYR A CA 1
ATOM 2921 C C . TYR A 1 378 ? 40.316 18.888 46.774 1.00 23.16 362 TYR A C 1
ATOM 2922 O O . TYR A 1 378 ? 40.730 19.067 47.931 1.00 23.84 362 TYR A O 1
ATOM 2931 N N A ILE A 1 379 ? 39.041 18.712 46.459 0.50 21.94 363 ILE A N 1
ATOM 2932 N N B ILE A 1 379 ? 39.023 18.805 46.497 0.50 21.48 363 ILE A N 1
ATOM 2933 C CA A ILE A 1 379 ? 37.990 18.642 47.456 0.50 20.59 363 ILE A CA 1
ATOM 2934 C CA B ILE A 1 379 ? 38.068 18.597 47.579 0.50 19.80 363 ILE A CA 1
ATOM 2935 C C A ILE A 1 379 ? 37.212 17.331 47.316 0.50 19.17 363 ILE A C 1
ATOM 2936 C C B ILE A 1 379 ? 37.231 17.355 47.345 0.50 18.71 363 ILE A C 1
ATOM 2937 O O A ILE A 1 379 ? 36.653 17.060 46.253 0.50 18.86 363 ILE A O 1
ATOM 2938 O O B ILE A 1 379 ? 36.663 17.157 46.270 0.50 18.49 363 ILE A O 1
ATOM 2947 N N . ALA A 1 380 ? 37.182 16.529 48.383 1.00 18.48 364 ALA A N 1
ATOM 2948 C CA . ALA A 1 380 ? 36.368 15.316 48.430 1.00 17.51 364 ALA A CA 1
ATOM 2949 C C . ALA A 1 380 ? 35.272 15.537 49.465 1.00 17.84 364 ALA A C 1
ATOM 2950 O O . ALA A 1 380 ? 35.558 15.944 50.582 1.00 18.23 364 ALA A O 1
ATOM 2952 N N . ILE A 1 381 ? 34.038 15.259 49.075 1.00 15.45 365 ILE A N 1
ATOM 2953 C CA . ILE A 1 381 ? 32.880 15.466 49.924 1.00 15.71 365 ILE A CA 1
ATOM 2954 C C . ILE A 1 381 ? 32.225 14.122 50.193 1.00 15.00 365 ILE A C 1
ATOM 2955 O O . ILE A 1 381 ? 31.675 13.486 49.292 1.00 15.79 365 ILE A O 1
ATOM 2960 N N . VAL A 1 382 ? 32.311 13.702 51.451 1.00 15.51 366 VAL A N 1
ATOM 2961 C CA . VAL A 1 382 ? 31.727 12.442 51.904 1.00 15.18 366 VAL A CA 1
ATOM 2962 C C . VAL A 1 382 ? 30.346 12.737 52.447 1.00 15.14 366 VAL A C 1
ATOM 2963 O O . VAL A 1 382 ? 30.215 13.616 53.274 1.00 15.26 366 VAL A O 1
ATOM 2967 N N . SER A 1 383 ? 29.322 11.986 52.024 1.00 14.47 367 SER A N 1
ATOM 2968 C CA . SER A 1 383 ? 27.975 12.201 52.489 1.00 14.75 367 SER A CA 1
ATOM 2969 C C . SER A 1 383 ? 27.346 10.879 52.898 1.00 14.73 367 SER A C 1
ATOM 2970 O O . SER A 1 383 ? 27.554 9.839 52.232 1.00 13.97 367 SER A O 1
ATOM 2973 N N . ALA A 1 384 ? 26.590 10.921 53.985 1.00 13.95 368 ALA A N 1
ATOM 2974 C CA . ALA A 1 384 ? 25.941 9.764 54.528 1.00 13.90 368 ALA A CA 1
ATOM 2975 C C . ALA A 1 384 ? 24.644 10.121 55.222 1.00 14.98 368 ALA A C 1
ATOM 2976 O O . ALA A 1 384 ? 24.496 11.226 55.751 1.00 16.08 368 ALA A O 1
ATOM 2978 N N . THR A 1 385 ? 23.724 9.167 55.275 1.00 15.32 369 THR A N 1
ATOM 2979 C CA . THR A 1 385 ? 22.545 9.273 56.146 1.00 16.34 369 THR A CA 1
ATOM 2980 C C . THR A 1 385 ? 22.954 8.812 57.522 1.00 17.51 369 THR A C 1
ATOM 2981 O O . THR A 1 385 ? 23.575 7.766 57.663 1.00 17.49 369 THR A O 1
ATOM 2985 N N . VAL A 1 386 ? 22.622 9.609 58.539 1.00 17.28 370 VAL A N 1
ATOM 2986 C CA . VAL A 1 386 ? 23.036 9.314 59.894 1.00 17.93 370 VAL A CA 1
ATOM 2987 C C . VAL A 1 386 ? 22.188 8.138 60.439 1.00 18.40 370 VAL A C 1
ATOM 2988 O O . VAL A 1 386 ? 20.961 8.201 60.442 1.00 19.09 370 VAL A O 1
ATOM 2992 N N . GLU A 1 387 ? 22.842 7.065 60.847 1.00 19.02 371 GLU A N 1
ATOM 2993 C CA . GLU A 1 387 ? 22.175 5.906 61.427 1.00 20.26 371 GLU A CA 1
ATOM 2994 C C . GLU A 1 387 ? 22.467 5.659 62.906 1.00 21.08 371 GLU A C 1
ATOM 2995 O O . GLU A 1 387 ? 21.807 4.805 63.523 1.00 20.86 371 GLU A O 1
ATOM 3001 N N . THR A 1 388 ? 23.431 6.386 63.476 1.00 21.09 372 THR A N 1
ATOM 3002 C CA . THR A 1 388 ? 23.880 6.157 64.832 1.00 22.26 372 THR A CA 1
ATOM 3003 C C . THR A 1 388 ? 23.998 7.474 65.645 1.00 23.42 372 THR A C 1
ATOM 3004 O O . THR A 1 388 ? 23.794 8.566 65.104 1.00 22.49 372 THR A O 1
ATOM 3008 N N A ASN A 1 389 ? 24.348 7.298 66.924 0.50 24.35 373 ASN A N 1
ATOM 3009 N N B ASN A 1 389 ? 24.333 7.353 66.921 0.50 25.21 373 ASN A N 1
ATOM 3010 C CA A ASN A 1 389 ? 24.638 8.383 67.867 0.50 25.03 373 ASN A CA 1
ATOM 3011 C CA B ASN A 1 389 ? 24.561 8.510 67.781 0.50 26.46 373 ASN A CA 1
ATOM 3012 C C A ASN A 1 389 ? 25.899 9.166 67.540 0.50 25.55 373 ASN A C 1
ATOM 3013 C C B ASN A 1 389 ? 26.001 9.045 67.682 0.50 26.60 373 ASN A C 1
ATOM 3014 O O A ASN A 1 389 ? 26.073 10.279 68.050 0.50 25.65 373 ASN A O 1
ATOM 3015 O O B ASN A 1 389 ? 26.451 9.817 68.536 0.50 27.11 373 ASN A O 1
ATOM 3024 N N . ASN A 1 390 ? 26.736 8.620 66.656 1.00 25.84 374 ASN A N 1
ATOM 3025 C CA . ASN A 1 390 ? 28.065 9.163 66.352 1.00 26.81 374 ASN A CA 1
ATOM 3026 C C . ASN A 1 390 ? 28.357 9.176 64.856 1.00 25.52 374 ASN A C 1
ATOM 3027 O O . ASN A 1 390 ? 29.115 8.352 64.340 1.00 24.38 374 ASN A O 1
ATOM 3032 N N . PRO A 1 391 ? 27.744 10.133 64.136 1.00 25.84 375 PRO A N 1
ATOM 3033 C CA . PRO A 1 391 ? 27.879 10.173 62.675 1.00 25.67 375 PRO A CA 1
ATOM 3034 C C . PRO A 1 391 ? 29.302 10.359 62.171 1.00 25.22 375 PRO A C 1
ATOM 3035 O O . PRO A 1 391 ? 29.679 9.848 61.113 1.00 23.89 375 PRO A O 1
ATOM 3039 N N . ILE A 1 392 ? 30.119 11.101 62.906 1.00 25.81 376 ILE A N 1
ATOM 3040 C CA . ILE A 1 392 ? 31.518 11.224 62.520 1.00 27.25 376 ILE A CA 1
ATOM 3041 C C . ILE A 1 392 ? 32.212 9.862 62.414 1.00 27.22 376 ILE A C 1
ATOM 3042 O O . ILE A 1 392 ? 33.017 9.622 61.491 1.00 25.60 376 ILE A O 1
ATOM 3047 N N . LYS A 1 393 ? 31.880 8.960 63.333 1.00 27.51 377 LYS A N 1
ATOM 3048 C CA . LYS A 1 393 ? 32.408 7.613 63.292 1.00 28.26 377 LYS A CA 1
ATOM 3049 C C . LYS A 1 393 ? 31.884 6.824 62.058 1.00 26.25 377 LYS A C 1
ATOM 3050 O O . LYS A 1 393 ? 32.613 6.027 61.470 1.00 24.69 377 LYS A O 1
ATOM 3054 N N . GLU A 1 394 ? 30.643 7.070 61.661 1.00 24.47 378 GLU A N 1
ATOM 3055 C CA . GLU A 1 394 ? 30.056 6.391 60.498 1.00 23.77 378 GLU A CA 1
ATOM 3056 C C . GLU A 1 394 ? 30.808 6.686 59.201 1.00 22.75 378 GLU A C 1
ATOM 3057 O O . GLU A 1 394 ? 30.727 5.913 58.265 1.00 23.15 378 GLU A O 1
ATOM 3063 N N . ILE A 1 395 ? 31.481 7.824 59.126 1.00 20.60 379 ILE A N 1
ATOM 3064 C CA . ILE A 1 395 ? 32.248 8.158 57.924 1.00 20.95 379 ILE A CA 1
ATOM 3065 C C . ILE A 1 395 ? 33.753 7.924 58.060 1.00 21.41 379 ILE A C 1
ATOM 3066 O O . ILE A 1 395 ? 34.518 8.257 57.157 1.00 20.51 379 ILE A O 1
ATOM 3071 N N . GLU A 1 396 ? 34.164 7.278 59.141 1.00 23.53 380 GLU A N 1
ATOM 3072 C CA . GLU A 1 396 ? 35.593 7.001 59.361 1.00 24.71 380 GLU A CA 1
ATOM 3073 C C . GLU A 1 396 ? 36.207 6.164 58.248 1.00 23.76 380 GLU A C 1
ATOM 3074 O O . GLU A 1 396 ? 37.234 6.560 57.678 1.00 22.79 380 GLU A O 1
ATOM 3080 N N . LYS A 1 397 ? 35.575 5.047 57.882 1.00 23.32 381 LYS A N 1
ATOM 3081 C CA A LYS A 1 397 ? 36.129 4.177 56.835 0.50 23.72 381 LYS A CA 1
ATOM 3082 C CA B LYS A 1 397 ? 36.125 4.173 56.836 0.50 23.77 381 LYS A CA 1
ATOM 3083 C C . LYS A 1 397 ? 36.137 4.874 55.471 1.00 22.74 381 LYS A C 1
ATOM 3084 O O . LYS A 1 397 ? 37.135 4.856 54.760 1.00 23.00 381 LYS A O 1
ATOM 3089 N N . PRO A 1 398 ? 35.027 5.543 55.095 1.00 21.57 382 PRO A N 1
ATOM 3090 C CA . PRO A 1 398 ? 35.103 6.303 53.861 1.00 20.61 382 PRO A CA 1
ATOM 3091 C C . PRO A 1 398 ? 36.221 7.345 53.822 1.00 20.36 382 PRO A C 1
ATOM 3092 O O . PRO A 1 398 ? 36.880 7.520 52.790 1.00 19.99 382 PRO A O 1
ATOM 3096 N N . LEU A 1 399 ? 36.417 8.067 54.926 1.00 20.72 383 LEU A N 1
ATOM 3097 C CA . LEU A 1 399 ? 37.481 9.064 55.003 1.00 20.82 383 LEU A CA 1
ATOM 3098 C C . LEU A 1 399 ? 38.860 8.440 54.825 1.00 22.21 383 LEU A C 1
ATOM 3099 O O . LEU A 1 399 ? 39.747 9.087 54.281 1.00 21.80 383 LEU A O 1
ATOM 3104 N N . GLU A 1 400 ? 39.024 7.197 55.277 1.00 23.40 384 GLU A N 1
ATOM 3105 C CA . GLU A 1 400 ? 40.303 6.481 55.091 1.00 24.87 384 GLU A CA 1
ATOM 3106 C C . GLU A 1 400 ? 40.661 6.230 53.637 1.00 24.50 384 GLU A C 1
ATOM 3107 O O . GLU A 1 400 ? 41.820 5.937 53.339 1.00 26.16 384 GLU A O 1
ATOM 3113 N N . LEU A 1 401 ? 39.679 6.320 52.735 1.00 22.95 385 LEU A N 1
ATOM 3114 C CA . LEU A 1 401 ? 39.938 6.164 51.320 1.00 22.62 385 LEU A CA 1
ATOM 3115 C C . LEU A 1 401 ? 40.677 7.340 50.691 1.00 22.99 385 LEU A C 1
ATOM 3116 O O . LEU A 1 401 ? 41.209 7.198 49.597 1.00 22.51 385 LEU A O 1
ATOM 3121 N N . LEU A 1 402 ? 40.711 8.497 51.368 1.00 23.37 386 LEU A N 1
ATOM 3122 C CA . LEU A 1 402 ? 41.042 9.771 50.692 1.00 23.17 386 LEU A CA 1
ATOM 3123 C C . LEU A 1 402 ? 42.523 10.166 50.663 1.00 25.11 386 LEU A C 1
ATOM 3124 O O . LEU A 1 402 ? 42.883 11.156 50.027 1.00 25.31 386 LEU A O 1
ATOM 3129 N N . GLY A 1 403 ? 43.365 9.400 51.351 1.00 26.00 387 GLY A N 1
ATOM 3130 C CA . GLY A 1 403 ? 44.753 9.761 51.535 1.00 27.44 387 GLY A CA 1
ATOM 3131 C C . GLY A 1 403 ? 44.852 10.850 52.577 1.00 27.79 387 GLY A C 1
ATOM 3132 O O . GLY A 1 403 ? 43.993 10.968 53.462 1.00 27.31 387 GLY A O 1
ATOM 3133 N N . THR A 1 404 ? 45.900 11.656 52.473 1.00 28.65 388 THR A N 1
ATOM 3134 C CA . THR A 1 404 ? 46.145 12.692 53.457 1.00 29.29 388 THR A CA 1
ATOM 3135 C C . THR A 1 404 ? 45.127 13.808 53.330 1.00 27.49 388 THR A C 1
ATOM 3136 O O . THR A 1 404 ? 44.985 14.413 52.266 1.00 27.72 388 THR A O 1
ATOM 3140 N N . ILE A 1 405 ? 44.399 14.060 54.411 1.00 26.44 389 ILE A N 1
ATOM 3141 C CA . ILE A 1 405 ? 43.403 15.116 54.430 1.00 25.16 389 ILE A CA 1
ATOM 3142 C C . ILE A 1 405 ? 43.978 16.342 55.116 1.00 25.38 389 ILE A C 1
ATOM 3143 O O . ILE A 1 405 ? 44.401 16.270 56.270 1.00 25.47 389 ILE A O 1
ATOM 3148 N N . GLU A 1 406 ? 43.970 17.481 54.427 1.00 25.77 390 GLU A N 1
ATOM 3149 C CA . GLU A 1 406 ? 44.535 18.717 55.034 1.00 26.17 390 GLU A CA 1
ATOM 3150 C C . GLU A 1 406 ? 43.589 19.357 56.025 1.00 25.68 390 GLU A C 1
ATOM 3151 O O . GLU A 1 406 ? 44.009 19.813 57.100 1.00 25.30 390 GLU A O 1
ATOM 3157 N N . GLU A 1 407 ? 42.322 19.450 55.635 1.00 24.73 391 GLU A N 1
ATOM 3158 C CA . GLU A 1 407 ? 41.282 20.071 56.455 1.00 24.17 391 GLU A CA 1
ATOM 3159 C C . GLU A 1 407 ? 39.938 19.389 56.220 1.00 22.85 391 GLU A C 1
ATOM 3160 O O . GLU A 1 407 ? 39.663 18.902 55.114 1.00 22.20 391 GLU A O 1
ATOM 3166 N N . LYS A 1 408 ? 39.110 19.384 57.261 1.00 22.01 392 LYS A N 1
ATOM 3167 C CA . LYS A 1 408 ? 37.752 18.840 57.227 1.00 20.93 392 LYS A CA 1
ATOM 3168 C C . LYS A 1 408 ? 36.752 19.925 57.636 1.00 20.79 392 LYS A C 1
ATOM 3169 O O . LYS A 1 408 ? 36.967 20.666 58.603 1.00 22.08 392 LYS A O 1
ATOM 3175 N N . PHE A 1 409 ? 35.670 20.006 56.899 1.00 19.14 393 PHE A N 1
ATOM 3176 C CA . PHE A 1 409 ? 34.577 20.915 57.202 1.00 19.62 393 PHE A CA 1
ATOM 3177 C C . PHE A 1 409 ? 33.270 20.081 57.281 1.00 18.99 393 PHE A C 1
ATOM 3178 O O . PHE A 1 409 ? 32.767 19.638 56.261 1.00 18.22 393 PHE A O 1
ATOM 3186 N N . VAL A 1 410 ? 32.765 19.856 58.485 1.00 18.71 394 VAL A N 1
ATOM 3187 C CA . VAL A 1 410 ? 31.676 18.940 58.724 1.00 18.41 394 VAL A CA 1
ATOM 3188 C C . VAL A 1 410 ? 30.371 19.663 59.003 1.00 18.27 394 VAL A C 1
ATOM 3189 O O . VAL A 1 410 ? 30.348 20.632 59.781 1.00 17.72 394 VAL A O 1
ATOM 3193 N N . LYS A 1 411 ? 29.289 19.229 58.354 1.00 16.75 395 LYS A N 1
ATOM 3194 C CA . LYS A 1 411 ? 27.953 19.793 58.585 1.00 16.59 395 LYS A CA 1
ATOM 3195 C C . LYS A 1 411 ? 26.942 18.661 58.707 1.00 16.48 395 LYS A C 1
ATOM 3196 O O . LYS A 1 411 ? 26.847 17.782 57.833 1.00 15.24 395 LYS A O 1
ATOM 3202 N N . ILE A 1 412 ? 26.222 18.664 59.819 1.00 16.22 396 ILE A N 1
ATOM 3203 C CA . ILE A 1 412 ? 25.151 17.718 60.040 1.00 17.00 396 ILE A CA 1
ATOM 3204 C C . ILE A 1 412 ? 23.818 18.456 59.990 1.00 17.44 396 ILE A C 1
ATOM 3205 O O . ILE A 1 412 ? 23.642 19.500 60.658 1.00 17.65 396 ILE A O 1
ATOM 3210 N N . SER A 1 413 ? 22.915 17.985 59.147 1.00 17.33 397 SER A N 1
ATOM 3211 C CA . SER A 1 413 ? 21.644 18.684 58.900 1.00 18.41 397 SER A CA 1
ATOM 3212 C C . SER A 1 413 ? 20.445 17.749 59.115 1.00 18.75 397 SER A C 1
ATOM 3213 O O . SER A 1 413 ? 20.501 16.550 58.779 1.00 16.48 397 SER A O 1
ATOM 3216 N N . ASP A 1 414 ? 19.331 18.313 59.604 1.00 18.30 398 ASP A N 1
ATOM 3217 C CA . ASP A 1 414 ? 18.090 17.564 59.699 1.00 18.60 398 ASP A CA 1
ATOM 3218 C C . ASP A 1 414 ? 17.499 17.374 58.307 1.00 18.15 398 ASP A C 1
ATOM 3219 O O . ASP A 1 414 ? 17.603 18.250 57.447 1.00 17.95 398 ASP A O 1
ATOM 3224 N N . LEU A 1 415 ? 16.919 16.207 58.077 1.00 17.76 399 LEU A N 1
ATOM 3225 C CA . LEU A 1 415 ? 16.224 15.874 56.838 1.00 18.31 399 LEU A CA 1
ATOM 3226 C C . LEU A 1 415 ? 14.728 15.936 57.066 1.00 19.10 399 LEU A C 1
ATOM 3227 O O . LEU A 1 415 ? 14.192 15.207 57.925 1.00 19.78 399 LEU A O 1
ATOM 3232 N N . TYR A 1 416 ? 14.076 16.830 56.307 1.00 18.98 400 TYR A N 1
ATOM 3233 C CA . TYR A 1 416 ? 12.640 16.976 56.286 1.00 18.32 400 TYR A CA 1
ATOM 3234 C C . TYR A 1 416 ? 12.040 16.543 54.965 1.00 19.91 400 TYR A C 1
ATOM 3235 O O . TYR A 1 416 ? 12.656 16.671 53.888 1.00 19.05 400 TYR A O 1
ATOM 3244 N N . VAL A 1 417 ? 10.840 16.010 55.073 1.00 19.80 401 VAL A N 1
ATOM 3245 C CA . VAL A 1 417 ? 9.968 15.845 53.940 1.00 20.95 401 VAL A CA 1
ATOM 3246 C C . VAL A 1 417 ? 8.660 16.562 54.224 1.00 22.27 401 VAL A C 1
ATOM 3247 O O . VAL A 1 417 ? 8.338 16.859 55.362 1.00 20.90 401 VAL A O 1
ATOM 3251 N N . SER A 1 418 ? 7.902 16.827 53.181 1.00 24.07 402 SER A N 1
ATOM 3252 C CA . SER A 1 418 ? 6.624 17.491 53.331 1.00 26.59 402 SER A CA 1
ATOM 3253 C C . SER A 1 418 ? 5.608 16.475 53.841 1.00 27.60 402 SER A C 1
ATOM 3254 O O . SER A 1 418 ? 5.741 15.298 53.580 1.00 27.47 402 SER A O 1
ATOM 3257 N N . THR A 1 419 ? 4.600 16.915 54.587 1.00 29.07 403 THR A N 1
ATOM 3258 C CA . THR A 1 419 ? 3.589 15.984 55.123 1.00 30.80 403 THR A CA 1
ATOM 3259 C C . THR A 1 419 ? 2.465 15.631 54.133 1.00 33.07 403 THR A C 1
ATOM 3260 O O . THR A 1 419 ? 1.698 14.712 54.386 1.00 33.82 403 THR A O 1
ATOM 3264 N N . SER A 1 420 ? 2.342 16.358 53.027 1.00 34.19 404 SER A N 1
ATOM 3265 C CA . SER A 1 420 ? 1.454 15.917 51.945 1.00 36.61 404 SER A CA 1
ATOM 3266 C C . SER A 1 420 ? 1.925 16.436 50.588 1.00 36.15 404 SER A C 1
ATOM 3267 O O . SER A 1 420 ? 2.591 17.467 50.500 1.00 36.22 404 SER A O 1
ATOM 3270 N N . LYS A 1 421 ? 1.563 15.708 49.541 1.00 36.11 405 LYS A N 1
ATOM 3271 C CA . LYS A 1 421 ? 2.009 16.011 48.176 1.00 35.65 405 LYS A CA 1
ATOM 3272 C C . LYS A 1 421 ? 1.197 17.131 47.552 1.00 35.33 405 LYS A C 1
ATOM 3273 O O . LYS A 1 421 ? 1.673 17.809 46.640 1.00 34.81 405 LYS A O 1
ATOM 3275 N N . LYS A 1 422 ? -0.037 17.292 48.009 1.00 35.78 406 LYS A N 1
ATOM 3276 C CA . LYS A 1 422 ? -0.908 18.344 47.502 1.00 36.29 406 LYS A CA 1
ATOM 3277 C C . LYS A 1 422 ? -1.592 19.031 48.676 1.00 36.10 406 LYS A C 1
ATOM 3278 O O . LYS A 1 422 ? -2.744 18.733 49.012 1.00 36.39 406 LYS A O 1
ATOM 3281 N N . PRO A 1 423 ? -0.859 19.954 49.320 1.00 33.72 407 PRO A N 1
ATOM 3282 C CA . PRO A 1 423 ? -1.369 20.644 50.488 1.00 33.68 407 PRO A CA 1
ATOM 3283 C C . PRO A 1 423 ? -2.544 21.547 50.144 1.00 34.29 407 PRO A C 1
ATOM 3284 O O . PRO A 1 423 ? -2.479 22.315 49.198 1.00 34.13 407 PRO A O 1
ATOM 3288 N N . ALA A 1 424 ? -3.614 21.411 50.912 1.00 35.29 408 ALA A N 1
ATOM 3289 C CA . ALA A 1 424 ? -4.820 22.227 50.773 1.00 36.29 408 ALA A CA 1
ATOM 3290 C C . ALA A 1 424 ? -4.514 23.722 50.871 1.00 35.46 408 ALA A C 1
ATOM 3291 O O . ALA A 1 424 ? -5.180 24.560 50.244 1.00 36.66 408 ALA A O 1
ATOM 3293 N N . ASP A 1 425 ? -3.510 24.065 51.676 1.00 33.01 409 ASP A N 1
ATOM 3294 C CA . ASP A 1 425 ? -3.182 25.468 51.908 1.00 32.29 409 ASP A CA 1
ATOM 3295 C C . ASP A 1 425 ? -2.358 26.114 50.781 1.00 31.78 409 ASP A C 1
ATOM 3296 O O . ASP A 1 425 ? -2.071 27.314 50.849 1.00 32.19 409 ASP A O 1
ATOM 3301 N N . ASN A 1 426 ? -1.950 25.322 49.777 1.00 31.27 410 ASN A N 1
ATOM 3302 C CA . ASN A 1 426 ? -1.150 25.831 48.643 1.00 30.43 410 ASN A CA 1
ATOM 3303 C C . ASN A 1 426 ? 0.258 26.321 49.010 1.00 29.36 410 ASN A C 1
ATOM 3304 O O . ASN A 1 426 ? 0.855 27.134 48.279 1.00 28.12 410 ASN A O 1
ATOM 3309 N N . ILE A 1 427 ? 0.805 25.776 50.103 1.00 28.19 411 ILE A N 1
ATOM 3310 C CA . ILE A 1 427 ? 2.190 26.017 50.473 1.00 26.53 411 ILE A CA 1
ATOM 3311 C C . ILE A 1 427 ? 2.930 24.701 50.216 1.00 25.77 411 ILE A C 1
ATOM 3312 O O . ILE A 1 427 ? 2.727 23.718 50.947 1.00 25.40 411 ILE A O 1
ATOM 3317 N N . PHE A 1 428 ? 3.723 24.692 49.143 1.00 24.33 412 PHE A N 1
ATOM 3318 C CA . PHE A 1 428 ? 4.420 23.482 48.676 1.00 24.66 412 PHE A CA 1
ATOM 3319 C C . PHE A 1 428 ? 5.829 23.572 49.185 1.00 22.98 412 PHE A C 1
ATOM 3320 O O . PHE A 1 428 ? 6.528 24.531 48.850 1.00 23.61 412 PHE A O 1
ATOM 3328 N N . VAL A 1 429 ? 6.229 22.594 49.994 1.00 22.40 413 VAL A N 1
ATOM 3329 C CA . VAL A 1 429 ? 7.522 22.608 50.669 1.00 21.34 413 VAL A CA 1
ATOM 3330 C C . VAL A 1 429 ? 8.469 21.592 50.024 1.00 20.51 413 VAL A C 1
ATOM 3331 O O . VAL A 1 429 ? 8.122 20.431 49.865 1.00 22.46 413 VAL A O 1
ATOM 3335 N N . THR A 1 430 ? 9.643 22.052 49.622 1.00 19.60 414 THR A N 1
ATOM 3336 C CA . THR A 1 430 ? 10.686 21.142 49.088 1.00 18.65 414 THR A CA 1
ATOM 3337 C C . THR A 1 430 ? 11.271 20.294 50.222 1.00 18.15 414 THR A C 1
ATOM 3338 O O . THR A 1 430 ? 11.417 20.760 51.356 1.00 18.65 414 THR A O 1
ATOM 3342 N N . SER A 1 431 ? 11.600 19.047 49.913 1.00 18.22 415 SER A N 1
ATOM 3343 C CA . SER A 1 431 ? 12.305 18.189 50.864 1.00 18.36 415 SER A CA 1
ATOM 3344 C C . SER A 1 431 ? 13.763 18.618 51.023 1.00 17.21 415 SER A C 1
ATOM 3345 O O . SER A 1 431 ? 14.366 19.261 50.144 1.00 17.40 415 SER A O 1
ATOM 3348 N N . SER A 1 432 ? 14.366 18.255 52.141 1.00 16.77 416 SER A N 1
ATOM 3349 C CA . SER A 1 432 ? 15.774 18.531 52.339 1.00 16.07 416 SER A CA 1
ATOM 3350 C C . SER A 1 432 ? 16.584 17.692 51.357 1.00 16.49 416 SER A C 1
ATOM 3351 O O . SER A 1 432 ? 16.129 16.625 50.959 1.00 16.01 416 SER A O 1
ATOM 3354 N N . TYR A 1 433 ? 17.757 18.198 50.969 1.00 14.91 417 TYR A N 1
ATOM 3355 C CA . TYR A 1 433 ? 18.674 17.462 50.079 1.00 14.89 417 TYR A CA 1
ATOM 3356 C C . TYR A 1 433 ? 19.208 16.235 50.822 1.00 14.86 417 TYR A C 1
ATOM 3357 O O . TYR A 1 433 ? 19.648 16.341 51.962 1.00 13.62 417 TYR A O 1
ATOM 3366 N N . ASP A 1 434 ? 19.128 15.086 50.153 1.00 14.95 418 ASP A N 1
ATOM 3367 C CA . ASP A 1 434 ? 19.605 13.809 50.744 1.00 15.02 418 ASP A CA 1
ATOM 3368 C C . ASP A 1 434 ? 21.085 13.561 50.471 1.00 14.43 418 ASP A C 1
ATOM 3369 O O . ASP A 1 434 ? 21.781 14.349 49.811 1.00 14.26 418 ASP A O 1
ATOM 3374 N N . ALA A 1 435 ? 21.597 12.460 51.032 1.00 14.25 419 ALA A N 1
ATOM 3375 C CA . ALA A 1 435 ? 23.005 12.149 50.973 1.00 13.60 419 ALA A CA 1
ATOM 3376 C C . ALA A 1 435 ? 23.519 11.768 49.578 1.00 13.50 419 ALA A C 1
ATOM 3377 O O . ALA A 1 435 ? 24.731 11.691 49.399 1.00 14.37 419 ALA A O 1
ATOM 3379 N N . THR A 1 436 ? 22.644 11.510 48.605 1.00 13.59 420 THR A N 1
ATOM 3380 C CA . THR A 1 436 ? 23.137 10.989 47.306 1.00 13.72 420 THR A CA 1
ATOM 3381 C C . THR A 1 436 ? 24.112 11.996 46.645 1.00 14.53 420 THR A C 1
ATOM 3382 O O . THR A 1 436 ? 23.969 13.190 46.818 1.00 15.19 420 THR A O 1
ATOM 3386 N N . SER A 1 437 ? 25.030 11.488 45.840 1.00 14.87 421 SER A N 1
ATOM 3387 C CA . SER A 1 437 ? 26.105 12.283 45.230 1.00 15.86 421 SER A CA 1
ATOM 3388 C C . SER A 1 437 ? 25.689 12.770 43.833 1.00 16.52 421 SER A C 1
ATOM 3389 O O . SER A 1 437 ? 26.473 13.418 43.120 1.00 17.11 421 SER A O 1
ATOM 3392 N N . HIS A 1 438 ? 24.478 12.403 43.431 1.00 16.83 422 HIS A N 1
ATOM 3393 C CA . HIS A 1 438 ? 23.935 12.794 42.148 1.00 18.63 422 HIS A CA 1
ATOM 3394 C C . HIS A 1 438 ? 22.568 13.419 42.356 1.00 18.22 422 HIS A C 1
ATOM 3395 O O . HIS A 1 438 ? 22.003 13.404 43.483 1.00 17.78 422 HIS A O 1
ATOM 3402 N N . PHE A 1 439 ? 21.995 13.943 41.275 1.00 19.18 423 PHE A N 1
ATOM 3403 C CA . PHE A 1 439 ? 20.901 14.915 41.417 1.00 19.92 423 PHE A CA 1
ATOM 3404 C C . PHE A 1 439 ? 19.486 14.314 41.333 1.00 20.08 423 PHE A C 1
ATOM 3405 O O . PHE A 1 439 ? 18.491 15.014 41.571 1.00 20.14 423 PHE A O 1
ATOM 3413 N N . GLU A 1 440 ? 19.373 13.037 41.004 1.00 20.97 424 GLU A N 1
ATOM 3414 C CA . GLU A 1 440 ? 18.064 12.466 40.633 1.00 21.12 424 GLU A CA 1
ATOM 3415 C C . GLU A 1 440 ? 16.976 12.694 41.679 1.00 20.89 424 GLU A C 1
ATOM 3416 O O . GLU A 1 440 ? 15.854 13.103 41.350 1.00 19.96 424 GLU A O 1
ATOM 3422 N N . THR A 1 441 ? 17.289 12.395 42.930 1.00 18.54 425 THR A N 1
ATOM 3423 C CA . THR A 1 441 ? 16.268 12.477 43.963 1.00 18.85 425 THR A CA 1
ATOM 3424 C C . THR A 1 441 ? 15.804 13.928 44.201 1.00 18.78 425 THR A C 1
ATOM 3425 O O . THR A 1 441 ? 14.645 14.154 44.561 1.00 19.26 425 THR A O 1
ATOM 3429 N N . ALA A 1 442 ? 16.691 14.902 43.993 1.00 18.33 426 ALA A N 1
ATOM 3430 C CA . ALA A 1 442 ? 16.303 16.303 44.054 1.00 18.69 426 ALA A CA 1
ATOM 3431 C C . ALA A 1 442 ? 15.370 16.629 42.913 1.00 19.85 426 ALA A C 1
ATOM 3432 O O . ALA A 1 442 ? 14.360 17.307 43.112 1.00 20.68 426 ALA A O 1
ATOM 3434 N N . THR A 1 443 ? 15.727 16.206 41.709 1.00 20.48 427 THR A N 1
ATOM 3435 C CA . THR A 1 443 ? 14.879 16.463 40.529 1.00 21.64 427 THR A CA 1
ATOM 3436 C C . THR A 1 443 ? 13.500 15.799 40.713 1.00 22.02 427 THR A C 1
ATOM 3437 O O . THR A 1 443 ? 12.456 16.408 40.383 1.00 23.48 427 THR A O 1
ATOM 3441 N N . ASN A 1 444 ? 13.479 14.574 41.229 1.00 21.45 428 ASN A N 1
ATOM 3442 C CA . ASN A 1 444 ? 12.219 13.876 41.502 1.00 22.92 428 ASN A CA 1
ATOM 3443 C C . ASN A 1 444 ? 11.290 14.677 42.416 1.00 23.06 428 ASN A C 1
ATOM 3444 O O . ASN A 1 444 ? 10.083 14.778 42.150 1.00 23.85 428 ASN A O 1
ATOM 3449 N N . ASP A 1 445 ? 11.858 15.252 43.475 1.00 21.95 429 ASP A N 1
ATOM 3450 C CA . ASP A 1 445 ? 11.071 16.058 44.405 1.00 22.58 429 ASP A CA 1
ATOM 3451 C C . ASP A 1 445 ? 10.503 17.288 43.722 1.00 22.82 429 ASP A C 1
ATOM 3452 O O . ASP A 1 445 ? 9.319 17.563 43.856 1.00 24.80 429 ASP A O 1
ATOM 3457 N N . LEU A 1 446 ? 11.330 18.036 42.993 1.00 23.67 430 LEU A N 1
ATOM 3458 C CA . LEU A 1 446 ? 10.822 19.240 42.322 1.00 24.55 430 LEU A CA 1
ATOM 3459 C C . LEU A 1 446 ? 9.809 18.886 41.243 1.00 26.60 430 LEU A C 1
ATOM 3460 O O . LEU A 1 446 ? 8.823 19.602 41.078 1.00 25.58 430 LEU A O 1
ATOM 3465 N N . LEU A 1 447 ? 10.001 17.757 40.560 1.00 26.00 431 LEU A N 1
ATOM 3466 C CA . LEU A 1 447 ? 8.990 17.293 39.596 1.00 28.27 431 LEU A CA 1
ATOM 3467 C C . LEU A 1 447 ? 7.649 16.940 40.247 1.00 28.99 431 LEU A C 1
ATOM 3468 O O . LEU A 1 447 ? 6.596 17.216 39.679 1.00 30.10 431 LEU A O 1
ATOM 3473 N N . GLN A 1 448 ? 7.696 16.319 41.426 1.00 29.33 432 GLN A N 1
ATOM 3474 C CA . GLN A 1 448 ? 6.486 16.004 42.192 1.00 30.58 432 GLN A CA 1
ATOM 3475 C C . GLN A 1 448 ? 5.785 17.312 42.594 1.00 30.52 432 GLN A C 1
ATOM 3476 O O . GLN A 1 448 ? 4.566 17.445 42.445 1.00 31.60 432 GLN A O 1
ATOM 3482 N N . ILE A 1 449 ? 6.541 18.287 43.085 1.00 29.18 433 ILE A N 1
ATOM 3483 C CA . ILE A 1 449 ? 5.954 19.593 43.405 1.00 29.86 433 ILE A CA 1
ATOM 3484 C C . ILE A 1 449 ? 5.281 20.196 42.156 1.00 31.25 433 ILE A C 1
ATOM 3485 O O . ILE A 1 449 ? 4.100 20.577 42.218 1.00 32.17 433 ILE A O 1
ATOM 3490 N N . TRP A 1 450 ? 5.996 20.231 41.026 1.00 31.77 434 TRP A N 1
ATOM 3491 C CA . TRP A 1 450 ? 5.424 20.744 39.766 1.00 33.76 434 TRP A CA 1
ATOM 3492 C C . TRP A 1 450 ? 4.100 20.059 39.363 1.00 35.70 434 TRP A C 1
ATOM 3493 O O . TRP A 1 450 ? 3.100 20.739 39.066 1.00 35.75 434 TRP A O 1
ATOM 3504 N N . GLU A 1 451 ? 4.094 18.730 39.367 1.00 36.40 435 GLU A N 1
ATOM 3505 C CA . GLU A 1 451 ? 2.893 17.951 39.047 1.00 38.77 435 GLU A CA 1
ATOM 3506 C C . GLU A 1 451 ? 1.671 18.397 39.862 1.00 40.00 435 GLU A C 1
ATOM 3507 O O . GLU A 1 451 ? 0.547 18.473 39.335 1.00 41.23 435 GLU A O 1
ATOM 3513 N N . ASN A 1 452 ? 1.896 18.653 41.146 1.00 39.42 436 ASN A N 1
ATOM 3514 C CA . ASN A 1 452 ? 0.817 18.949 42.092 1.00 40.75 436 ASN A CA 1
ATOM 3515 C C . ASN A 1 452 ? 0.426 20.410 42.172 1.00 41.78 436 ASN A C 1
ATOM 3516 O O . ASN A 1 452 ? -0.655 20.730 42.671 1.00 41.17 436 ASN A O 1
ATOM 3521 N N . LEU A 1 453 ? 1.293 21.291 41.679 1.00 42.33 437 LEU A N 1
ATOM 3522 C CA . LEU A 1 453 ? 0.957 22.695 41.526 1.00 44.35 437 LEU A CA 1
ATOM 3523 C C . LEU A 1 453 ? -0.098 22.853 40.452 1.00 47.55 437 LEU A C 1
ATOM 3524 O O . LEU A 1 453 ? -1.073 23.557 40.649 1.00 47.96 437 LEU A O 1
ATOM 3529 N N A TRP A 1 454 ? 0.091 22.195 39.313 0.50 48.81 438 TRP A N 1
ATOM 3530 N N B TRP A 1 454 ? 0.148 22.177 39.328 0.50 49.15 438 TRP A N 1
ATOM 3531 C CA A TRP A 1 454 ? -0.807 22.383 38.172 0.50 51.49 438 TRP A CA 1
ATOM 3532 C CA B TRP A 1 454 ? -0.607 22.323 38.086 0.50 52.13 438 TRP A CA 1
ATOM 3533 C C A TRP A 1 454 ? -1.546 21.120 37.737 0.50 53.00 438 TRP A C 1
ATOM 3534 C C B TRP A 1 454 ? -1.572 21.159 37.808 0.50 53.39 438 TRP A C 1
ATOM 3535 O O A TRP A 1 454 ? -2.294 21.151 36.759 0.50 54.65 438 TRP A O 1
ATOM 3536 O O B TRP A 1 454 ? -2.510 21.306 37.022 0.50 55.08 438 TRP A O 1
ATOM 3557 N N . GLY A 1 455 ? -1.343 20.015 38.450 1.00 52.89 439 GLY A N 1
ATOM 3558 C CA . GLY A 1 455 ? -2.104 18.783 38.184 1.00 54.72 439 GLY A CA 1
ATOM 3559 C C . GLY A 1 455 ? -1.632 18.008 36.963 1.00 56.41 439 GLY A C 1
ATOM 3560 O O . GLY A 1 455 ? -2.254 17.017 36.574 1.00 58.07 439 GLY A O 1
ATOM 3561 N N . GLN A 1 456 ? -0.522 18.433 36.370 1.00 56.87 440 GLN A N 1
ATOM 3562 C CA . GLN A 1 456 ? -0.012 17.830 35.143 1.00 58.49 440 GLN A CA 1
ATOM 3563 C C . GLN A 1 456 ? 1.494 17.631 35.253 1.00 56.95 440 GLN A C 1
ATOM 3564 O O . GLN A 1 456 ? 2.216 18.550 35.651 1.00 55.69 440 GLN A O 1
ATOM 3570 N N . LYS A 1 457 ? 1.964 16.440 34.890 1.00 56.83 441 LYS A N 1
ATOM 3571 C CA . LYS A 1 457 ? 3.401 16.168 34.846 1.00 55.87 441 LYS A CA 1
ATOM 3572 C C . LYS A 1 457 ? 4.054 17.085 33.822 1.00 55.89 441 LYS A C 1
ATOM 3573 O O . LYS A 1 457 ? 3.414 17.521 32.864 1.00 56.47 441 LYS A O 1
ATOM 3579 N N . LEU A 1 458 ? 5.321 17.399 34.055 1.00 53.86 442 LEU A N 1
ATOM 3580 C CA . LEU A 1 458 ? 6.122 18.152 33.111 1.00 54.24 442 LEU A CA 1
ATOM 3581 C C . LEU A 1 458 ? 6.397 17.222 31.931 1.00 55.83 442 LEU A C 1
ATOM 3582 O O . LEU A 1 458 ? 6.680 16.033 32.126 1.00 55.18 442 LEU A O 1
ATOM 3587 N N . ASN A 1 459 ? 6.281 17.752 30.715 1.00 57.80 443 ASN A N 1
ATOM 3588 C CA . ASN A 1 459 ? 6.458 16.961 29.496 1.00 59.65 443 ASN A CA 1
ATOM 3589 C C . ASN A 1 459 ? 7.784 17.298 28.820 1.00 59.54 443 ASN A C 1
ATOM 3590 O O . ASN A 1 459 ? 8.151 18.474 28.719 1.00 59.58 443 ASN A O 1
ATOM 3595 N N . PHE A 1 460 ? 8.489 16.260 28.368 1.00 59.87 444 PHE A N 1
ATOM 3596 C CA . PHE A 1 460 ? 9.729 16.409 27.599 1.00 60.51 444 PHE A CA 1
ATOM 3597 C C . PHE A 1 460 ? 9.600 15.740 26.233 1.00 62.44 444 PHE A C 1
ATOM 3598 O O . PHE A 1 460 ? 9.466 16.414 25.212 1.00 64.58 444 PHE A O 1
#

InterPro domains:
  IPR000806 Rab GDI protein [PR00892] (16-28)
  IPR000806 Rab GDI protein [PR00892] (75-88)
  IPR000806 Rab GDI protein [PR00892] (134-149)
  IPR000806 Rab GDI protein [PR00892] (191-205)
  IPR000806 Rab GDI protein [PR00892] (289-303)
  IPR000806 Rab GDI protein [PR00892] (335-351)
  IPR000806 Rab GDI protein [PR00892] (360-378)
  IPR000806 Rab GDI protein [PR00892] (393-412)
  IPR000806 Rab GDI protein [PR00892] (414-434)
  IPR018203 GDP dissociation inhibitor [PF00996] (1-448)
  IPR018203 GDP dissociation inhibitor [PR00891] (6-24)
  IPR018203 GDP dissociation inhibitor [PR00891] (24-41)
  IPR018203 GDP dissociation inhibitor [PR00891] (69-86)
  IPR018203 GDP dissociation inhibitor [PR00891] (86-102)
  IPR018203 GDP dissociation inhibitor [PR00891] (144-159)
  IPR018203 GDP dissociation inhibitor [PR00891] (220-237)
  IPR018203 GDP dissociation inhibitor [PR00891] (238-259)
  IPR018203 GDP dissociation inhibitor [PTHR11787] (2-445)
  IPR036188 FAD/NAD(P)-binding domain superfamily [G3DSA:3.50.50.60] (3-440)
  IPR036188 FAD/NAD(P)-binding domain superfamily [SSF51905] (1-296)

Radius of gyration: 22.81 Å; Cα contacts (8 Å, |Δi|>4): 954; chains: 1; bounding box: 60×64×48 Å

Solvent-accessible surface area: 19754 Å² total; per-residue (Å²): 168,43,103,83,26,39,0,0,0,0,2,0,4,1,3,2,0,0,0,0,0,0,0,8,76,93,68,74,123,17,16,0,12,2,92,30,96,108,57,2,16,88,2,4,44,13,46,3,49,71,0,3,93,82,43,38,95,203,92,140,62,40,112,122,1,41,104,56,175,44,1,37,5,4,16,8,9,2,0,2,30,30,20,16,55,5,20,89,0,1,134,57,1,78,0,28,131,112,19,112,38,57,14,0,43,6,13,4,1,10,12,69,46,169,166,32,215,177,83,73,81,69,71,14,8,128,13,5,1,47,42,113,75,0,66,96,4,72,9,9,72,152,57,3,36,70,87,0,46,65,0,0,68,26,0,70,134,5,41,14,132,117,184,140,38,19,98,148,16,61,0,96,73,48,33,0,67,79,0,0,100,99,30,104,14,59,96,76,0,10,7,4,0,0,8,1,1,2,10,39,70,62,56,96,4,27,178,84,52,0,70,70,1,0,66,61,0,35,57,2,28,96,4,24,95,63,87,44,127,1,0,1,10,1,0,36,124,0,1,19,22,0,2,100,3,0,16,50,21,4,64,139,93,86,16,69,46,95,45,68,25,66,64,20,38,77,58,151,104,111,83,7,33,0,7,92,11,68,107,74,67,73,4,84,4,72,34,0,0,0,24,14,52,14,1,121,115,39,190,116,16,34,115,112,108,23,54,2,0,19,0,4,0,0,1,36,96,8,0,56,139,0,97,124,14,55,0,0,1,0,4,1,2,32,77,40,33,142,30,175,22,4,0,10,0,2,0,4,3,107,44,0,13,3,1,36,112,44,34,30,2,0,6,0,7,0,41,26,70,70,156,73,18,83,81,22,0,91,50,0,16,124,21,2,39,107,42,40,44,92,2,52,69,76,22,53,12,38,42,36,52,58,53,82,16,87,25,32,0,6,6,3,22,27,20,37,4,8,4,4,4,55,35,4,4,69,23,0,34,96,10,6,58,38,9,70,68,105,156,22,121,106

Secondary structure (DSSP, 8-state):
---EEEEEEE--SHHHHHHHHHHHHTT--EEEE-SSSSS-GGG-EE-HHHHHHHH-TTSPPPGGG--GGG--EESS--BEETTSHHHHHHHHTT-GGGS-EEE-SEEEEEEEE---SSS--EEEEEPP-SHHHHHT-TTS-HHHHHHHHHHHHHHHH--TT-GGGSTT--TTTSBHHHHHHHTT--HHHHHHIIIIIS--SSSGGGGSBHHHHHHHHHHHHHHHHHHSS-SEEEETT-TTHHHHHHHHHHHH--EESS--EEEEEE-TTS-EEEEEETTS-EEEEEEEEE-GGG-TTSTTSEEEEEEEEEEEEEESSPPTTSTT-SSEEEEE-GGGGTSSS-EEEEEEEGGGTSS-TT-EEEEEEEE--SS-HHHHTHHHHHTT-SEEEEEEEEEEEEEES-SS-TT-EEEPPPP-S-SBSHHHHHHHHHHHHHHHSS----

B-factor: mean 34.57, std 12.6, range [12.89, 86.44]